Protein AF-0000000071162356 (afdb_homodimer)

Solvent-accessible surface area (backbone atoms only — not comparable to full-atom values): 38786 Å² total; per-residue (Å²): 128,56,69,55,38,47,48,44,48,31,43,47,49,50,60,36,44,72,62,86,72,79,77,76,72,79,68,81,61,90,62,72,81,69,81,74,74,75,70,75,78,65,73,76,62,83,67,70,74,90,31,48,50,50,74,79,76,78,56,59,16,31,70,26,28,27,61,53,82,56,88,84,47,79,77,54,84,73,42,55,44,72,34,22,33,30,58,81,44,85,75,48,28,35,33,48,47,63,42,78,95,42,74,82,50,48,62,61,48,43,53,50,54,46,43,39,42,72,75,62,66,37,50,42,33,34,51,45,64,60,77,67,31,65,75,45,67,69,30,68,74,40,54,75,44,51,87,69,50,42,65,42,44,88,94,74,53,80,55,75,73,62,34,27,30,34,38,31,43,26,50,46,66,40,48,48,54,58,51,58,68,32,78,75,53,51,36,52,70,48,36,22,17,87,72,71,82,35,72,73,9,82,34,61,55,90,55,41,69,60,53,50,48,42,54,71,70,36,63,31,75,34,76,76,75,62,60,45,81,44,74,52,82,67,78,88,50,68,91,74,63,75,71,47,75,44,57,24,53,19,26,42,31,41,38,31,68,88,50,92,57,71,28,44,34,39,37,24,53,70,84,38,76,53,51,73,45,43,16,50,29,39,34,42,20,22,26,63,14,16,72,46,70,37,33,78,54,57,29,34,31,37,25,47,81,32,59,37,33,36,40,27,44,31,71,47,70,52,87,40,65,62,25,36,37,37,35,41,26,54,50,77,46,76,46,72,59,47,95,60,85,57,47,72,46,70,48,69,67,131,57,68,55,39,47,49,45,49,31,43,47,50,49,61,36,44,72,62,89,70,79,77,76,72,80,67,81,64,80,72,78,81,71,81,75,73,76,71,73,76,66,71,75,61,84,66,69,74,89,30,47,50,52,73,79,78,78,55,59,15,32,68,25,27,28,60,52,82,59,88,84,46,80,76,54,82,73,42,54,45,71,35,23,34,30,59,81,45,82,72,51,28,35,35,48,46,62,42,79,95,42,75,82,49,47,62,60,48,43,54,50,53,48,42,38,41,74,74,63,66,37,49,41,34,33,50,45,64,60,77,67,30,66,74,47,66,68,30,69,73,40,53,75,45,52,86,70,50,41,66,42,45,86,95,75,54,80,55,76,72,62,32,26,30,33,38,32,42,26,52,45,66,39,49,48,53,56,51,59,69,35,76,76,54,52,37,51,72,49,36,23,18,86,73,71,81,35,73,71,9,80,35,61,55,90,54,40,69,61,54,52,48,42,52,70,69,35,62,32,76,34,76,76,76,62,61,45,80,44,72,50,82,68,79,87,51,70,92,73,64,75,72,48,75,45,56,24,51,19,26,42,31,41,37,32,67,88,51,91,56,73,27,43,34,39,38,24,52,69,84,39,76,53,51,72,46,43,17,49,30,40,35,42,21,23,25,63,14,16,72,47,70,37,32,79,54,56,30,35,32,36,24,49,81,33,59,36,33,37,40,27,45,32,72,46,71,51,88,41,64,62,25,35,34,34,35,41,25,55,49,75,47,77,48,72,62,49,97,58,87,55,45,71,45,69,48,69,65

Sequence (698 aa):
MDEGTLHMARALASMSIHEEELYSVGIKSDMTVVGKIKMQDKLQGFRRTRSLNAPSPVQQFGPCGRIMKTSALITTIQDPASQRLTWYKNPLSVLVIKKVRDMSVLPPFIELVRWLIQEKSMIVFVEHSVMEDPMLSSNLGFMEVRDKLNSFQDGKDDLTDKIDFIICLGGDGTLLYASLLFQQSVPPVLAFHLGSLGFLTPFKFDNFQQQVTNVLEGHAALTLRSRLRCIIDRQNEDKEKPETNLLVLNEVVIDRGPSPYLSNIDLFLDGKYITSVQGDGLIVSTPTGSTAYAVAAGASMIHPSVPAIMVTPICPHSLSFRPIVVPAGVELKVNYYFKRIPHLVIKNNMDEGTLHMARALASMSIHEEELYSVGIKSDMTVVGKIKMQDKLQGFRRTRSLNAPSPVQQFGPCGRIMKTSALITTIQDPASQRLTWYKNPLSVLVIKKVRDMSVLPPFIELVRWLIQEKSMIVFVEHSVMEDPMLSSNLGFMEVRDKLNSFQDGKDDLTDKIDFIICLGGDGTLLYASLLFQQSVPPVLAFHLGSLGFLTPFKFDNFQQQVTNVLEGHAALTLRSRLRCIIDRQNEDKEKPETNLLVLNEVVIDRGPSPYLSNIDLFLDGKYITSVQGDGLIVSTPTGSTAYAVAAGASMIHPSVPAIMVTPICPHSLSFRPIVVPAGVELKVNYYFKRIPHLVIKNN

Foldseek 3Di:
DDPLQVLLVVLQVCVVPPPPDDPPPPPPCPPPPPDPPPPPPPPVPPPPDQDLAADQDDQDFFQWKGWDDDVVPPPDRDDLQQTWIDTNDQFAEEEEFEDPPDPLQQVLVLVVQLCCCPVVVHAYEYAPVCLVDPVQCPDPSSVVCSVSHHHDYQPPDQCGNVHQEYEYEAEPVRVQVQVQSDFDHHHHYQYEYDDDAYPPHHHHSPPVVVVVVDVSRIGHNDHDAAWDWDWDDDVPDDPPDDTDTGTFRFKWWFFQPPDPAWWWKWKDKQNHTNDIFTGGTKIKTALSNCPPVVVVQPDDHHDRPQQWIKMGDRGTPDPSDHIDIGGNSIDMDMDIDDPDDRPSPTPRD/DDPLQVLLVVLQVCVVPPPPDDPPPPPPPPPDDPDPPPPPPPPPDPPPPQDLAADQDDQDFFQWKGWDDDVVPPPDRDDLQQTWIDTNDQFAEEEEFEDPPDPLQQVLVLVVQLCCCPVVVHAYEYAPVCLVDPVLCPDPSSVVCSVSYHHDYQPPDQCGNVHQEYEYEAEPVRVQVQVQSDFDHHHHYQYEYDDDAYPPHHHHSPPVVVVVVDVSRIGHNDHDAAWDWDWDDDVPDDPPDDTDTGTFRFKWWFFQPPDPAWWWKWKDKQNHTNDIFTGGTKIKTALSNCPPVVVVQPDDHHDRPQQWIKMGDRGTPDPSDHIDIGGNSIDMDMDIDDPDDRPSPTPRD

Secondary structure (DSSP, 8-state):
--HHHHHHHHHHHHTT----------------------------S------SSPPPPP-EETTTEEEPPPTT-SSS---GGG-BEEESS---EEEEEE-TT-GGGHHHHHHHHHHHHHTT--EEEEEHHHHH-HHHHT-HHHHHHHTT-EEE-TTT---TTT-SEEEEESSHHHHHHHHHT-SS-PPPEEEEESSS--SS--EEGGGHHHHHHHHHHS--B------EEEEE--SSS-TTS--EEEEESSEEEEE-TT-SSPEEEEEEETTEEEEEEEESEEEEE-TGGGGTHHHHTTPPEE-TTS-EEEEEEES-SSTT---EEEETTPPEEEEEE-SS-------B-/--HHHHHHHHHHHHTT--------------S---------S---S------SSPPPPP-EETTTEEEPPPTT-SSS---GGG-BEEESS---EEEEEE-TT-GGGHHHHHHHHHIIIIIT--EEEEEHHHHH-HHHHT-HHHHHHHTT-EEE-TTT---TTT-SEEEEESSHHHHHHHHHT-SS-PPPEEEEESSS--SS--EEGGGHHHHHHHHHHS--B------EEEEE--SSS-TTS--EEEEESSEEEEE-TT-SSPEEEEEEETTEEEEEEEESEEEEE-TGGGGTHHHHTTPPEE-TTS-EEEEEEES-SSTT---EEEETTPPEEEEEE-SS-------B-

pLDDT: mean 81.28, std 20.84, range [23.3, 98.75]

Nearest PDB structures (foldseek):
  8kgc-assembly1_A  TM=9.388E-01  e=1.390E-32  Homo sapiens
  3afo-assembly1_B-2  TM=8.573E-01  e=3.636E-23  Saccharomyces cerevisiae
  3afo-assembly1_A-2  TM=8.399E-01  e=6.263E-23  Saccharomyces cerevisiae
  7mh7-assembly1_A  TM=8.581E-01  e=1.344E-19  Pseudomonas aeruginosa PAO1
  7qvs-assembly1_B-2  TM=8.417E-01  e=1.417E-18  Pseudomonas aeruginosa

Organism: Aphis gossypii (NCBI:txid80765)

Radius of gyration: 28.5 Å; Cα contacts (8 Å, |Δi|>4): 1362; chains: 2; bounding box: 73×93×59 Å

InterPro domains:
  IPR002504 NAD kinase [MF_00361] (92-347)
  IPR002504 NAD kinase [PF01513] (104-219)
  IPR016064 NAD kinase/diacylglycerol kinase-like domain superfamily [SSF111331] (93-339)
  IPR017437 ATP-NAD kinase, PpnK-type, C-terminal [G3DSA:2.60.200.30] (227-335)
  IPR017438 Inorganic polyphosphate/ATP-NAD kinase, N-terminal [G3DSA:3.40.50.10330] (82-226)

Structure (mmCIF, N/CA/C/O backbone):
data_AF-0000000071162356-model_v1
#
loop_
_entity.id
_entity.type
_entity.pdbx_description
1 polymer 'NAD(+) kinase'
#
loop_
_atom_site.group_PDB
_atom_site.id
_atom_site.type_symbol
_atom_site.label_atom_id
_atom_site.label_alt_id
_atom_site.label_comp_id
_atom_site.label_asym_id
_atom_site.label_entity_id
_atom_site.label_seq_id
_atom_site.pdbx_PDB_ins_code
_atom_site.Cartn_x
_atom_site.Cartn_y
_atom_site.Cartn_z
_atom_site.occupancy
_atom_site.B_iso_or_equiv
_atom_site.auth_seq_id
_atom_site.auth_comp_id
_atom_site.auth_asym_id
_atom_site.auth_atom_id
_atom_site.pdbx_PDB_model_num
ATOM 1 N N . MET A 1 1 ? -8.773 19.547 -6.09 1 64.94 1 MET A N 1
ATOM 2 C CA . MET A 1 1 ? -9.367 18.219 -5.914 1 64.94 1 MET A CA 1
ATOM 3 C C . MET A 1 1 ? -10.891 18.312 -5.906 1 64.94 1 MET A C 1
ATOM 5 O O . MET A 1 1 ? -11.461 19.234 -5.328 1 64.94 1 MET A O 1
ATOM 9 N N . ASP A 1 2 ? -11.445 17.547 -6.73 1 78.69 2 ASP A N 1
ATOM 10 C CA . ASP A 1 2 ? -12.898 17.562 -6.781 1 78.69 2 ASP A CA 1
ATOM 11 C C . ASP A 1 2 ? -13.5 17.062 -5.473 1 78.69 2 ASP A C 1
ATOM 13 O O . ASP A 1 2 ? -12.852 16.328 -4.73 1 78.69 2 ASP A O 1
ATOM 17 N N . GLU A 1 3 ? -14.633 17.453 -5.121 1 79.31 3 GLU A N 1
ATOM 18 C CA . GLU A 1 3 ? -15.305 17.188 -3.852 1 79.31 3 GLU A CA 1
ATOM 19 C C . GLU A 1 3 ? -15.469 15.695 -3.615 1 79.31 3 GLU A C 1
ATOM 21 O O . GLU A 1 3 ? -15.367 15.227 -2.48 1 79.31 3 GLU A O 1
ATOM 26 N N . GLY A 1 4 ? -15.711 15.023 -4.738 1 77.81 4 GLY A N 1
ATOM 27 C CA . GLY A 1 4 ? -15.852 13.578 -4.621 1 77.81 4 GLY A CA 1
ATOM 28 C C . GLY A 1 4 ? -14.578 12.883 -4.195 1 77.81 4 GLY A C 1
ATOM 29 O O . GLY A 1 4 ? -14.594 12.023 -3.311 1 77.81 4 GLY A O 1
ATOM 30 N N . THR A 1 5 ? -13.539 13.305 -4.719 1 79.19 5 THR A N 1
ATOM 31 C CA . THR A 1 5 ? -12.234 12.758 -4.371 1 79.19 5 THR A CA 1
ATOM 32 C C . THR A 1 5 ? -11.875 13.086 -2.926 1 79.19 5 THR A C 1
ATOM 34 O O . THR A 1 5 ? -11.352 12.242 -2.199 1 79.19 5 THR A O 1
ATOM 37 N N . LEU A 1 6 ? -12.211 14.281 -2.578 1 81.56 6 LEU A N 1
ATOM 38 C CA . LEU A 1 6 ? -11.938 14.711 -1.21 1 81.56 6 LEU A CA 1
ATOM 39 C C . LEU A 1 6 ? -12.758 13.898 -0.213 1 81.56 6 LEU A C 1
ATOM 41 O O . LEU A 1 6 ? -12.25 13.516 0.846 1 81.56 6 LEU A O 1
ATOM 45 N N . HIS A 1 7 ? -13.984 13.664 -0.567 1 81.62 7 HIS A N 1
ATOM 46 C CA . HIS A 1 7 ? -14.836 12.852 0.292 1 81.62 7 HIS A CA 1
ATOM 47 C C . HIS A 1 7 ? -14.242 11.461 0.504 1 81.62 7 HIS A C 1
ATOM 49 O O . HIS A 1 7 ? -14.203 10.969 1.632 1 81.62 7 HIS A O 1
ATOM 55 N N . MET A 1 8 ? -13.789 10.898 -0.53 1 81.31 8 MET A N 1
ATOM 56 C CA . MET A 1 8 ? -13.203 9.57 -0.455 1 81.31 8 MET A CA 1
ATOM 57 C C . MET A 1 8 ? -11.93 9.586 0.393 1 81.31 8 MET A C 1
ATOM 59 O O . MET A 1 8 ? -11.719 8.695 1.219 1 81.31 8 MET A O 1
ATOM 63 N N . ALA A 1 9 ? -11.148 10.578 0.169 1 83.75 9 ALA A N 1
ATOM 64 C CA . ALA A 1 9 ? -9.898 10.711 0.919 1 83.75 9 ALA A CA 1
ATOM 65 C C . ALA A 1 9 ? -10.172 10.828 2.416 1 83.75 9 ALA A C 1
ATOM 67 O O . ALA A 1 9 ? -9.484 10.203 3.229 1 83.75 9 ALA A O 1
ATOM 68 N N . ARG A 1 10 ? -11.18 11.562 2.746 1 83.38 10 ARG A N 1
ATOM 69 C CA . ARG A 1 10 ? -11.539 11.758 4.148 1 83.38 10 ARG A CA 1
ATOM 70 C C . ARG A 1 10 ? -12.055 10.461 4.766 1 83.38 10 ARG A C 1
ATOM 72 O O . ARG A 1 10 ? -11.719 10.133 5.902 1 83.38 10 ARG A O 1
ATOM 79 N N . ALA A 1 11 ? -12.859 9.852 3.971 1 79.56 11 ALA A N 1
ATOM 80 C CA . ALA A 1 11 ? -13.383 8.57 4.445 1 79.56 11 ALA A CA 1
ATOM 81 C C . ALA A 1 11 ? -12.25 7.582 4.719 1 79.56 11 ALA A C 1
ATOM 83 O O . ALA A 1 11 ? -12.281 6.848 5.707 1 79.56 11 ALA A O 1
ATOM 84 N N . LEU A 1 12 ? -11.281 7.598 3.926 1 79.88 12 LEU A N 1
ATOM 85 C CA . LEU A 1 12 ? -10.125 6.715 4.051 1 79.88 12 LEU A CA 1
ATOM 86 C C . LEU A 1 12 ? -9.312 7.059 5.297 1 79.88 12 LEU A C 1
ATOM 88 O O . LEU A 1 12 ? -8.852 6.164 6.008 1 79.88 12 LEU A O 1
ATOM 92 N N . ALA A 1 13 ? -9.172 8.352 5.551 1 77.5 13 ALA A N 1
ATOM 93 C CA . ALA A 1 13 ? -8.336 8.812 6.656 1 77.5 13 ALA A CA 1
ATOM 94 C C . ALA A 1 13 ? -9.047 8.617 7.996 1 77.5 13 ALA A C 1
ATOM 96 O O . ALA A 1 13 ? -8.398 8.398 9.023 1 77.5 13 ALA A O 1
ATOM 97 N N . SER A 1 14 ? -10.328 8.734 8 1 75.94 14 SER A N 1
ATOM 98 C CA . SER A 1 14 ? -11.109 8.656 9.227 1 75.94 14 SER A CA 1
ATOM 99 C C . SER A 1 14 ? -11.148 7.23 9.766 1 75.94 14 SER A C 1
ATOM 101 O O . SER A 1 14 ? -11.547 7.004 10.914 1 75.94 14 SER A O 1
ATOM 103 N N . MET A 1 15 ? -10.742 6.336 9 1 69.12 15 MET A N 1
ATOM 104 C CA . MET A 1 15 ? -10.742 4.934 9.406 1 69.12 15 MET A CA 1
ATOM 105 C C . MET A 1 15 ? -9.742 4.691 10.539 1 69.12 15 MET A C 1
ATOM 107 O O . MET A 1 15 ? -9.93 3.787 11.352 1 69.12 15 MET A O 1
ATOM 111 N N . SER A 1 16 ? -8.75 5.473 10.531 1 60.81 16 SER A N 1
ATOM 112 C CA . SER A 1 16 ? -7.699 5.277 11.523 1 60.81 16 SER A CA 1
ATOM 113 C C . SER A 1 16 ? -8.102 5.859 12.875 1 60.81 16 SER A C 1
ATOM 115 O O . SER A 1 16 ? -7.402 5.668 13.875 1 60.81 16 SER A O 1
ATOM 117 N N . ILE A 1 17 ? -9.195 6.625 12.891 1 56.81 17 ILE A N 1
ATOM 118 C CA . ILE A 1 17 ? -9.617 7.262 14.141 1 56.81 17 ILE A CA 1
ATOM 119 C C . ILE A 1 17 ? -10.922 6.633 14.617 1 56.81 17 ILE A C 1
ATOM 121 O O . ILE A 1 17 ? -11.945 6.715 13.938 1 56.81 17 ILE A O 1
ATOM 125 N N . HIS A 1 18 ? -10.875 5.57 15.406 1 50.69 18 HIS A N 1
ATOM 126 C CA . HIS A 1 18 ? -12.102 5.008 15.969 1 50.69 18 HIS A CA 1
ATOM 127 C C . HIS A 1 18 ? -12.883 6.062 16.75 1 50.69 18 HIS A C 1
ATOM 129 O O . HIS A 1 18 ? -12.562 6.359 17.891 1 50.69 18 HIS A O 1
ATOM 135 N N . GLU A 1 19 ? -13.148 7.262 16.156 1 44.03 19 GLU A N 1
ATOM 136 C CA . GLU A 1 19 ? -14.031 8.047 17.016 1 44.03 19 GLU A CA 1
ATOM 137 C C . GLU A 1 19 ? -15.438 7.449 17.062 1 44.03 19 GLU A C 1
ATOM 139 O O . GLU A 1 19 ? -15.93 6.953 16.047 1 44.03 19 GLU A O 1
ATOM 144 N N . GLU A 1 20 ? -15.922 7.102 18.188 1 37.72 20 GLU A N 1
ATOM 145 C CA . GLU A 1 20 ? -17.359 7 18.453 1 37.72 20 GLU A CA 1
ATOM 146 C C . GLU A 1 20 ? -18.125 8.125 17.766 1 37.72 20 GLU A C 1
ATOM 148 O O . GLU A 1 20 ? -18.969 8.781 18.391 1 37.72 20 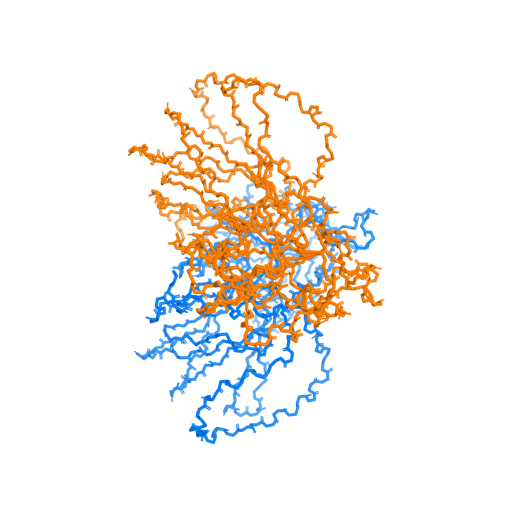GLU A O 1
ATOM 153 N N . GLU A 1 21 ? -17.656 8.961 17 1 37.19 21 GLU A N 1
ATOM 154 C CA . GLU A 1 21 ? -18.469 10.125 16.609 1 37.19 21 GLU A CA 1
ATOM 155 C C . GLU A 1 21 ? -19.719 9.703 15.844 1 37.19 21 GLU A C 1
ATOM 157 O O . GLU A 1 21 ? -19.703 8.695 15.125 1 37.19 21 GLU A O 1
ATOM 162 N N . LEU A 1 22 ? -20.906 10.562 16.188 1 31.19 22 LEU A N 1
ATOM 163 C CA . LEU A 1 22 ? -22.266 10.961 15.812 1 31.19 22 LEU A CA 1
ATOM 164 C C . LEU A 1 22 ? -22.312 11.438 14.367 1 31.19 22 LEU A C 1
ATOM 166 O O . LEU A 1 22 ? -22.047 12.609 14.086 1 3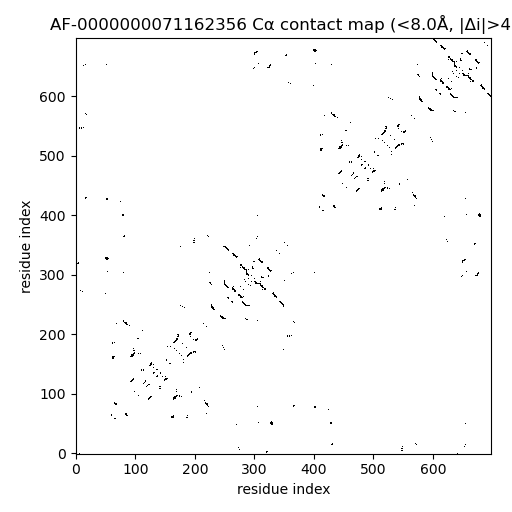1.19 22 LEU A O 1
ATOM 170 N N . TYR A 1 23 ? -21.672 11.156 13.484 1 31.16 23 TYR A N 1
ATOM 171 C CA . TYR A 1 23 ? -22.078 11.789 12.234 1 31.16 23 TYR A CA 1
ATOM 172 C C . TYR A 1 23 ? -23.531 11.461 11.891 1 31.16 23 TYR A C 1
ATOM 174 O O . TYR A 1 23 ? -23.875 10.297 11.719 1 31.16 23 TYR A O 1
ATOM 182 N N . SER A 1 24 ? -24.531 12.266 12.438 1 28.94 24 SER A N 1
ATOM 183 C CA . SER A 1 24 ? -25.906 12.422 11.969 1 28.94 24 SER A CA 1
ATOM 184 C C . SER A 1 24 ? -25.953 12.797 10.492 1 28.94 24 SER A C 1
ATOM 186 O O . SER A 1 24 ? -25.844 13.977 10.148 1 28.94 24 SER A O 1
ATOM 188 N N . VAL A 1 25 ? -25.297 12.352 9.609 1 29.34 25 VAL A N 1
ATOM 189 C CA . VAL A 1 25 ? -25.859 12.664 8.305 1 29.34 25 VAL A CA 1
ATOM 190 C C . VAL A 1 25 ? -27.328 12.242 8.266 1 29.34 25 VAL A C 1
ATOM 192 O O . VAL A 1 25 ? -27.672 11.102 8.602 1 29.34 25 VAL A O 1
ATOM 195 N N . GLY A 1 26 ? -28.312 13.234 8.438 1 27.75 26 GLY A N 1
ATOM 196 C CA . GLY A 1 26 ? -29.719 13.109 8.117 1 27.75 26 GLY A CA 1
ATOM 197 C C . GLY A 1 26 ? -29.969 12.43 6.781 1 27.75 26 GLY A C 1
ATOM 198 O O . GLY A 1 26 ? -30.016 13.086 5.742 1 27.75 26 GLY A O 1
ATOM 199 N N . ILE A 1 27 ? -29.406 11.406 6.477 1 26.2 27 ILE A N 1
ATOM 200 C CA . ILE A 1 27 ? -30.062 10.695 5.383 1 26.2 27 ILE A CA 1
ATOM 201 C C . ILE A 1 27 ? -31.516 10.414 5.754 1 26.2 27 ILE A C 1
ATOM 203 O O . ILE A 1 27 ? -31.797 9.828 6.801 1 26.2 27 ILE A O 1
ATOM 207 N N . LYS A 1 28 ? -32.5 11.289 5.27 1 26.83 28 LYS A N 1
ATOM 208 C CA . LYS A 1 28 ? -33.938 10.922 5.188 1 26.83 28 LYS A CA 1
ATOM 209 C C . LYS A 1 28 ? -34.094 9.445 4.828 1 26.83 28 LYS A C 1
ATOM 211 O O . LYS A 1 28 ? -33.406 8.938 3.949 1 26.83 28 LYS A O 1
ATOM 216 N N . SER A 1 29 ? -34.719 8.602 5.727 1 25.83 29 SER A N 1
ATOM 217 C CA . SER A 1 29 ? -35.312 7.273 5.848 1 25.83 29 SER A CA 1
ATOM 218 C C . SER A 1 29 ? -36.188 6.945 4.637 1 25.83 29 SER A C 1
ATOM 220 O O . SER A 1 29 ? -37.062 6.074 4.707 1 25.83 29 SER A O 1
ATOM 222 N N . ASP A 1 30 ? -36.312 7.625 3.543 1 25.47 30 ASP A N 1
ATOM 223 C CA . ASP A 1 30 ? -37.344 6.84 2.887 1 25.47 30 ASP A CA 1
ATOM 224 C C . ASP A 1 30 ? -36.969 5.363 2.824 1 25.47 30 ASP A C 1
ATOM 226 O O . ASP A 1 30 ? -36.062 4.98 2.061 1 25.47 30 ASP A O 1
ATOM 230 N N . MET A 1 31 ? -36.938 4.707 4.055 1 24.3 31 MET A N 1
ATOM 231 C CA . MET A 1 31 ? -36.75 3.324 4.477 1 24.3 31 MET A CA 1
ATOM 232 C C . MET A 1 31 ? -37.625 2.383 3.688 1 24.3 31 MET A C 1
ATOM 234 O O . MET A 1 31 ? -38.844 2.342 3.91 1 24.3 31 MET A O 1
ATOM 238 N N . THR A 1 32 ? -37.656 2.326 2.354 1 24.39 32 THR A N 1
ATOM 239 C CA . THR A 1 32 ? -38.312 1.045 2.076 1 24.39 32 THR A CA 1
ATOM 240 C C . THR A 1 32 ? -37.75 -0.048 2.98 1 24.39 32 THR A C 1
ATOM 242 O O . THR A 1 32 ? -36.594 0.02 3.398 1 24.39 32 THR A O 1
ATOM 245 N N . VAL A 1 33 ? -38.656 -0.945 3.602 1 23.77 33 VAL A N 1
ATOM 246 C CA . VAL A 1 33 ? -38.688 -2.123 4.465 1 23.77 33 VAL A CA 1
ATOM 247 C C . VAL A 1 33 ? -37.594 -3.098 4.039 1 23.77 33 VAL A C 1
ATOM 249 O O . VAL A 1 33 ? -37.719 -3.785 3.023 1 23.77 33 VAL A O 1
ATOM 252 N N . VAL A 1 34 ? -36.469 -2.74 3.521 1 23.42 34 VAL A N 1
ATOM 253 C CA . VAL A 1 34 ? -35.844 -4.035 3.305 1 23.42 34 VAL A CA 1
ATOM 254 C C . VAL A 1 34 ? -35.656 -4.742 4.641 1 23.42 34 VAL A C 1
ATOM 256 O O . VAL A 1 34 ? -35.375 -4.102 5.656 1 23.42 34 VAL A O 1
ATOM 259 N N . GLY A 1 35 ? -36.281 -5.941 4.91 1 23.44 35 GLY A N 1
ATOM 260 C CA . GLY A 1 35 ? -36.219 -6.926 5.98 1 23.44 35 GLY A CA 1
ATOM 261 C C . GLY A 1 35 ? -34.844 -7.094 6.57 1 23.44 35 GLY A C 1
ATOM 262 O O . GLY A 1 35 ? -33.844 -7.203 5.832 1 23.44 35 GLY A O 1
ATOM 263 N N . LYS A 1 36 ? -34.594 -6.398 7.645 1 26.02 36 LYS A N 1
ATOM 264 C CA . LYS A 1 36 ? -33.469 -6.531 8.578 1 26.02 36 LYS A CA 1
ATOM 265 C C . LYS A 1 36 ? -33.281 -7.988 8.992 1 26.02 36 LYS A C 1
ATOM 267 O O . LYS A 1 36 ? -34.094 -8.547 9.711 1 26.02 36 LYS A O 1
ATOM 272 N N . ILE A 1 37 ? -32.969 -8.867 8.07 1 24.06 37 ILE A N 1
ATOM 273 C CA . ILE A 1 37 ? -32.656 -10.141 8.703 1 24.06 37 ILE A CA 1
ATOM 274 C C . ILE A 1 37 ? -31.641 -9.922 9.82 1 24.06 37 ILE A C 1
ATOM 276 O O . ILE A 1 37 ? -30.594 -9.32 9.602 1 24.06 37 ILE A O 1
ATOM 280 N N . LYS A 1 38 ? -32.125 -9.859 11.07 1 26.84 38 LYS A N 1
ATOM 281 C CA . LYS A 1 38 ? -31.359 -10 12.312 1 26.84 38 LYS A CA 1
ATOM 282 C C . LYS A 1 38 ? -30.312 -11.102 12.188 1 26.84 38 LYS A C 1
ATOM 284 O O . LYS A 1 38 ? -30.625 -12.289 12.211 1 26.84 38 LYS A O 1
ATOM 289 N N . MET A 1 39 ? -29.422 -11.086 11.219 1 24.81 39 MET A N 1
ATOM 290 C CA . MET A 1 39 ? -28.422 -12.125 11.406 1 24.81 39 MET A CA 1
ATOM 291 C C . MET A 1 39 ? -27.875 -12.094 12.828 1 24.81 39 MET A C 1
ATOM 293 O O . MET A 1 39 ? -27.406 -11.055 13.289 1 24.81 39 MET A O 1
ATOM 297 N N . GLN A 1 40 ? -28.469 -12.828 13.773 1 28.28 40 GLN A N 1
ATOM 298 C CA . GLN A 1 40 ? -27.828 -13.305 14.992 1 28.28 40 GLN A CA 1
ATOM 299 C C . GLN A 1 40 ? -26.359 -13.609 14.75 1 28.28 40 GLN A C 1
ATOM 301 O O . GLN A 1 40 ? -26.016 -14.492 13.953 1 28.28 40 GLN A O 1
ATOM 306 N N . ASP A 1 41 ? -25.562 -12.641 14.719 1 30.2 41 ASP A N 1
ATOM 307 C CA . ASP A 1 41 ? -24.109 -12.656 14.68 1 30.2 41 ASP A CA 1
ATOM 308 C C . ASP A 1 41 ? -23.547 -13.68 15.664 1 30.2 41 ASP A C 1
ATOM 310 O O . ASP A 1 41 ? -22.906 -13.312 16.656 1 30.2 41 ASP A O 1
ATOM 314 N N . LYS A 1 42 ? -24.328 -14.664 16.125 1 29.06 42 LYS A N 1
ATOM 315 C CA . LYS A 1 42 ? -23.656 -15.695 16.906 1 29.06 42 LYS A CA 1
ATOM 316 C C . LYS A 1 42 ? -22.484 -16.297 16.141 1 29.06 42 LYS A C 1
ATOM 318 O O . LYS A 1 42 ? -22.016 -17.391 16.469 1 29.06 42 LYS A O 1
ATOM 323 N N . LEU A 1 43 ? -22.25 -16.078 14.898 1 29.11 43 LEU A N 1
ATOM 324 C CA . LEU A 1 43 ? -21.078 -16.828 14.477 1 29.11 43 LEU A CA 1
ATOM 325 C C . LEU A 1 43 ? -19.906 -16.594 15.43 1 29.11 43 LEU A C 1
ATOM 327 O O . LEU A 1 43 ? -19.438 -15.461 15.578 1 29.11 43 LEU A O 1
ATOM 331 N N . GLN A 1 44 ? -19.75 -17.266 16.516 1 32.28 44 GLN A N 1
ATOM 332 C CA . GLN A 1 44 ? -18.719 -17.5 17.5 1 32.28 44 GLN A CA 1
ATOM 333 C C . GLN A 1 44 ? -17.328 -17.5 16.875 1 32.28 44 GLN A C 1
ATOM 335 O O . GLN A 1 44 ? -16.344 -17.875 17.516 1 32.28 44 GLN A O 1
ATOM 340 N N . GLY A 1 45 ? -17.234 -17.656 15.523 1 33.91 45 GLY A N 1
ATOM 341 C CA . GLY A 1 45 ? -15.836 -17.75 15.117 1 33.91 45 GLY A CA 1
ATOM 342 C C . GLY A 1 45 ? -15.008 -16.562 15.539 1 33.91 45 GLY A C 1
ATOM 343 O O . GLY A 1 45 ? -15.555 -15.516 15.898 1 33.91 45 GLY A O 1
ATOM 344 N N . PHE A 1 46 ? -13.695 -16.75 15.836 1 34.31 46 PHE A N 1
ATOM 345 C CA . PHE A 1 46 ? -12.695 -15.781 16.25 1 34.31 46 PHE A CA 1
ATOM 346 C C . PHE A 1 46 ? -12.812 -14.5 15.422 1 34.31 46 PHE A C 1
ATOM 348 O O . PHE A 1 46 ? -12.453 -14.484 14.242 1 34.31 46 PHE A O 1
ATOM 355 N N . ARG A 1 47 ? -13.898 -13.844 15.438 1 39.09 47 ARG A N 1
ATOM 356 C CA . ARG A 1 47 ? -13.891 -12.516 14.82 1 39.09 47 ARG A CA 1
ATOM 357 C C . ARG A 1 47 ? -12.57 -11.797 15.086 1 39.09 47 ARG A C 1
ATOM 359 O O . ARG A 1 47 ? -12.203 -11.57 16.234 1 39.09 47 ARG A O 1
ATOM 366 N N . ARG A 1 48 ? -11.734 -12 14.219 1 46.44 48 ARG A N 1
ATOM 367 C CA . ARG A 1 48 ? -10.5 -11.234 14.383 1 46.44 48 ARG A CA 1
ATOM 368 C C . ARG A 1 48 ? -10.797 -9.812 14.852 1 46.44 48 ARG A C 1
ATOM 370 O O . ARG A 1 48 ? -11.766 -9.195 14.406 1 46.44 48 ARG A O 1
ATOM 377 N N . THR A 1 49 ? -10.453 -9.562 16 1 50.12 49 THR A N 1
ATOM 378 C CA . THR A 1 49 ? -10.406 -8.164 16.438 1 50.12 49 THR A CA 1
ATOM 379 C C . THR A 1 49 ? -9.953 -7.262 15.297 1 50.12 49 THR A C 1
ATOM 381 O O . THR A 1 49 ? -9.016 -7.594 14.57 1 50.12 49 THR A O 1
ATOM 384 N N . ARG A 1 50 ? -10.828 -6.414 14.805 1 65.38 50 ARG A N 1
ATOM 385 C CA . ARG A 1 50 ? -10.602 -5.469 13.719 1 65.38 50 ARG A CA 1
ATOM 386 C C . ARG A 1 50 ? -9.273 -4.734 13.891 1 65.38 50 ARG A C 1
ATOM 388 O O . ARG A 1 50 ? -8.961 -4.262 14.984 1 65.38 50 ARG A O 1
ATOM 395 N N . SER A 1 51 ? -8.273 -5.199 13.023 1 76.44 51 SER A N 1
ATOM 396 C CA . SER A 1 51 ? -6.969 -4.547 12.984 1 76.44 51 SER A CA 1
ATOM 397 C C . SER A 1 51 ? -6.652 -4.035 11.578 1 76.44 51 SER A C 1
ATOM 399 O O . SER A 1 51 ? -7.012 -4.672 10.586 1 76.44 51 SER A O 1
ATOM 401 N N . LEU A 1 52 ? -6.164 -2.877 11.531 1 82.62 52 LEU A N 1
ATOM 402 C CA . LEU A 1 52 ? -5.66 -2.383 10.25 1 82.62 52 LEU A CA 1
ATOM 403 C C . LEU A 1 52 ? -4.43 -3.172 9.812 1 82.62 52 LEU A C 1
ATOM 405 O O . LEU A 1 52 ? -4.152 -3.277 8.617 1 82.62 52 LEU A O 1
ATOM 409 N N . ASN A 1 53 ? -3.779 -3.701 10.797 1 79.06 53 ASN A N 1
ATOM 410 C CA . ASN A 1 53 ? -2.582 -4.469 10.477 1 79.06 53 ASN A CA 1
ATOM 411 C C . ASN A 1 53 ? -2.93 -5.77 9.758 1 79.06 53 ASN A C 1
ATOM 413 O O . ASN A 1 53 ? -3.939 -6.402 10.062 1 79.06 53 ASN A O 1
ATOM 417 N N . ALA A 1 54 ? -2.041 -6.059 8.844 1 81.56 54 ALA A N 1
ATOM 418 C CA . ALA A 1 54 ? -2.189 -7.336 8.156 1 81.56 54 ALA A CA 1
ATOM 419 C C . ALA A 1 54 ? -2.094 -8.508 9.133 1 81.56 54 ALA A C 1
ATOM 421 O O . ALA A 1 54 ? -1.37 -8.43 10.125 1 81.56 54 ALA A O 1
ATOM 422 N N . PRO A 1 55 ? -2.861 -9.586 8.859 1 76 55 PRO A N 1
ATOM 423 C CA . PRO A 1 55 ? -2.631 -10.797 9.656 1 76 55 PRO A CA 1
ATOM 424 C C . PRO A 1 55 ? -1.204 -11.328 9.523 1 76 55 PRO A C 1
ATOM 426 O O . PRO A 1 55 ? -0.547 -11.094 8.508 1 76 55 PRO A O 1
ATOM 429 N N . SER A 1 56 ? -0.758 -11.891 10.578 1 78.06 56 SER A N 1
ATOM 430 C CA . SER A 1 56 ? 0.56 -12.516 10.508 1 78.06 56 SER A CA 1
ATOM 431 C C . SER A 1 56 ? 0.6 -13.594 9.43 1 78.06 56 SER A C 1
ATOM 433 O O . SER A 1 56 ? -0.363 -14.352 9.258 1 78.06 56 SER A O 1
ATOM 435 N N . PRO A 1 57 ? 1.664 -13.648 8.781 1 76.81 57 PRO A N 1
ATOM 436 C CA . PRO A 1 57 ? 1.766 -14.664 7.734 1 76.81 57 PRO A CA 1
ATOM 437 C C . PRO A 1 57 ? 1.773 -16.094 8.289 1 76.81 57 PRO A C 1
ATOM 439 O O . PRO A 1 57 ? 2.291 -16.328 9.383 1 76.81 57 PRO A O 1
ATOM 442 N N . VAL A 1 58 ? 1.142 -16.953 7.566 1 78.5 58 VAL A N 1
ATOM 443 C CA . VAL A 1 58 ? 1.258 -18.375 7.852 1 78.5 58 VAL A CA 1
ATOM 444 C C . VAL A 1 58 ? 2.672 -18.859 7.527 1 78.5 58 VAL A C 1
ATOM 446 O O . VAL A 1 58 ? 3.189 -18.594 6.441 1 78.5 58 VAL A O 1
ATOM 449 N N . GLN A 1 59 ? 3.24 -19.531 8.438 1 82.19 59 GLN A N 1
ATOM 450 C CA . GLN A 1 59 ? 4.652 -19.875 8.289 1 82.19 59 GLN A CA 1
ATOM 451 C C . GLN A 1 59 ? 4.816 -21.281 7.742 1 82.19 59 GLN A C 1
ATOM 453 O O . GLN A 1 59 ? 5.934 -21.719 7.438 1 82.19 59 GLN A O 1
ATOM 458 N N . GLN A 1 60 ? 3.717 -21.953 7.648 1 86.81 60 GLN A N 1
ATOM 459 C CA . GLN A 1 60 ? 3.75 -23.328 7.148 1 86.81 60 GLN A CA 1
ATOM 460 C C . GLN A 1 60 ? 3.078 -23.438 5.785 1 86.81 60 GLN A C 1
ATOM 462 O O . GLN A 1 60 ? 2.018 -22.844 5.562 1 86.81 60 GLN A O 1
ATOM 467 N N . PHE A 1 61 ? 3.697 -24.156 4.938 1 91.06 61 PHE A N 1
ATOM 468 C CA . PHE A 1 61 ? 3.229 -24.344 3.57 1 91.06 61 PHE A CA 1
ATOM 469 C C . PHE A 1 61 ? 3.09 -25.828 3.258 1 91.06 61 PHE A C 1
ATOM 471 O O . PHE A 1 61 ? 4.09 -26.531 3.062 1 91.06 61 PHE A O 1
ATOM 478 N N . GLY A 1 62 ? 1.871 -26.266 3.098 1 89.75 62 GLY A N 1
ATOM 479 C CA . GLY A 1 62 ? 1.695 -27.703 2.928 1 89.75 62 GLY A CA 1
ATOM 480 C C . GLY A 1 62 ? 2.18 -28.5 4.117 1 89.75 62 GLY A C 1
ATOM 481 O O . GLY A 1 62 ? 2.229 -28 5.242 1 89.75 62 GLY A O 1
ATOM 482 N N . PRO A 1 63 ? 2.488 -29.719 3.805 1 90.81 63 PRO A N 1
ATOM 483 C CA . PRO A 1 63 ? 2.844 -30.609 4.906 1 90.81 63 PRO A CA 1
ATOM 484 C C . PRO A 1 63 ? 4.254 -30.375 5.438 1 90.81 63 PRO A C 1
ATOM 486 O O . PRO A 1 63 ? 4.512 -30.562 6.629 1 90.81 63 PRO A O 1
ATOM 489 N N . CYS A 1 64 ? 5.117 -29.875 4.543 1 92.06 64 CYS A N 1
ATOM 490 C CA . CYS A 1 64 ? 6.508 -29.938 4.977 1 92.06 64 CYS A CA 1
ATOM 491 C C . CYS A 1 64 ? 7.164 -28.562 4.875 1 92.06 64 CYS A C 1
ATOM 493 O O . CYS A 1 64 ? 8.203 -28.312 5.492 1 92.06 64 CYS A O 1
ATOM 495 N N . GLY A 1 65 ? 6.621 -27.719 4.141 1 92.38 65 GLY A N 1
ATOM 496 C CA . GLY A 1 65 ? 7.277 -26.438 3.885 1 92.38 65 GLY A CA 1
ATOM 497 C C . GLY A 1 65 ? 7.094 -25.438 5.004 1 92.38 65 GLY A C 1
ATOM 498 O O . GLY A 1 65 ? 6.016 -25.344 5.598 1 92.38 65 GLY A O 1
ATOM 499 N N . ARG A 1 66 ? 8.211 -24.672 5.258 1 91.38 66 ARG A N 1
ATOM 500 C CA . ARG A 1 66 ? 8.117 -23.609 6.246 1 91.38 66 ARG A CA 1
ATOM 501 C C . ARG A 1 66 ? 9.133 -22.5 5.965 1 91.38 66 ARG A C 1
ATOM 503 O O . ARG A 1 66 ? 10.078 -22.703 5.199 1 91.38 66 ARG A O 1
ATOM 510 N N . ILE A 1 67 ? 8.875 -21.359 6.582 1 87.81 67 ILE A N 1
ATOM 511 C CA . ILE A 1 67 ? 9.844 -20.281 6.516 1 87.81 67 ILE A CA 1
ATOM 512 C C . ILE A 1 67 ? 11.023 -20.578 7.438 1 87.81 67 ILE A C 1
ATOM 514 O O . ILE A 1 67 ? 10.836 -21 8.586 1 87.81 67 ILE A O 1
ATOM 518 N N . MET A 1 68 ? 12.195 -20.344 6.926 1 86.5 68 MET A N 1
ATOM 519 C CA . MET A 1 68 ? 13.391 -20.531 7.738 1 86.5 68 MET A CA 1
ATOM 520 C C . MET A 1 68 ? 13.469 -19.469 8.836 1 86.5 68 MET A C 1
ATOM 522 O O . MET A 1 68 ? 13.336 -18.281 8.57 1 86.5 68 MET A O 1
ATOM 526 N N . LYS A 1 69 ? 13.617 -19.922 10.07 1 78.94 69 LYS A N 1
ATOM 527 C CA . LYS A 1 69 ? 13.695 -19 11.203 1 78.94 69 LYS A CA 1
ATOM 528 C C . LYS A 1 69 ? 15.094 -18.391 11.312 1 78.94 69 LYS A C 1
ATOM 530 O O . LYS A 1 69 ? 16.094 -19.078 11.125 1 78.94 69 LYS A O 1
ATOM 535 N N . THR A 1 70 ? 15.172 -17.109 11.195 1 65.62 70 THR A N 1
ATOM 536 C CA . THR A 1 70 ? 16.453 -16.453 11.43 1 65.62 70 THR A CA 1
ATOM 537 C C . THR A 1 70 ? 16.609 -16.078 12.898 1 65.62 70 THR A C 1
ATOM 539 O O . THR A 1 70 ? 15.609 -15.836 13.586 1 65.62 70 THR A O 1
ATOM 542 N N . SER A 1 71 ? 17.781 -16.516 13.609 1 54.62 71 SER A N 1
ATOM 543 C CA . SER A 1 71 ? 18.125 -16.281 15.016 1 54.62 71 SER A CA 1
ATOM 544 C C . SER A 1 71 ? 17.641 -14.906 15.477 1 54.62 71 SER A C 1
ATOM 546 O O . SER A 1 71 ? 17.453 -14.68 16.672 1 54.62 71 SER A O 1
ATOM 548 N N . ALA A 1 72 ? 17.906 -14.047 14.672 1 47.5 72 ALA A N 1
ATOM 549 C CA . ALA A 1 72 ? 17.703 -12.703 15.203 1 47.5 72 ALA A CA 1
ATOM 550 C C . ALA A 1 72 ? 16.266 -12.492 15.648 1 47.5 72 ALA A C 1
ATOM 552 O O . ALA A 1 72 ? 15.953 -11.5 16.312 1 47.5 72 ALA A O 1
ATOM 553 N N . LEU A 1 73 ? 15.242 -13.195 15.031 1 47.53 73 LEU A N 1
ATOM 554 C CA . LEU A 1 73 ? 13.93 -12.562 14.984 1 47.53 73 LEU A CA 1
ATOM 555 C C . LEU A 1 73 ? 13 -13.164 16.031 1 47.53 73 LEU A C 1
ATOM 557 O O . LEU A 1 73 ? 12.328 -14.164 15.781 1 47.53 73 LEU A O 1
ATOM 561 N N . ILE A 1 74 ? 13.359 -13.344 17.172 1 42.06 74 ILE A N 1
ATOM 562 C CA . ILE A 1 74 ? 12.281 -13.609 18.109 1 42.06 74 ILE A CA 1
ATOM 563 C C . ILE A 1 74 ? 11.008 -12.914 17.656 1 42.06 74 ILE A C 1
ATOM 565 O O . ILE A 1 74 ? 9.93 -13.516 17.625 1 42.06 74 ILE A O 1
ATOM 569 N N . THR A 1 75 ? 10.797 -11.602 18.062 1 44.47 75 THR A N 1
ATOM 570 C CA . THR A 1 75 ? 9.555 -10.836 18.109 1 44.47 75 THR A CA 1
ATOM 571 C C . THR A 1 75 ? 9.117 -10.43 16.719 1 44.47 75 THR A C 1
ATOM 573 O O . THR A 1 75 ? 7.984 -9.969 16.516 1 44.47 75 THR A O 1
ATOM 576 N N . THR A 1 76 ? 10.094 -10.219 15.57 1 53.12 76 THR A N 1
ATOM 577 C CA . THR A 1 76 ? 9.906 -9.266 14.492 1 53.12 76 THR A CA 1
ATOM 578 C C . THR A 1 76 ? 9.523 -9.977 13.195 1 53.12 76 THR A C 1
ATOM 580 O O . THR A 1 76 ? 9.867 -11.141 13 1 53.12 76 THR A O 1
ATOM 583 N N . ILE A 1 77 ? 8.406 -9.586 12.609 1 61.91 77 ILE A N 1
ATOM 584 C CA . ILE A 1 77 ? 8.07 -9.93 11.234 1 61.91 77 ILE A CA 1
ATOM 585 C C . ILE A 1 77 ? 9.336 -9.953 10.375 1 61.91 77 ILE A C 1
ATOM 587 O O . ILE A 1 77 ? 10.07 -8.969 10.328 1 61.91 77 ILE A O 1
ATOM 591 N N . GLN A 1 78 ? 9.719 -11.195 10.008 1 75.38 78 GLN A N 1
ATOM 592 C CA . GLN A 1 78 ? 10.875 -11.336 9.125 1 75.38 78 GLN A CA 1
ATOM 593 C C . GLN A 1 78 ? 10.734 -10.453 7.895 1 75.38 78 GLN A C 1
ATOM 595 O O . GLN A 1 78 ? 9.648 -10.328 7.332 1 75.38 78 GLN A O 1
ATOM 600 N N . ASP A 1 79 ? 11.797 -9.891 7.582 1 79.5 79 ASP A N 1
ATOM 601 C CA . ASP A 1 79 ? 11.836 -9.102 6.359 1 79.5 79 ASP A CA 1
ATOM 602 C C . ASP A 1 79 ? 11.516 -9.953 5.137 1 79.5 79 ASP A C 1
ATOM 604 O O . ASP A 1 79 ? 12.133 -11 4.93 1 79.5 79 ASP A O 1
ATOM 608 N N . PRO A 1 80 ? 10.617 -9.531 4.359 1 80.62 80 PRO A N 1
ATOM 609 C CA . PRO A 1 80 ? 10.242 -10.297 3.17 1 80.62 80 PRO A CA 1
ATOM 610 C C . PRO A 1 80 ? 11.43 -10.555 2.242 1 80.62 80 PRO A C 1
ATOM 612 O O . PRO A 1 80 ? 11.477 -11.586 1.567 1 80.62 80 PRO A O 1
ATOM 615 N N . ALA A 1 81 ? 12.367 -9.742 2.236 1 78.75 81 ALA A N 1
ATOM 616 C CA . ALA A 1 81 ? 13.508 -9.867 1.331 1 78.75 81 ALA A CA 1
ATOM 617 C C . ALA A 1 81 ? 14.445 -10.977 1.791 1 78.75 81 ALA A C 1
ATOM 619 O O . ALA A 1 81 ? 15.281 -11.453 1.016 1 78.75 81 ALA A O 1
ATOM 620 N N . SER A 1 82 ? 14.297 -11.383 3.029 1 80.25 82 SER A N 1
ATOM 621 C CA . SER A 1 82 ? 15.242 -12.336 3.586 1 80.25 82 SER A CA 1
ATOM 622 C C . SER A 1 82 ? 14.586 -13.688 3.844 1 80.25 82 SER A C 1
ATOM 624 O O . SER A 1 82 ? 15.203 -14.586 4.422 1 80.25 82 SER A O 1
ATOM 626 N N . GLN A 1 83 ? 13.461 -13.852 3.389 1 84.94 83 GLN A N 1
ATOM 627 C CA . GLN A 1 83 ? 12.742 -15.086 3.668 1 84.94 83 GLN A CA 1
ATOM 628 C C . GLN A 1 83 ? 13.242 -16.234 2.795 1 84.94 83 GLN A C 1
ATOM 630 O O . GLN A 1 83 ? 13.531 -16.047 1.611 1 84.94 83 GLN A O 1
ATOM 635 N N . ARG A 1 84 ? 13.383 -17.391 3.494 1 89.88 84 ARG A N 1
ATOM 636 C CA . ARG A 1 84 ? 13.852 -18.594 2.816 1 89.88 84 ARG A CA 1
ATOM 637 C C . ARG A 1 84 ? 12.969 -19.797 3.152 1 89.88 84 ARG A C 1
ATOM 639 O O . ARG A 1 84 ? 12.398 -19.859 4.242 1 89.88 84 ARG A O 1
ATOM 646 N N . LEU A 1 85 ? 12.945 -20.703 2.193 1 92.56 85 LEU A N 1
ATOM 647 C CA . LEU A 1 85 ? 12.188 -21.938 2.365 1 92.56 85 LEU A CA 1
ATOM 648 C C . LEU A 1 85 ? 13.039 -23 3.061 1 92.56 85 LEU A C 1
ATOM 650 O O . LEU A 1 85 ? 14.227 -23.156 2.75 1 92.56 85 LEU A O 1
ATOM 654 N N . THR A 1 86 ? 12.461 -23.578 4.008 1 92.69 86 THR A N 1
ATOM 655 C CA . THR A 1 86 ? 13.047 -24.781 4.598 1 92.69 86 THR A CA 1
ATOM 656 C C . THR A 1 86 ? 12 -25.891 4.719 1 92.69 86 THR A C 1
ATOM 658 O O . THR A 1 86 ? 10.812 -25.656 4.512 1 92.69 86 THR A O 1
ATOM 661 N N . TRP A 1 87 ? 12.531 -27.109 4.883 1 94.56 87 TRP A N 1
ATOM 662 C CA . TRP A 1 87 ? 11.648 -28.281 4.984 1 94.56 87 TRP A CA 1
ATOM 663 C C . TRP A 1 87 ? 11.742 -28.906 6.367 1 94.56 87 TRP A C 1
ATOM 665 O O . TRP A 1 87 ? 12.844 -29.156 6.871 1 94.56 87 TRP A O 1
ATOM 675 N N . TYR A 1 88 ? 10.617 -29.109 6.953 1 91 88 TYR A N 1
ATOM 676 C CA . TYR A 1 88 ? 10.57 -29.859 8.203 1 91 88 TYR A CA 1
ATOM 677 C C . TYR A 1 88 ? 11.016 -31.312 7.996 1 91 88 TYR A C 1
ATOM 679 O O . TYR A 1 88 ? 11.688 -31.891 8.859 1 91 88 TYR A O 1
ATOM 687 N N . LYS A 1 89 ? 10.625 -31.859 7.012 1 93.19 89 LYS A N 1
ATOM 688 C CA . LYS A 1 89 ? 11.008 -33.156 6.496 1 93.19 89 LYS A CA 1
ATOM 689 C C . LYS A 1 89 ? 11.211 -33.125 4.984 1 93.19 89 LYS A C 1
ATOM 691 O O . LYS A 1 89 ? 10.656 -32.281 4.301 1 93.19 89 LYS A O 1
ATOM 696 N N . ASN A 1 90 ? 11.984 -34.031 4.555 1 94.12 90 ASN A N 1
ATOM 697 C CA . ASN A 1 90 ? 12.258 -34.062 3.121 1 94.12 90 ASN A CA 1
ATOM 698 C C . ASN A 1 90 ? 10.969 -34.188 2.309 1 94.12 90 ASN A C 1
ATOM 700 O O . ASN A 1 90 ? 10.18 -35.125 2.537 1 94.12 90 ASN A O 1
ATOM 704 N N . PRO A 1 91 ? 10.789 -33.281 1.377 1 96.5 91 PRO A N 1
ATOM 705 C CA . PRO A 1 91 ? 9.586 -33.406 0.545 1 96.5 91 PRO A CA 1
ATOM 706 C C . PRO A 1 91 ? 9.609 -34.656 -0.337 1 96.5 91 PRO A C 1
ATOM 708 O O . PRO A 1 91 ? 10.656 -35.031 -0.867 1 96.5 91 PRO A O 1
ATOM 711 N N . LEU A 1 92 ? 8.422 -35.25 -0.521 1 97.25 92 LEU A N 1
ATOM 712 C CA . LEU A 1 92 ? 8.328 -36.5 -1.265 1 97.25 92 LEU A CA 1
ATOM 713 C C . LEU A 1 92 ? 7.312 -36.375 -2.395 1 97.25 92 LEU A C 1
ATOM 715 O O . LEU A 1 92 ? 7.441 -37.031 -3.422 1 97.25 92 LEU A O 1
ATOM 719 N N . SER A 1 93 ? 6.309 -35.625 -2.174 1 98.31 93 SER A N 1
ATOM 720 C CA . SER A 1 93 ? 5.215 -35.531 -3.137 1 98.31 93 SER A CA 1
ATOM 721 C C . SER A 1 93 ? 5.215 -34.188 -3.852 1 98.31 93 SER A C 1
ATOM 723 O O . SER A 1 93 ? 5.434 -33.125 -3.225 1 98.31 93 SER A O 1
ATOM 725 N N . VAL A 1 94 ? 5.012 -34.25 -5.125 1 98.5 94 VAL A N 1
ATOM 726 C CA . VAL A 1 94 ? 5 -33.031 -5.941 1 98.5 94 VAL A CA 1
ATOM 727 C C . VAL A 1 94 ? 3.797 -33.062 -6.883 1 98.5 94 VAL A C 1
ATOM 729 O O . VAL A 1 94 ? 3.467 -34.094 -7.453 1 98.5 94 VAL A O 1
ATOM 732 N N . LEU A 1 95 ? 3.117 -31.953 -6.934 1 98.75 95 LEU A N 1
ATOM 733 C CA . LEU A 1 95 ? 2.066 -31.75 -7.926 1 98.75 95 LEU A CA 1
ATOM 734 C C . LEU A 1 95 ? 2.6 -30.969 -9.125 1 98.75 95 LEU A C 1
ATOM 736 O O . LEU A 1 95 ? 3.154 -29.891 -8.977 1 98.75 95 LEU A O 1
ATOM 740 N N . VAL A 1 96 ? 2.441 -31.562 -10.297 1 98.69 96 VAL A N 1
ATOM 741 C CA . VAL A 1 96 ? 2.861 -30.891 -11.516 1 98.69 96 VAL A CA 1
ATOM 742 C C . VAL A 1 96 ? 1.636 -30.438 -12.305 1 98.69 96 VAL A C 1
ATOM 744 O O . VAL A 1 96 ? 0.807 -31.25 -12.703 1 98.69 96 VAL A O 1
ATOM 747 N N . ILE A 1 97 ? 1.56 -29.125 -12.469 1 97.69 97 ILE A N 1
ATOM 748 C CA . ILE A 1 97 ? 0.471 -28.516 -13.234 1 97.69 97 ILE A CA 1
ATOM 749 C C . ILE A 1 97 ? 1.024 -27.891 -14.508 1 97.69 97 ILE A C 1
ATOM 751 O O . ILE A 1 97 ? 1.966 -27.094 -14.461 1 97.69 97 ILE A O 1
ATOM 755 N N . LYS A 1 98 ? 0.483 -28.234 -15.633 1 96.5 98 LYS A N 1
ATOM 756 C CA . LYS A 1 98 ? 0.911 -27.641 -16.891 1 96.5 98 LYS A CA 1
ATOM 757 C C . LYS A 1 98 ? -0.206 -26.812 -17.516 1 96.5 98 LYS A C 1
ATOM 759 O O . LYS A 1 98 ? -1.386 -27.031 -17.234 1 96.5 98 LYS A O 1
ATOM 764 N N . LYS A 1 99 ? 0.17 -25.844 -18.328 1 94.38 99 LYS A N 1
ATOM 765 C CA . LYS A 1 99 ? -0.802 -25.062 -19.078 1 94.38 99 LYS A CA 1
ATOM 766 C C . LYS A 1 99 ? -1.69 -25.953 -19.938 1 94.38 99 LYS A C 1
ATOM 768 O O . LYS A 1 99 ? -1.196 -26.844 -20.625 1 94.38 99 LYS A O 1
ATOM 773 N N . VAL A 1 100 ? -2.91 -25.688 -19.891 1 87.19 100 VAL A N 1
ATOM 774 C CA . VAL A 1 100 ? -3.879 -26.531 -20.578 1 87.19 100 VAL A CA 1
ATOM 775 C C . VAL A 1 100 ? -3.854 -26.219 -22.078 1 87.19 100 VAL A C 1
ATOM 777 O O . VAL A 1 100 ? -3.721 -25.062 -22.469 1 87.19 100 VAL A O 1
ATOM 780 N N . ARG A 1 101 ? -3.982 -27.234 -22.844 1 84.75 101 ARG A N 1
ATOM 781 C CA . ARG A 1 101 ? -4.188 -27.156 -24.281 1 84.75 101 ARG A CA 1
ATOM 782 C C . ARG A 1 101 ? -3.033 -26.422 -24.969 1 84.75 101 ARG A C 1
ATOM 784 O O . ARG A 1 101 ? -3.254 -25.609 -25.875 1 84.75 101 ARG A O 1
ATOM 791 N N . ASP A 1 102 ? -1.92 -26.531 -24.453 1 90 102 ASP A N 1
ATOM 792 C CA . ASP A 1 102 ? -0.702 -26 -25.062 1 90 102 ASP A CA 1
ATOM 793 C C . ASP A 1 102 ? 0.295 -27.125 -25.344 1 90 102 ASP A C 1
ATOM 795 O O . ASP A 1 102 ? 0.92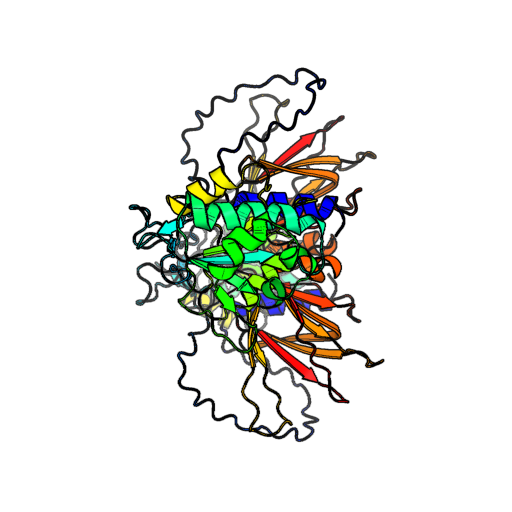2 -27.656 -24.438 1 90 102 ASP A O 1
ATOM 799 N N . MET A 1 103 ? 0.45 -27.406 -26.547 1 90.31 103 MET A N 1
ATOM 800 C CA . MET A 1 103 ? 1.276 -28.531 -26.984 1 90.31 103 MET A CA 1
ATOM 801 C C . MET A 1 103 ? 2.754 -28.25 -26.719 1 90.31 103 MET A C 1
ATOM 803 O O . MET A 1 103 ? 3.549 -29.188 -26.578 1 90.31 103 MET A O 1
ATOM 807 N N . SER A 1 104 ? 3.064 -26.984 -26.641 1 92.19 104 SER A N 1
ATOM 808 C CA . SER A 1 104 ? 4.469 -26.625 -26.469 1 92.19 104 SER A CA 1
ATOM 809 C C . SER A 1 104 ? 4.969 -27.016 -25.078 1 92.19 104 SER A C 1
ATOM 811 O O . SER A 1 104 ? 6.176 -27.109 -24.844 1 92.19 104 SER A O 1
ATOM 813 N N . VAL A 1 105 ? 4.035 -27.281 -24.219 1 95.19 105 VAL A N 1
ATOM 814 C CA . VAL A 1 105 ? 4.418 -27.562 -22.844 1 95.19 105 VAL A CA 1
ATOM 815 C C . VAL A 1 105 ? 4.645 -29.062 -22.672 1 95.19 105 VAL A C 1
ATOM 817 O O . VAL A 1 105 ? 5.207 -29.5 -21.656 1 95.19 105 VAL A O 1
ATOM 820 N N . LEU A 1 106 ? 4.297 -29.906 -23.641 1 95.12 106 LEU A N 1
ATOM 821 C CA . LEU A 1 106 ? 4.262 -31.359 -23.469 1 95.12 106 LEU A CA 1
ATOM 822 C C . LEU A 1 106 ? 5.672 -31.922 -23.344 1 95.12 106 LEU A C 1
ATOM 824 O O . LEU A 1 106 ? 5.965 -32.688 -22.438 1 95.12 106 LEU A O 1
ATOM 828 N N . PRO A 1 107 ? 6.574 -31.5 -24.188 1 95.38 107 PRO A N 1
ATOM 829 C CA . PRO A 1 107 ? 7.922 -32.062 -24.047 1 95.38 107 PRO A CA 1
ATOM 830 C C . PRO A 1 107 ? 8.562 -31.719 -22.703 1 95.38 107 PRO A C 1
ATOM 832 O O . PRO A 1 107 ? 9.047 -32.625 -22 1 95.38 107 PRO A O 1
ATOM 835 N N . PRO A 1 108 ? 8.531 -30.391 -22.359 1 97.25 108 PRO A N 1
ATOM 836 C CA . PRO A 1 108 ? 9.078 -30.078 -21.031 1 97.25 108 PRO A CA 1
ATOM 837 C C . PRO A 1 108 ? 8.367 -30.828 -19.922 1 97.25 108 PRO A C 1
ATOM 839 O O . PRO A 1 108 ? 9 -31.234 -18.938 1 97.25 108 PRO A O 1
ATOM 842 N N . PHE A 1 109 ? 7.16 -31.031 -20.062 1 97.69 109 PHE A N 1
ATOM 843 C CA . PHE A 1 109 ? 6.371 -31.75 -19.062 1 97.69 109 PHE A CA 1
ATOM 844 C C . PHE A 1 109 ? 6.855 -33.188 -18.938 1 97.69 109 PHE A C 1
ATOM 846 O O . PHE A 1 109 ? 7.082 -33.656 -17.828 1 97.69 109 PHE A O 1
ATOM 853 N N . ILE A 1 110 ? 7.039 -33.844 -20 1 97.56 110 ILE A N 1
ATOM 854 C CA . ILE A 1 110 ? 7.488 -35.219 -20.016 1 97.56 110 ILE A CA 1
ATOM 855 C C . ILE A 1 110 ? 8.891 -35.344 -19.422 1 97.56 110 ILE A C 1
ATOM 857 O O . ILE A 1 110 ? 9.156 -36.188 -18.578 1 97.56 110 ILE A O 1
ATOM 861 N N . GLU A 1 111 ? 9.711 -34.406 -19.828 1 97.88 111 GLU A N 1
ATOM 862 C CA . GLU A 1 111 ? 11.07 -34.375 -19.312 1 97.88 111 GLU A CA 1
ATOM 863 C C . GLU A 1 111 ? 11.078 -34.219 -17.797 1 97.88 111 GLU A C 1
ATOM 865 O O . GLU A 1 111 ? 11.797 -34.938 -17.094 1 97.88 111 GLU A O 1
ATOM 870 N N . LEU A 1 112 ? 10.297 -33.344 -17.312 1 98.5 112 LEU A N 1
ATOM 871 C CA . LEU A 1 112 ? 10.227 -33.031 -15.883 1 98.5 112 LEU A CA 1
ATOM 872 C C . LEU A 1 112 ? 9.711 -34.25 -15.102 1 98.5 112 LEU A C 1
ATOM 874 O O . LEU A 1 112 ? 10.336 -34.656 -14.125 1 98.5 112 LEU A O 1
ATOM 878 N N . VAL A 1 113 ? 8.617 -34.812 -15.531 1 98.38 113 VAL A N 1
ATOM 879 C CA . VAL A 1 113 ? 7.977 -35.875 -14.797 1 98.38 113 VAL A CA 1
ATOM 880 C C . VAL A 1 113 ? 8.883 -37.125 -14.781 1 98.38 113 VAL A C 1
ATOM 882 O O . VAL A 1 113 ? 9.023 -37.781 -13.758 1 98.38 113 VAL A O 1
ATOM 885 N N . ARG A 1 114 ? 9.484 -37.375 -15.898 1 98.19 114 ARG A N 1
ATOM 886 C CA . ARG A 1 114 ? 10.422 -38.5 -15.961 1 98.19 114 ARG A CA 1
ATOM 887 C C . ARG A 1 114 ? 11.57 -38.312 -14.969 1 98.19 114 ARG A C 1
ATOM 889 O O . ARG A 1 114 ? 11.906 -39.219 -14.219 1 98.19 114 ARG A O 1
ATOM 896 N N . TRP A 1 115 ? 12.086 -37.125 -14.961 1 98.62 115 TRP A N 1
ATOM 897 C CA . TRP A 1 115 ? 13.219 -36.844 -14.086 1 98.62 115 TRP A CA 1
ATOM 898 C C . TRP A 1 115 ? 12.805 -36.938 -12.625 1 98.62 115 TRP A C 1
ATOM 900 O O . TRP A 1 115 ? 13.531 -37.5 -11.805 1 98.62 115 TRP A O 1
ATOM 910 N N . LEU A 1 116 ? 11.664 -36.406 -12.25 1 98.62 116 LEU A N 1
ATOM 911 C CA . LEU A 1 116 ? 11.164 -36.438 -10.883 1 98.62 116 LEU A CA 1
ATOM 912 C C . LEU A 1 116 ? 10.977 -37.875 -10.398 1 98.62 116 LEU A C 1
ATOM 914 O O . LEU A 1 116 ? 11.273 -38.188 -9.242 1 98.62 116 LEU A O 1
ATOM 918 N N . ILE A 1 117 ? 10.516 -38.75 -11.289 1 98.38 117 ILE A N 1
ATOM 919 C CA . ILE A 1 117 ? 10.195 -40.125 -10.914 1 98.38 117 ILE A CA 1
ATOM 920 C C . ILE A 1 117 ? 11.469 -40.969 -10.922 1 98.38 117 ILE A C 1
ATOM 922 O O . ILE A 1 117 ? 11.773 -41.656 -9.945 1 98.38 117 ILE A O 1
ATOM 926 N N . GLN A 1 118 ? 12.242 -40.844 -11.922 1 97.69 118 GLN A N 1
ATOM 927 C CA . GLN A 1 118 ? 13.352 -41.781 -12.141 1 97.69 118 GLN A CA 1
ATOM 928 C C . GLN A 1 118 ? 14.602 -41.312 -11.383 1 97.69 118 GLN A C 1
ATOM 930 O O . GLN A 1 118 ? 15.32 -42.156 -10.836 1 97.69 118 GLN A O 1
ATOM 935 N N . GLU A 1 119 ? 14.836 -40.062 -11.367 1 97.56 119 GLU A N 1
ATOM 936 C CA . GLU A 1 119 ? 16.078 -39.562 -10.773 1 97.56 119 GLU A CA 1
ATOM 937 C C . GLU A 1 119 ? 15.852 -39.125 -9.328 1 97.56 119 GLU A C 1
ATOM 939 O O . GLU A 1 119 ? 16.734 -39.281 -8.484 1 97.56 119 GLU A O 1
ATOM 944 N N . LYS A 1 120 ? 14.711 -38.594 -9.008 1 97.69 120 LYS A N 1
ATOM 945 C CA . LYS A 1 120 ? 14.492 -38.031 -7.68 1 97.69 120 LYS A CA 1
ATOM 946 C C . LYS A 1 120 ? 13.57 -38.938 -6.852 1 97.69 120 LYS A C 1
ATOM 948 O O . LYS A 1 120 ? 13.391 -38.719 -5.656 1 97.69 120 LYS A O 1
ATOM 953 N N . SER A 1 121 ? 13.008 -39.969 -7.43 1 97.75 121 SER A N 1
ATOM 954 C CA . SER A 1 121 ? 12.141 -40.938 -6.766 1 97.75 121 SER A CA 1
ATOM 955 C C . SER A 1 121 ? 11.008 -40.25 -6.02 1 97.75 121 SER A C 1
ATOM 957 O O . SER A 1 121 ? 10.734 -40.562 -4.859 1 97.75 121 SER A O 1
ATOM 959 N N . MET A 1 122 ? 10.375 -39.281 -6.691 1 98.25 122 MET A N 1
ATOM 960 C CA . MET A 1 122 ? 9.289 -38.531 -6.07 1 98.25 122 MET A CA 1
ATOM 961 C C . MET A 1 122 ? 7.934 -39.156 -6.406 1 98.25 122 MET A C 1
ATOM 963 O O . MET A 1 122 ? 7.805 -39.875 -7.398 1 98.25 122 MET A O 1
ATOM 967 N N . ILE A 1 123 ? 6.977 -38.938 -5.508 1 98.56 123 ILE A N 1
ATOM 968 C CA . ILE A 1 123 ? 5.578 -39.25 -5.793 1 98.56 123 ILE A CA 1
ATOM 969 C C . ILE A 1 123 ? 4.957 -38.094 -6.578 1 98.56 123 ILE A C 1
ATOM 971 O O . ILE A 1 123 ? 4.789 -37 -6.047 1 98.56 123 ILE A O 1
ATOM 975 N N . VAL A 1 124 ? 4.57 -38.344 -7.809 1 98.75 124 VAL A N 1
ATOM 976 C CA . VAL A 1 124 ? 4.168 -37.25 -8.703 1 98.75 124 VAL A CA 1
ATOM 977 C C . VAL A 1 124 ? 2.656 -37.281 -8.914 1 98.75 124 VAL A C 1
ATOM 979 O O . VAL A 1 124 ? 2.102 -38.344 -9.266 1 98.75 124 VAL A O 1
ATOM 982 N N . PHE A 1 125 ? 2.004 -36.156 -8.648 1 98.62 125 PHE A N 1
ATOM 983 C CA . PHE A 1 125 ? 0.582 -35.969 -8.914 1 98.62 125 PHE A CA 1
ATOM 984 C C . PHE A 1 125 ? 0.369 -35.125 -10.156 1 98.62 125 PHE A C 1
ATOM 986 O O . PHE A 1 125 ? 1.082 -34.125 -10.367 1 98.62 125 PHE A O 1
ATOM 993 N N . VAL A 1 126 ? -0.603 -35.531 -10.992 1 98.19 126 VAL A N 1
ATOM 994 C CA . VAL A 1 126 ? -0.982 -34.75 -12.18 1 98.19 126 VAL A CA 1
ATOM 995 C C . VAL A 1 126 ? -2.504 -34.688 -12.289 1 98.19 126 VAL A C 1
ATOM 997 O O . VAL A 1 126 ? -3.213 -35.469 -11.617 1 98.19 126 VAL A O 1
ATOM 1000 N N . GLU A 1 127 ? -3.004 -33.781 -13.102 1 96.81 127 GLU A N 1
ATOM 1001 C CA . GLU A 1 127 ? -4.438 -33.75 -13.383 1 96.81 127 GLU A CA 1
ATOM 1002 C C . GLU A 1 127 ? -4.879 -34.969 -14.148 1 96.81 127 GLU A C 1
ATOM 1004 O O . GLU A 1 127 ? -4.164 -35.469 -15.031 1 96.81 127 GLU A O 1
ATOM 1009 N N . HIS A 1 128 ? -6.043 -35.344 -13.875 1 96.19 128 HIS A N 1
ATOM 1010 C CA . HIS A 1 128 ? -6.574 -36.562 -14.516 1 96.19 128 HIS A CA 1
ATOM 1011 C C . HIS A 1 128 ? -6.586 -36.406 -16.031 1 96.19 128 HIS A C 1
ATOM 1013 O O . HIS A 1 128 ? -6.387 -37.375 -16.766 1 96.19 128 HIS A O 1
ATOM 1019 N N . SER A 1 129 ? -6.785 -35.281 -16.5 1 94 129 SER A N 1
ATOM 1020 C CA . SER A 1 129 ? -6.852 -35.031 -17.938 1 94 129 SER A CA 1
ATOM 1021 C C . SER A 1 129 ? -5.527 -35.344 -18.625 1 94 129 SER A C 1
ATOM 1023 O O . SER A 1 129 ? -5.5 -35.656 -19.812 1 94 129 SER A O 1
ATOM 1025 N N . VAL A 1 130 ? -4.484 -35.281 -17.906 1 94.31 130 VAL A N 1
ATOM 1026 C CA . VAL A 1 130 ? -3.166 -35.625 -18.422 1 94.31 130 VAL A CA 1
ATOM 1027 C C . VAL A 1 130 ? -3.135 -37.125 -18.797 1 94.31 130 VAL A C 1
ATOM 1029 O O . VAL A 1 130 ? -2.568 -37.5 -19.828 1 94.31 130 VAL A O 1
ATOM 1032 N N . MET A 1 131 ? -3.787 -37.906 -18.047 1 93.69 131 MET A N 1
ATOM 1033 C CA . MET A 1 131 ? -3.803 -39.375 -18.25 1 93.69 131 MET A CA 1
ATOM 1034 C C . MET A 1 131 ? -4.613 -39.719 -19.484 1 93.69 131 MET A C 1
ATOM 1036 O O . MET A 1 131 ? -4.387 -40.781 -20.094 1 93.69 131 MET A O 1
ATOM 1040 N N . GLU A 1 132 ? -5.473 -38.781 -19.844 1 91.69 132 GLU A N 1
ATOM 1041 C CA . GLU A 1 132 ? -6.379 -39.062 -20.953 1 91.69 132 GLU A CA 1
ATOM 1042 C C . GLU A 1 132 ? -5.938 -38.344 -22.219 1 91.69 132 GLU A C 1
ATOM 1044 O O . GLU A 1 132 ? -6.574 -38.5 -23.266 1 91.69 132 GLU A O 1
ATOM 1049 N N . ASP A 1 133 ? -4.91 -37.656 -22.109 1 92.38 133 ASP A N 1
ATOM 1050 C CA . ASP A 1 133 ? -4.438 -36.875 -23.266 1 92.38 133 ASP A CA 1
ATOM 1051 C C . ASP A 1 133 ? -3.836 -37.781 -24.328 1 92.38 133 ASP A C 1
ATOM 1053 O O . ASP A 1 133 ? -2.814 -38.438 -24.094 1 92.38 133 ASP A O 1
ATOM 1057 N N . PRO A 1 134 ? -4.379 -37.812 -25.5 1 91.06 134 PRO A N 1
ATOM 1058 C CA . PRO A 1 134 ? -3.891 -38.719 -26.531 1 91.06 134 PRO A CA 1
ATOM 1059 C C . PRO A 1 134 ? -2.463 -38.406 -26.969 1 91.06 134 PRO A C 1
ATOM 1061 O O . PRO A 1 134 ? -1.717 -39.312 -27.375 1 91.06 134 PRO A O 1
ATOM 1064 N N . MET A 1 135 ? -2.131 -37.188 -26.906 1 91.5 135 MET A N 1
ATOM 1065 C CA . MET A 1 135 ? -0.785 -36.781 -27.297 1 91.5 135 MET A CA 1
ATOM 1066 C C . MET A 1 135 ? 0.255 -37.312 -26.328 1 91.5 135 MET A C 1
ATOM 1068 O O . MET A 1 135 ? 1.383 -37.625 -26.719 1 91.5 135 MET A O 1
ATOM 1072 N N . LEU A 1 136 ? -0.121 -37.406 -25.141 1 93.25 136 LEU A N 1
ATOM 1073 C CA . LEU A 1 136 ? 0.784 -37.938 -24.125 1 93.25 136 LEU A CA 1
ATOM 1074 C C . LEU A 1 136 ? 0.792 -39.438 -24.156 1 93.25 136 LEU A C 1
ATOM 1076 O O . LEU A 1 136 ? 1.85 -40.062 -24.031 1 93.25 136 LEU A O 1
ATOM 1080 N N . SER A 1 137 ? -0.315 -40 -24.391 1 90.5 137 SER A N 1
ATOM 1081 C CA . SER A 1 137 ? -0.449 -41.469 -24.344 1 90.5 137 SER A CA 1
ATOM 1082 C C . SER A 1 137 ? 0.326 -42.125 -25.484 1 90.5 137 SER A C 1
ATOM 1084 O O . SER A 1 137 ? 0.65 -43.312 -25.406 1 90.5 137 SER A O 1
ATOM 1086 N N . SER A 1 138 ? 0.575 -41.344 -26.453 1 91.31 138 SER A N 1
ATOM 1087 C CA . SER A 1 138 ? 1.302 -41.906 -27.594 1 91.31 138 SER A CA 1
ATOM 1088 C C . SER A 1 138 ? 2.801 -41.656 -27.469 1 91.31 138 SER A C 1
ATOM 1090 O O . SER A 1 138 ? 3.586 -42.125 -28.297 1 91.31 138 SER A O 1
ATOM 1092 N N . ASN A 1 139 ? 3.145 -40.969 -26.531 1 92.88 139 ASN A N 1
ATOM 1093 C CA . ASN A 1 139 ? 4.551 -40.625 -26.328 1 92.88 139 ASN A CA 1
ATOM 1094 C C . ASN A 1 139 ? 5.273 -41.719 -25.516 1 92.88 139 ASN A C 1
ATOM 1096 O O . ASN A 1 139 ? 4.875 -42 -24.375 1 92.88 139 ASN A O 1
ATOM 1100 N N . LEU A 1 140 ? 6.34 -42.219 -26.016 1 92.56 140 LEU A N 1
ATOM 1101 C CA . LEU A 1 140 ? 7.055 -43.344 -25.375 1 92.56 140 LEU A CA 1
ATOM 1102 C C . LEU A 1 140 ? 7.617 -42.906 -24.031 1 92.56 140 LEU A C 1
ATOM 1104 O O . LEU A 1 140 ? 7.578 -43.688 -23.062 1 92.56 140 LEU A O 1
ATOM 1108 N N . GLY A 1 141 ? 8.156 -41.75 -24.031 1 93.56 141 GLY A N 1
ATOM 1109 C CA . GLY A 1 141 ? 8.703 -41.25 -22.781 1 93.56 141 GLY A CA 1
ATOM 1110 C C . GLY A 1 141 ? 7.66 -41.156 -21.672 1 93.56 141 GLY A C 1
ATOM 1111 O O . GLY A 1 141 ? 7.938 -41.5 -20.516 1 93.56 141 GLY A O 1
ATOM 1112 N N . PHE A 1 142 ? 6.547 -40.719 -21.984 1 96.06 142 PHE A N 1
ATOM 1113 C CA . PHE A 1 142 ? 5.457 -40.594 -21.016 1 96.06 142 PHE A CA 1
ATOM 1114 C C . PHE A 1 142 ? 4.961 -41.969 -20.594 1 96.06 142 PHE A C 1
ATOM 1116 O O . PHE A 1 142 ? 4.684 -42.188 -19.406 1 96.06 142 PHE A O 1
ATOM 1123 N N . MET A 1 143 ? 4.855 -42.844 -21.516 1 95 143 MET A N 1
ATOM 1124 C CA . MET A 1 143 ? 4.348 -44.188 -21.234 1 95 143 MET A CA 1
ATOM 1125 C C . MET A 1 143 ? 5.219 -44.906 -20.203 1 95 143 MET A C 1
ATOM 1127 O O . MET A 1 143 ? 4.723 -45.688 -19.391 1 95 143 MET A O 1
ATOM 1131 N N . GLU A 1 144 ? 6.457 -44.562 -20.203 1 95.19 144 GLU A N 1
ATOM 1132 C CA . GLU A 1 144 ? 7.41 -45.156 -19.281 1 95.19 144 GLU A CA 1
ATOM 1133 C C . GLU A 1 144 ? 7.059 -44.844 -17.828 1 95.19 144 GLU A C 1
ATOM 1135 O O . GLU A 1 144 ? 7.398 -45.594 -16.922 1 95.19 144 GLU A O 1
ATOM 1140 N N . VAL A 1 145 ? 6.418 -43.719 -17.641 1 96.44 145 VAL A N 1
ATOM 1141 C CA . VAL A 1 145 ? 6.219 -43.281 -16.25 1 96.44 145 VAL A CA 1
ATOM 1142 C C . VAL A 1 145 ? 4.727 -43.188 -15.961 1 96.44 145 VAL A C 1
ATOM 1144 O O . VAL A 1 145 ? 4.332 -42.906 -14.828 1 96.44 145 VAL A O 1
ATOM 1147 N N . ARG A 1 146 ? 3.881 -43.406 -16.891 1 96.44 146 ARG A N 1
ATOM 1148 C CA . ARG A 1 146 ? 2.439 -43.188 -16.781 1 96.44 146 ARG A CA 1
ATOM 1149 C C . ARG A 1 146 ? 1.87 -43.938 -15.586 1 96.44 146 ARG A C 1
ATOM 1151 O O . ARG A 1 146 ? 1.09 -43.375 -14.805 1 96.44 146 ARG A O 1
ATOM 1158 N N . ASP A 1 147 ? 2.277 -45.188 -15.383 1 95.56 147 ASP A N 1
ATOM 1159 C CA . ASP A 1 147 ? 1.718 -46.062 -14.344 1 95.56 147 ASP A CA 1
ATOM 1160 C C . ASP A 1 147 ? 2.193 -45.625 -12.961 1 95.56 147 ASP A C 1
ATOM 1162 O O . ASP A 1 147 ? 1.638 -46.062 -11.945 1 95.56 147 ASP A O 1
ATOM 1166 N N . LYS A 1 148 ? 3.203 -44.844 -12.922 1 97.62 148 LYS A N 1
ATOM 1167 C CA . LYS A 1 148 ? 3.75 -44.375 -11.641 1 97.62 148 LYS A CA 1
ATOM 1168 C C . LYS A 1 148 ? 3.145 -43.062 -11.219 1 97.62 148 LYS A C 1
ATOM 1170 O O . LYS A 1 148 ? 3.414 -42.562 -10.125 1 97.62 148 LYS A O 1
ATOM 1175 N N . LEU A 1 149 ? 2.332 -42.469 -12.047 1 97.81 149 LEU A N 1
ATOM 1176 C CA . LEU A 1 149 ? 1.722 -41.188 -11.766 1 97.81 149 LEU A CA 1
ATOM 1177 C C . LEU A 1 149 ? 0.452 -41.344 -10.938 1 97.81 149 LEU A C 1
ATOM 1179 O O . LEU A 1 149 ? -0.298 -42.312 -11.125 1 97.81 149 LEU A O 1
ATOM 1183 N N . ASN A 1 150 ? 0.274 -40.438 -10 1 97.88 150 ASN A N 1
ATOM 1184 C CA . ASN A 1 150 ? -1.014 -40.281 -9.336 1 97.88 150 ASN A CA 1
ATOM 1185 C C . ASN A 1 150 ? -1.836 -39.156 -9.984 1 97.88 150 ASN A C 1
ATOM 1187 O O . ASN A 1 150 ? -1.295 -38.125 -10.352 1 97.88 150 ASN A O 1
ATOM 1191 N N . SER A 1 151 ? -3.07 -39.375 -10.203 1 96.81 151 SER A N 1
ATOM 1192 C CA . SER A 1 151 ? -3.904 -38.344 -10.828 1 96.81 151 SER A CA 1
ATOM 1193 C C . SER A 1 151 ? -4.977 -37.844 -9.867 1 96.81 151 SER A C 1
ATOM 1195 O O . SER A 1 151 ? -5.324 -38.531 -8.906 1 96.81 151 SER A O 1
ATOM 1197 N N . PHE A 1 152 ? -5.363 -36.625 -10.047 1 97.19 152 PHE A N 1
ATOM 1198 C CA . PHE A 1 152 ? -6.445 -36.031 -9.258 1 97.19 152 PHE A CA 1
ATOM 1199 C C . PHE A 1 152 ? -7.441 -35.312 -10.164 1 97.19 152 PHE A C 1
ATOM 1201 O O . PHE A 1 152 ? -7.113 -34.969 -11.297 1 97.19 152 PHE A O 1
ATOM 1208 N N . GLN A 1 153 ? -8.68 -35.219 -9.727 1 95.5 153 GLN A N 1
ATOM 1209 C CA . GLN A 1 153 ? -9.711 -34.469 -10.406 1 95.5 153 GLN A CA 1
ATOM 1210 C C . GLN A 1 153 ? -10.18 -33.281 -9.555 1 95.5 153 GLN A C 1
ATOM 1212 O O . GLN A 1 153 ? -10.602 -33.469 -8.406 1 95.5 153 GLN A O 1
ATOM 1217 N N . ASP A 1 154 ? -10.016 -32.156 -10.156 1 90.94 154 ASP A N 1
ATOM 1218 C CA . ASP A 1 154 ? -10.461 -30.922 -9.484 1 90.94 154 ASP A CA 1
ATOM 1219 C C . ASP A 1 154 ? -11.938 -31.016 -9.102 1 90.94 154 ASP A C 1
ATOM 1221 O O . ASP A 1 154 ? -12.758 -31.484 -9.891 1 90.94 154 ASP A O 1
ATOM 1225 N N . GLY A 1 155 ? -12.281 -30.547 -7.93 1 87.94 155 GLY A N 1
ATOM 1226 C CA . GLY A 1 155 ? -13.656 -30.594 -7.457 1 87.94 155 GLY A CA 1
ATOM 1227 C C . GLY A 1 155 ? -14.016 -31.938 -6.824 1 87.94 155 GLY A C 1
ATOM 1228 O O . GLY A 1 155 ? -14.992 -32.031 -6.078 1 87.94 155 GLY A O 1
ATOM 1229 N N . LYS A 1 156 ? -13.289 -33 -7.137 1 89.25 156 LYS A N 1
ATOM 1230 C CA . LYS A 1 156 ? -13.586 -34.344 -6.605 1 89.25 156 LYS A CA 1
ATOM 1231 C C . LYS A 1 156 ? -12.562 -34.75 -5.551 1 89.25 156 LYS A C 1
ATOM 1233 O O . LYS A 1 156 ? -12.922 -35.312 -4.52 1 89.25 156 LYS A O 1
ATOM 1238 N N . ASP A 1 157 ? -11.383 -34.406 -5.867 1 93.12 157 ASP A N 1
ATOM 1239 C CA . ASP A 1 157 ? -10.297 -34.844 -4.98 1 93.12 157 ASP A CA 1
ATOM 1240 C C . ASP A 1 157 ? -9.766 -33.656 -4.168 1 93.12 157 ASP A C 1
ATOM 1242 O O . ASP A 1 157 ? -9.625 -32.562 -4.691 1 93.12 157 ASP A O 1
ATOM 1246 N N . ASP A 1 158 ? -9.492 -33.906 -2.904 1 92.12 158 ASP A N 1
ATOM 1247 C CA . ASP A 1 158 ? -8.875 -32.906 -2.021 1 92.12 158 ASP A CA 1
ATOM 1248 C C . ASP A 1 158 ? -7.371 -33.156 -1.9 1 92.12 158 ASP A C 1
ATOM 1250 O O . ASP A 1 158 ? -6.938 -34.188 -1.406 1 92.12 158 ASP A O 1
ATOM 1254 N N . LEU A 1 159 ? -6.621 -32.219 -2.311 1 94.62 159 LEU A N 1
ATOM 1255 C CA . LEU A 1 159 ? -5.168 -32.344 -2.326 1 94.62 159 LEU A CA 1
ATOM 1256 C C . LEU A 1 159 ? -4.562 -31.828 -1.031 1 94.62 159 LEU A C 1
ATOM 1258 O O . LEU A 1 159 ? -3.346 -31.891 -0.836 1 94.62 159 LEU A O 1
ATOM 1262 N N . THR A 1 160 ? -5.359 -31.391 -0.146 1 89.44 160 THR A N 1
ATOM 1263 C CA . THR A 1 160 ? -4.891 -30.781 1.095 1 89.44 160 THR A CA 1
ATOM 1264 C C . THR A 1 160 ? -3.992 -31.75 1.862 1 89.44 160 THR A C 1
ATOM 1266 O O . THR A 1 160 ? -4.332 -32.938 2.021 1 89.44 160 THR A O 1
ATOM 1269 N N . ASP A 1 161 ? -2.83 -31.344 2.242 1 91.19 161 ASP A N 1
ATOM 1270 C CA . ASP A 1 161 ? -1.852 -32.031 3.072 1 91.19 161 ASP A CA 1
ATOM 1271 C C . ASP A 1 161 ? -1.286 -33.25 2.344 1 91.19 161 ASP A C 1
ATOM 1273 O O . ASP A 1 161 ? -0.8 -34.188 2.98 1 91.19 161 ASP A O 1
ATOM 1277 N N . LYS A 1 162 ? -1.456 -33.312 1.044 1 95.62 162 LYS A N 1
ATOM 1278 C CA . LYS A 1 162 ? -0.933 -34.469 0.276 1 95.62 162 LYS A CA 1
ATOM 1279 C C . LYS A 1 162 ? 0.258 -34.031 -0.579 1 95.62 162 LYS A C 1
ATOM 1281 O O . LYS A 1 162 ? 1.014 -34.875 -1.062 1 95.62 162 LYS A O 1
ATOM 1286 N N . ILE A 1 163 ? 0.348 -32.75 -0.761 1 97.88 163 ILE A N 1
ATOM 1287 C CA . ILE A 1 163 ? 1.343 -32.219 -1.688 1 97.88 163 ILE A CA 1
ATOM 1288 C C . ILE A 1 163 ? 2.381 -31.406 -0.919 1 97.88 163 ILE A C 1
ATOM 1290 O O . ILE A 1 163 ? 2.031 -30.484 -0.193 1 97.88 163 ILE A O 1
ATOM 1294 N N . ASP A 1 164 ? 3.604 -31.719 -1.153 1 96.94 164 ASP A N 1
ATOM 1295 C CA . ASP A 1 164 ? 4.668 -31 -0.457 1 96.94 164 ASP A CA 1
ATOM 1296 C C . ASP A 1 164 ? 5.043 -29.734 -1.199 1 96.94 164 ASP A C 1
ATOM 1298 O O . ASP A 1 164 ? 5.387 -28.719 -0.576 1 96.94 164 ASP A O 1
ATOM 1302 N N . PHE A 1 165 ? 5.094 -29.797 -2.449 1 97.06 165 PHE A N 1
ATOM 1303 C CA . PHE A 1 165 ? 5.34 -28.594 -3.254 1 97.06 165 PHE A CA 1
ATOM 1304 C C . PHE A 1 165 ? 4.75 -28.766 -4.648 1 97.06 165 PHE A C 1
ATOM 1306 O O . PHE A 1 165 ? 4.348 -29.859 -5.039 1 97.06 165 PHE A O 1
ATOM 1313 N N . ILE A 1 166 ? 4.652 -27.656 -5.363 1 98.25 166 ILE A N 1
ATOM 1314 C CA . ILE A 1 166 ? 4 -27.625 -6.668 1 98.25 166 ILE A CA 1
ATOM 1315 C C . ILE A 1 166 ? 4.984 -27.109 -7.723 1 98.25 166 ILE A C 1
ATOM 1317 O O . ILE A 1 166 ? 5.758 -26.188 -7.465 1 98.25 166 ILE A O 1
ATOM 1321 N N . ILE A 1 167 ? 4.961 -27.719 -8.891 1 98.31 167 ILE A N 1
ATOM 1322 C CA . ILE A 1 167 ? 5.668 -27.172 -10.047 1 98.31 167 ILE A CA 1
ATOM 1323 C C . ILE A 1 167 ? 4.664 -26.812 -11.141 1 98.31 167 ILE A C 1
ATOM 1325 O O . ILE A 1 167 ? 3.846 -27.641 -11.547 1 98.31 167 ILE A O 1
ATOM 1329 N N . CYS A 1 168 ? 4.758 -25.609 -11.562 1 97.44 168 CYS A N 1
ATOM 1330 C CA . CYS A 1 168 ? 3.902 -25.125 -12.648 1 97.44 168 CYS A CA 1
ATOM 1331 C C . CYS A 1 168 ? 4.699 -24.953 -13.938 1 97.44 168 CYS A C 1
ATOM 1333 O O . CYS A 1 168 ? 5.801 -24.406 -13.914 1 97.44 168 CYS A O 1
ATOM 1335 N N . LEU A 1 169 ? 4.125 -25.484 -15 1 97.25 169 LEU A N 1
ATOM 1336 C CA . LEU A 1 169 ? 4.648 -25.266 -16.344 1 97.25 169 LEU A CA 1
ATOM 1337 C C . LEU A 1 169 ? 3.662 -24.453 -17.188 1 97.25 169 LEU A C 1
ATOM 1339 O O . LEU A 1 169 ? 2.715 -25.016 -17.734 1 97.25 169 LEU A O 1
ATOM 1343 N N . GLY A 1 170 ? 3.912 -23.219 -17.328 1 95.12 170 GLY A N 1
ATOM 1344 C CA . GLY A 1 170 ? 3.006 -22.344 -18.047 1 95.12 170 GLY A CA 1
ATOM 1345 C C . GLY A 1 170 ? 3.166 -20.875 -17.672 1 95.12 170 GLY A C 1
ATOM 1346 O O . GLY A 1 170 ? 4.25 -20.453 -17.266 1 95.12 170 GLY A O 1
ATOM 1347 N N . GLY A 1 171 ? 2.123 -20.078 -17.891 1 91.94 171 GLY A N 1
ATOM 1348 C CA . GLY A 1 171 ? 2.129 -18.672 -17.547 1 91.94 171 GLY A CA 1
ATOM 1349 C C . GLY A 1 171 ? 1.493 -18.391 -16.203 1 91.94 171 GLY A C 1
ATOM 1350 O O . GLY A 1 171 ? 1.299 -19.312 -15.391 1 91.94 171 GLY A O 1
ATOM 1351 N N . ASP A 1 172 ? 1.213 -17.109 -15.961 1 92.31 172 ASP A N 1
ATOM 1352 C CA . ASP A 1 172 ? 0.618 -16.688 -14.695 1 92.31 172 ASP A CA 1
ATOM 1353 C C . ASP A 1 172 ? -0.714 -17.391 -14.453 1 92.31 172 ASP A C 1
ATOM 1355 O O . ASP A 1 172 ? -1.031 -17.75 -13.32 1 92.31 172 ASP A O 1
ATOM 1359 N N . GLY A 1 173 ? -1.425 -17.625 -15.523 1 92.94 173 GLY A N 1
ATOM 1360 C CA . GLY A 1 173 ? -2.703 -18.297 -15.391 1 92.94 173 GLY A CA 1
ATOM 1361 C C . GLY A 1 173 ? -2.58 -19.688 -14.797 1 92.94 173 GLY A C 1
ATOM 1362 O O . GLY A 1 173 ? -3.447 -20.125 -14.039 1 92.94 173 GLY A O 1
ATOM 1363 N N . THR A 1 174 ? -1.569 -20.406 -15.133 1 94 174 THR A N 1
ATOM 1364 C CA . THR A 1 174 ? -1.328 -21.75 -14.609 1 94 174 THR A CA 1
ATOM 1365 C C . THR A 1 174 ? -1.111 -21.703 -13.102 1 94 174 THR A C 1
ATOM 1367 O O . THR A 1 174 ? -1.656 -22.531 -12.367 1 94 174 THR A O 1
ATOM 1370 N N . LEU A 1 175 ? -0.343 -20.75 -12.68 1 95 175 LEU A N 1
ATOM 1371 C CA . LEU A 1 175 ? -0.092 -20.609 -11.25 1 95 175 LEU A CA 1
ATOM 1372 C C . LEU A 1 175 ? -1.359 -20.188 -10.516 1 95 175 LEU A C 1
ATOM 1374 O O . LEU A 1 175 ? -1.611 -20.641 -9.398 1 95 175 LEU A O 1
ATOM 1378 N N . LEU A 1 176 ? -2.115 -19.328 -11.117 1 94.31 176 LEU A N 1
ATOM 1379 C CA . LEU A 1 176 ? -3.383 -18.922 -10.516 1 94.31 176 LEU A CA 1
ATOM 1380 C C . LEU A 1 176 ? -4.285 -20.141 -10.305 1 94.31 176 LEU A C 1
ATOM 1382 O O . LEU A 1 176 ? -4.906 -20.281 -9.25 1 94.31 176 LEU A O 1
ATOM 1386 N N . TYR A 1 177 ? -4.359 -20.984 -11.305 1 94 177 TYR A N 1
ATOM 1387 C CA . TYR A 1 177 ? -5.145 -22.219 -11.188 1 94 177 TYR A CA 1
ATOM 1388 C C . TYR A 1 177 ? -4.625 -23.094 -10.062 1 94 177 TYR A C 1
ATOM 1390 O O . TYR A 1 177 ? -5.402 -23.594 -9.242 1 94 177 TYR A O 1
ATOM 1398 N N . ALA A 1 178 ? -3.316 -23.266 -10.023 1 94.75 178 ALA A N 1
ATOM 1399 C CA . ALA A 1 178 ? -2.711 -24.078 -8.977 1 94.75 178 ALA A CA 1
ATOM 1400 C C . ALA A 1 178 ? -3.094 -23.562 -7.59 1 94.75 178 ALA A C 1
ATOM 1402 O O . ALA A 1 178 ? -3.385 -24.359 -6.688 1 94.75 178 ALA A O 1
ATOM 1403 N N . SER A 1 179 ? -3.088 -22.25 -7.434 1 93.25 179 SER A N 1
ATOM 1404 C CA . SER A 1 179 ? -3.408 -21.656 -6.145 1 93.25 179 SER A CA 1
ATOM 1405 C C . SER A 1 179 ? -4.844 -21.953 -5.734 1 93.25 179 SER A C 1
ATOM 1407 O O . SER A 1 179 ? -5.141 -22.094 -4.547 1 93.25 179 SER A O 1
ATOM 1409 N N . LEU A 1 180 ? -5.754 -22.125 -6.672 1 92.62 180 LEU A N 1
ATOM 1410 C CA . LEU A 1 180 ? -7.168 -22.375 -6.402 1 92.62 180 LEU A CA 1
ATOM 1411 C C . LEU A 1 180 ? -7.375 -23.797 -5.895 1 92.62 180 LEU A C 1
ATOM 1413 O O . LEU A 1 180 ? -8.375 -24.078 -5.234 1 92.62 180 LEU A O 1
ATOM 1417 N N . LEU A 1 181 ? -6.508 -24.641 -6.238 1 94.12 181 LEU A N 1
ATOM 1418 C CA . LEU A 1 181 ? -6.641 -26.031 -5.844 1 94.12 181 LEU A CA 1
ATOM 1419 C C . LEU A 1 181 ? -6.449 -26.203 -4.34 1 94.12 181 LEU A C 1
ATOM 1421 O O . LEU A 1 181 ? -6.793 -27.234 -3.771 1 94.12 181 LEU A O 1
ATOM 1425 N N . PHE A 1 182 ? -5.848 -25.188 -3.705 1 93.62 182 PHE A N 1
ATOM 1426 C CA . PHE A 1 182 ? -5.57 -25.234 -2.273 1 93.62 182 PHE A CA 1
ATOM 1427 C C . PHE A 1 182 ? -6.262 -24.094 -1.548 1 93.62 182 PHE A C 1
ATOM 1429 O O . PHE A 1 182 ? -5.832 -22.938 -1.641 1 93.62 182 PHE A O 1
ATOM 1436 N N . GLN A 1 183 ? -7.203 -24.281 -0.741 1 89.94 183 GLN A N 1
ATOM 1437 C CA . GLN A 1 183 ? -8.031 -23.25 -0.13 1 89.94 183 GLN A CA 1
ATOM 1438 C C . GLN A 1 183 ? -7.723 -23.109 1.357 1 89.94 183 GLN A C 1
ATOM 1440 O O . GLN A 1 183 ? -8.492 -22.484 2.1 1 89.94 183 GLN A O 1
ATOM 1445 N N . GLN A 1 184 ? -6.695 -23.688 1.8 1 85.31 184 GLN A N 1
ATOM 1446 C CA . GLN A 1 184 ? -6.172 -23.5 3.148 1 85.31 184 GLN A CA 1
ATOM 1447 C C . GLN A 1 184 ? -4.68 -23.188 3.121 1 85.31 184 GLN A C 1
ATOM 1449 O O . GLN A 1 184 ? -4.281 -22.062 2.795 1 85.31 184 GLN A O 1
ATOM 1454 N N . SER A 1 185 ? -3.898 -24.203 3.072 1 86.12 185 SER A N 1
ATOM 1455 C CA . SER A 1 185 ? -2.451 -24.031 2.986 1 86.12 185 SER A CA 1
ATOM 1456 C C . SER A 1 185 ? -1.936 -24.375 1.595 1 86.12 185 SER A C 1
ATOM 1458 O O . SER A 1 185 ? -2.107 -25.516 1.128 1 86.12 185 SER A O 1
ATOM 1460 N N . VAL A 1 186 ? -1.371 -23.438 1.016 1 91.56 186 VAL A N 1
ATOM 1461 C CA . VAL A 1 186 ? -0.795 -23.656 -0.304 1 91.56 186 VAL A CA 1
ATOM 1462 C C . VAL A 1 186 ? 0.664 -24.094 -0.164 1 91.56 186 VAL A C 1
ATOM 1464 O O . VAL A 1 186 ? 1.46 -23.406 0.482 1 91.56 186 VAL A O 1
ATOM 1467 N N . PRO A 1 187 ? 0.998 -25.25 -0.722 1 95.75 187 PRO A N 1
ATOM 1468 C CA . PRO A 1 187 ? 2.42 -25.594 -0.753 1 95.75 187 PRO A CA 1
ATOM 1469 C C . PRO A 1 187 ? 3.256 -24.594 -1.548 1 95.75 187 PRO A C 1
ATOM 1471 O O . PRO A 1 187 ? 2.711 -23.812 -2.328 1 95.75 187 PRO A O 1
ATOM 1474 N N . PRO A 1 188 ? 4.613 -24.609 -1.315 1 95.56 188 PRO A N 1
ATOM 1475 C CA . PRO A 1 188 ? 5.469 -23.781 -2.162 1 95.56 188 PRO A CA 1
ATOM 1476 C C . PRO A 1 188 ? 5.32 -24.094 -3.646 1 95.56 188 PRO A C 1
ATOM 1478 O O . PRO A 1 188 ? 5.16 -25.266 -4.02 1 95.56 188 PRO A O 1
ATOM 1481 N N . VAL A 1 189 ? 5.383 -23.047 -4.434 1 97 189 VAL A N 1
ATOM 1482 C CA . VAL A 1 189 ? 5.188 -23.219 -5.871 1 97 189 VAL A CA 1
ATOM 1483 C C . VAL A 1 189 ? 6.453 -22.797 -6.617 1 97 189 VAL A C 1
ATOM 1485 O O . VAL A 1 189 ? 6.969 -21.703 -6.41 1 97 189 VAL A O 1
ATOM 1488 N N . LEU A 1 190 ? 6.969 -23.672 -7.328 1 96.81 190 LEU A N 1
ATOM 1489 C CA . LEU A 1 190 ? 8 -23.375 -8.312 1 96.81 190 LEU A CA 1
ATOM 1490 C C . LEU A 1 190 ? 7.398 -23.25 -9.711 1 96.81 190 LEU A C 1
ATOM 1492 O O . LEU A 1 190 ? 6.926 -24.234 -10.273 1 96.81 190 LEU A O 1
ATOM 1496 N N . ALA A 1 191 ? 7.477 -22.062 -10.312 1 96.12 191 ALA A N 1
ATOM 1497 C CA . ALA A 1 191 ? 6.754 -21.812 -11.562 1 96.12 191 ALA A CA 1
ATOM 1498 C C . ALA A 1 191 ? 7.719 -21.5 -12.703 1 96.12 191 ALA A C 1
ATOM 1500 O O . ALA A 1 191 ? 8.461 -20.516 -12.648 1 96.12 191 ALA A O 1
ATOM 1501 N N . PHE A 1 192 ? 7.617 -22.328 -13.742 1 95.56 192 PHE A N 1
ATOM 1502 C CA . PHE A 1 192 ? 8.438 -22.172 -14.938 1 95.56 192 PHE A CA 1
ATOM 1503 C C . PHE A 1 192 ? 7.617 -21.594 -16.094 1 95.56 192 PHE A C 1
ATOM 1505 O O . PHE A 1 192 ? 6.492 -22.031 -16.344 1 95.56 192 PHE A O 1
ATOM 1512 N N . HIS A 1 193 ? 8.219 -20.594 -16.703 1 91.5 193 HIS A N 1
ATOM 1513 C CA . HIS A 1 193 ? 7.621 -20.125 -17.953 1 91.5 193 HIS A CA 1
ATOM 1514 C C . HIS A 1 193 ? 8.289 -20.781 -19.156 1 91.5 193 HIS A C 1
ATOM 1516 O O . HIS A 1 193 ? 9.477 -21.109 -19.109 1 91.5 193 HIS A O 1
ATOM 1522 N N . LEU A 1 194 ? 7.512 -21.078 -20.219 1 87.56 194 LEU A N 1
ATOM 1523 C CA . LEU A 1 194 ? 8.047 -21.688 -21.438 1 87.56 194 LEU A CA 1
ATOM 1524 C C . LEU A 1 194 ? 8.117 -20.672 -22.578 1 87.56 194 LEU A C 1
ATOM 1526 O O . LEU A 1 194 ? 8.719 -20.938 -23.609 1 87.56 194 LEU A O 1
ATOM 1530 N N . GLY A 1 195 ? 7.645 -19.484 -22.516 1 81.06 195 GLY A N 1
ATOM 1531 C CA . GLY A 1 195 ? 7.691 -18.375 -23.453 1 81.06 195 GLY A CA 1
ATOM 1532 C C . GLY A 1 195 ? 8.148 -17.078 -22.828 1 81.06 195 GLY A C 1
ATOM 1533 O O . GLY A 1 195 ? 9.242 -17 -22.266 1 81.06 195 GLY A O 1
ATOM 1534 N N . SER A 1 196 ? 7.273 -16.266 -22.812 1 80.25 196 SER A N 1
ATOM 1535 C CA . SER A 1 196 ? 7.602 -14.953 -22.266 1 80.25 196 SER A CA 1
ATOM 1536 C C . SER A 1 196 ? 7.555 -14.961 -20.734 1 80.25 196 SER A C 1
ATOM 1538 O O . SER A 1 196 ? 6.719 -15.648 -20.141 1 80.25 196 SER A O 1
ATOM 1540 N N . LEU A 1 197 ? 8.492 -14.227 -20.141 1 81.38 197 LEU A N 1
ATOM 1541 C CA . LEU A 1 197 ? 8.562 -14.078 -18.688 1 81.38 197 LEU A CA 1
ATOM 1542 C C . LEU A 1 197 ? 7.273 -13.477 -18.141 1 81.38 197 LEU A C 1
ATOM 1544 O O . LEU A 1 197 ? 6.754 -12.5 -18.688 1 81.38 197 LEU A O 1
ATOM 1548 N N . GLY A 1 198 ? 6.723 -14.188 -17.094 1 84.69 198 GLY A N 1
ATOM 1549 C CA . GLY A 1 198 ? 5.52 -13.68 -16.453 1 84.69 198 GLY A CA 1
ATOM 1550 C C . GLY A 1 198 ? 5.805 -12.938 -15.156 1 84.69 198 GLY A C 1
ATOM 1551 O O . GLY A 1 198 ? 6.953 -12.852 -14.727 1 84.69 198 GLY A O 1
ATOM 1552 N N . PHE A 1 199 ? 4.781 -12.422 -14.617 1 86.88 199 PHE A N 1
ATOM 1553 C CA . PHE A 1 199 ? 4.859 -11.75 -13.32 1 86.88 199 PHE A CA 1
ATOM 1554 C C . PHE A 1 199 ? 5.051 -12.773 -12.203 1 86.88 199 PHE A C 1
ATOM 1556 O O . PHE A 1 199 ? 5.852 -12.555 -11.289 1 86.88 199 PHE A O 1
ATOM 1563 N N . LEU A 1 200 ? 4.375 -13.875 -12.328 1 91.75 200 LEU A N 1
ATOM 1564 C CA . LEU A 1 200 ? 4.383 -14.891 -11.273 1 91.75 200 LEU A CA 1
ATOM 1565 C C . LEU A 1 200 ? 5.289 -16.062 -11.648 1 91.75 200 LEU A C 1
ATOM 1567 O O . LEU A 1 200 ? 5.5 -16.969 -10.844 1 91.75 200 LEU A O 1
ATOM 1571 N N . THR A 1 201 ? 5.812 -16.078 -12.836 1 91.25 201 THR A N 1
ATOM 1572 C CA . THR A 1 201 ? 6.578 -17.219 -13.32 1 91.25 201 THR A CA 1
ATOM 1573 C C . THR A 1 201 ? 7.996 -16.797 -13.703 1 91.25 201 THR A C 1
ATOM 1575 O O . THR A 1 201 ? 8.32 -16.672 -14.891 1 91.25 201 THR A O 1
ATOM 1578 N N . PRO A 1 202 ? 8.875 -16.734 -12.766 1 86.81 202 PRO A N 1
ATOM 1579 C CA . PRO A 1 202 ? 10.18 -16.125 -13.008 1 86.81 202 PRO A CA 1
ATOM 1580 C C . PRO A 1 202 ? 11.211 -17.109 -13.531 1 86.81 202 PRO A C 1
ATOM 1582 O O . PRO A 1 202 ? 12.281 -16.703 -13.992 1 86.81 202 PRO A O 1
ATOM 1585 N N . PHE A 1 203 ? 10.938 -18.391 -13.57 1 91.5 203 PHE A N 1
ATOM 1586 C CA . PHE A 1 203 ? 12 -19.344 -13.867 1 91.5 203 PHE A CA 1
ATOM 1587 C C . PHE A 1 203 ? 11.883 -19.859 -15.297 1 91.5 203 PHE A C 1
ATOM 1589 O O . PHE A 1 203 ? 10.789 -20.156 -15.766 1 91.5 203 PHE A O 1
ATOM 1596 N N . LYS A 1 204 ? 12.992 -19.922 -15.883 1 92.31 204 LYS A N 1
ATOM 1597 C CA . LYS A 1 204 ? 13.07 -20.594 -17.172 1 92.31 204 LYS A CA 1
ATOM 1598 C C . LYS A 1 204 ? 13.227 -22.109 -17 1 92.31 204 LYS A C 1
ATOM 1600 O O . LYS A 1 204 ? 13.922 -22.562 -16.094 1 92.31 204 LYS A O 1
ATOM 1605 N N . PHE A 1 205 ? 12.742 -22.781 -17.938 1 95.5 205 PHE A N 1
ATOM 1606 C CA . PHE A 1 205 ? 12.727 -24.234 -17.797 1 95.5 205 PHE A CA 1
ATOM 1607 C C . PHE A 1 205 ? 14.078 -24.828 -18.172 1 95.5 205 PHE A C 1
ATOM 1609 O O . PHE A 1 205 ? 14.391 -25.969 -17.797 1 95.5 205 PHE A O 1
ATOM 1616 N N . ASP A 1 206 ? 14.961 -24.203 -18.859 1 92.75 206 ASP A N 1
ATOM 1617 C CA . ASP A 1 206 ? 16.219 -24.734 -19.375 1 92.75 206 ASP A CA 1
ATOM 1618 C C . ASP A 1 206 ? 17.062 -25.359 -18.25 1 92.75 206 ASP A C 1
ATOM 1620 O O . ASP A 1 206 ? 17.719 -26.375 -18.453 1 92.75 206 ASP A O 1
ATOM 1624 N N . ASN A 1 207 ? 17.094 -24.844 -17.109 1 91.44 207 ASN A N 1
ATOM 1625 C CA . ASN A 1 207 ? 17.859 -25.375 -15.984 1 91.44 207 ASN A CA 1
ATOM 1626 C C . ASN A 1 207 ? 16.938 -25.828 -14.852 1 91.44 207 ASN A C 1
ATOM 1628 O O . ASN A 1 207 ? 17.25 -25.625 -13.672 1 91.44 207 ASN A O 1
ATOM 1632 N N . PHE A 1 208 ? 15.922 -26.578 -15.273 1 96.69 208 PHE A N 1
ATOM 1633 C CA . PHE A 1 208 ? 14.906 -26.922 -14.273 1 96.69 208 PHE A CA 1
ATOM 1634 C C . PHE A 1 208 ? 15.461 -27.875 -13.234 1 96.69 208 PHE A C 1
ATOM 1636 O O . PHE A 1 208 ? 15.094 -27.812 -12.062 1 96.69 208 PHE A O 1
ATOM 1643 N N . GLN A 1 209 ? 16.375 -28.797 -13.594 1 97.69 209 GLN A N 1
ATOM 1644 C CA . GLN A 1 209 ? 16.922 -29.781 -12.648 1 97.69 209 GLN A CA 1
ATOM 1645 C C . GLN A 1 209 ? 17.625 -29.094 -11.492 1 97.69 209 GLN A C 1
ATOM 1647 O O . GLN A 1 209 ? 17.422 -29.453 -10.328 1 97.69 209 GLN A O 1
ATOM 1652 N N . GLN A 1 210 ? 18.391 -28.109 -11.891 1 95.5 210 GLN A N 1
ATOM 1653 C CA . GLN A 1 210 ? 19.109 -27.359 -10.867 1 95.5 210 GLN A CA 1
ATOM 1654 C C . GLN A 1 210 ? 18.141 -26.594 -9.977 1 95.5 210 GLN A C 1
ATOM 1656 O O . GLN A 1 210 ? 18.297 -26.562 -8.75 1 95.5 210 GLN A O 1
ATOM 1661 N N . GLN A 1 211 ? 17.203 -25.969 -10.547 1 94.25 211 GLN A N 1
ATOM 1662 C CA . GLN A 1 211 ? 16.234 -25.156 -9.797 1 94.25 211 GLN A CA 1
ATOM 1663 C C . GLN A 1 211 ? 15.422 -26.031 -8.844 1 94.25 211 GLN A C 1
ATOM 1665 O O . GLN A 1 211 ? 15.25 -25.688 -7.672 1 94.25 211 GLN A O 1
ATOM 1670 N N . VAL A 1 212 ? 14.984 -27.141 -9.32 1 97 212 VAL A N 1
ATOM 1671 C CA . VAL A 1 212 ? 14.188 -28.031 -8.492 1 97 212 VAL A CA 1
ATOM 1672 C C . VAL A 1 212 ? 15.047 -28.594 -7.363 1 97 212 VAL A C 1
ATOM 1674 O O . VAL A 1 212 ? 14.602 -28.688 -6.219 1 97 212 VAL A O 1
ATOM 1677 N N . THR A 1 213 ? 16.234 -28.969 -7.684 1 96.12 213 THR A N 1
ATOM 1678 C CA . THR A 1 213 ? 17.141 -29.484 -6.672 1 96.12 213 THR A CA 1
ATOM 1679 C C . THR A 1 213 ? 17.375 -28.453 -5.574 1 96.12 213 THR A C 1
ATOM 1681 O O . THR A 1 213 ? 17.391 -28.797 -4.387 1 96.12 213 THR A O 1
ATOM 1684 N N . ASN A 1 214 ? 17.562 -27.219 -5.996 1 92.75 214 ASN A N 1
ATOM 1685 C CA . ASN A 1 214 ? 17.734 -26.141 -5.031 1 92.75 214 ASN A CA 1
ATOM 1686 C C . ASN A 1 214 ? 16.547 -26.031 -4.078 1 92.75 214 ASN A C 1
ATOM 1688 O O . ASN A 1 214 ? 16.734 -25.828 -2.875 1 92.75 214 ASN A O 1
ATOM 1692 N N . VAL A 1 215 ? 15.406 -26.172 -4.609 1 93.25 215 VAL A N 1
ATOM 1693 C CA . VAL A 1 215 ? 14.195 -26.109 -3.799 1 93.25 215 VAL A CA 1
ATOM 1694 C C . VAL A 1 215 ? 14.133 -27.297 -2.852 1 93.25 215 VAL A C 1
ATOM 1696 O O . VAL A 1 215 ? 13.805 -27.156 -1.672 1 93.25 215 VAL A O 1
ATOM 1699 N N . LEU A 1 216 ? 14.492 -28.469 -3.338 1 95.38 216 LEU A N 1
ATOM 1700 C CA . LEU A 1 216 ? 14.438 -29.688 -2.549 1 95.38 216 LEU A CA 1
ATOM 1701 C C . LEU A 1 216 ? 15.445 -29.641 -1.402 1 95.38 216 LEU A C 1
ATOM 1703 O O . LEU A 1 216 ? 15.195 -30.188 -0.326 1 95.38 216 LEU A O 1
ATOM 1707 N N . GLU A 1 217 ? 16.531 -28.969 -1.645 1 91.88 217 GLU A N 1
ATOM 1708 C CA . GLU A 1 217 ? 17.594 -28.891 -0.636 1 91.88 217 GLU A CA 1
ATOM 1709 C C . GLU A 1 217 ? 17.234 -27.891 0.458 1 91.88 217 GLU A C 1
ATOM 1711 O O . GLU A 1 217 ? 17.828 -27.906 1.537 1 91.88 217 GLU A O 1
ATOM 1716 N N . GLY A 1 218 ? 16.453 -27.094 0.13 1 85.81 218 GLY A N 1
ATOM 1717 C CA . GLY A 1 218 ? 16.062 -26.109 1.123 1 85.81 218 GLY A CA 1
ATOM 1718 C C . GLY A 1 218 ? 16.906 -24.844 1.055 1 85.81 218 GLY A C 1
ATOM 1719 O O . GLY A 1 218 ? 17.953 -24.812 0.407 1 85.81 218 GLY A O 1
ATOM 1720 N N . HIS A 1 219 ? 16.406 -23.656 1.347 1 83.44 219 HIS A N 1
ATOM 1721 C CA . HIS A 1 219 ? 17.094 -22.359 1.454 1 83.44 219 HIS A CA 1
ATOM 1722 C C . HIS A 1 219 ? 16.766 -21.469 0.255 1 83.44 219 HIS A C 1
ATOM 1724 O O . HIS A 1 219 ? 17.422 -20.453 0.046 1 83.44 219 HIS A O 1
ATOM 1730 N N . ALA A 1 220 ? 15.883 -22.047 -0.492 1 88.69 220 ALA A N 1
ATOM 1731 C CA . ALA A 1 220 ? 15.492 -21.219 -1.638 1 88.69 220 ALA A CA 1
ATOM 1732 C C . ALA A 1 220 ? 14.789 -19.953 -1.187 1 88.69 220 ALA A C 1
ATOM 1734 O O . ALA A 1 220 ? 14.086 -19.938 -0.175 1 88.69 220 ALA A O 1
ATOM 1735 N N . ALA A 1 221 ? 15.102 -18.891 -1.959 1 87.94 221 ALA A N 1
ATOM 1736 C CA . ALA A 1 221 ? 14.375 -17.656 -1.701 1 87.94 221 ALA A CA 1
ATOM 1737 C C . ALA A 1 221 ? 12.867 -17.859 -1.811 1 87.94 221 ALA A C 1
ATOM 1739 O O . ALA A 1 221 ? 12.398 -18.594 -2.697 1 87.94 221 ALA A O 1
ATOM 1740 N N . LEU A 1 222 ? 12.211 -17.312 -0.843 1 90.38 222 LEU A N 1
ATOM 1741 C CA . LEU A 1 222 ? 10.766 -17.5 -0.749 1 90.38 222 LEU A CA 1
ATOM 1742 C C . LEU A 1 222 ? 10.039 -16.156 -0.737 1 90.38 222 LEU A C 1
ATOM 1744 O O . LEU A 1 222 ? 10.43 -15.242 -0.002 1 90.38 222 LEU A O 1
ATOM 1748 N N . THR A 1 223 ? 9.125 -15.992 -1.633 1 88.81 223 THR A N 1
ATOM 1749 C CA . THR A 1 223 ? 8.258 -14.82 -1.618 1 88.81 223 THR A CA 1
ATOM 1750 C C . THR A 1 223 ? 6.836 -15.211 -1.229 1 88.81 223 THR A C 1
ATOM 1752 O O . THR A 1 223 ? 6.227 -16.078 -1.865 1 88.81 223 THR A O 1
ATOM 1755 N N . LEU A 1 224 ? 6.352 -14.547 -0.214 1 90.62 224 LEU A N 1
ATOM 1756 C CA . LEU A 1 224 ? 4.984 -14.789 0.232 1 90.62 224 LEU A CA 1
ATOM 1757 C C . LEU A 1 224 ? 4 -13.93 -0.559 1 90.62 224 LEU A C 1
ATOM 1759 O O . LEU A 1 224 ? 4.273 -12.766 -0.844 1 90.62 224 LEU A O 1
ATOM 1763 N N . ARG A 1 225 ? 2.932 -14.516 -0.975 1 92.38 225 ARG A N 1
ATOM 1764 C CA . ARG A 1 225 ? 1.85 -13.812 -1.659 1 92.38 225 ARG A CA 1
ATOM 1765 C C . ARG A 1 225 ? 0.564 -13.859 -0.839 1 92.38 225 ARG A C 1
ATOM 1767 O O . ARG A 1 225 ? 0.201 -14.906 -0.301 1 92.38 225 ARG A O 1
ATOM 1774 N N . SER A 1 226 ? -0.056 -12.688 -0.715 1 92 226 SER A N 1
ATOM 1775 C CA . SER A 1 226 ? -1.313 -12.625 0.024 1 92 226 SER A CA 1
ATOM 1776 C C . SER A 1 226 ? -2.486 -13.062 -0.846 1 92 226 SER A C 1
ATOM 1778 O O . SER A 1 226 ? -2.451 -12.906 -2.068 1 92 226 SER A O 1
ATOM 1780 N N . ARG A 1 227 ? -3.48 -13.633 -0.144 1 93.56 227 ARG A N 1
ATOM 1781 C CA . ARG A 1 227 ? -4.75 -13.961 -0.782 1 93.56 227 ARG A CA 1
ATOM 1782 C C . ARG A 1 227 ? -5.914 -13.266 -0.086 1 93.56 227 ARG A C 1
ATOM 1784 O O . ARG A 1 227 ? -5.816 -12.914 1.092 1 93.56 227 ARG A O 1
ATOM 1791 N N . LEU A 1 228 ? -6.977 -13.039 -0.857 1 92.06 228 LEU A N 1
ATOM 1792 C CA . LEU A 1 228 ? -8.211 -12.484 -0.304 1 92.06 228 LEU A CA 1
ATOM 1793 C C . LEU A 1 228 ? -9.156 -13.594 0.13 1 92.06 228 LEU A C 1
ATOM 1795 O O 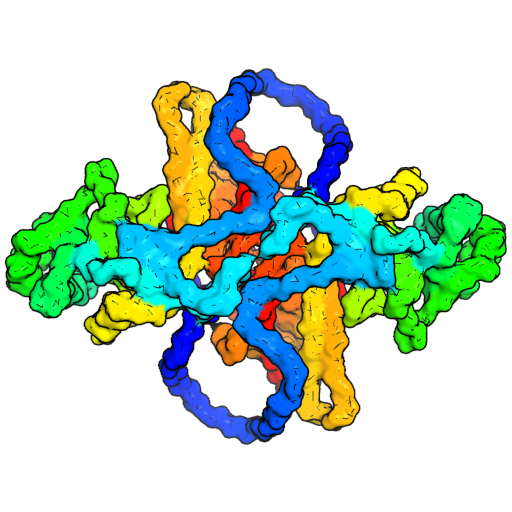. LEU A 1 228 ? -9.375 -14.562 -0.609 1 92.06 228 LEU A O 1
ATOM 1799 N N . ARG A 1 229 ? -9.602 -13.531 1.35 1 91.19 229 ARG A N 1
ATOM 1800 C CA . ARG A 1 229 ? -10.727 -14.367 1.753 1 91.19 229 ARG A CA 1
ATOM 1801 C C . ARG A 1 229 ? -12.055 -13.711 1.395 1 91.19 229 ARG A C 1
ATOM 1803 O O . ARG A 1 229 ? -12.359 -12.617 1.878 1 91.19 229 ARG A O 1
ATOM 1810 N N . CYS A 1 230 ? -12.773 -14.328 0.572 1 88.75 230 CYS A N 1
ATOM 1811 C CA . CYS A 1 230 ? -14.039 -13.797 0.083 1 88.75 230 CYS A CA 1
ATOM 1812 C C . CYS A 1 230 ? -15.219 -14.609 0.604 1 88.75 230 CYS A C 1
ATOM 1814 O O . CYS A 1 230 ? -15.266 -15.828 0.415 1 88.75 230 CYS A O 1
ATOM 1816 N N . ILE A 1 231 ? -16.141 -13.93 1.242 1 85.06 231 ILE A N 1
ATOM 1817 C CA . ILE A 1 231 ? -17.375 -14.539 1.735 1 85.06 231 ILE A CA 1
ATOM 1818 C C . ILE A 1 231 ? -18.578 -13.922 1.029 1 85.06 231 ILE A C 1
ATOM 1820 O O . ILE A 1 231 ? -18.766 -12.703 1.067 1 85.06 231 ILE A O 1
ATOM 1824 N N . ILE A 1 232 ? -19.344 -14.727 0.382 1 80.88 232 ILE A N 1
ATOM 1825 C CA . ILE A 1 232 ? -20.516 -14.25 -0.344 1 80.88 232 ILE A CA 1
ATOM 1826 C C . ILE A 1 232 ? -21.781 -14.641 0.412 1 80.88 232 ILE A C 1
ATOM 1828 O O . ILE A 1 232 ? -22.016 -15.82 0.695 1 80.88 232 ILE A O 1
ATOM 1832 N N . ASP A 1 233 ? -22.531 -13.57 0.807 1 74.31 233 ASP A N 1
ATOM 1833 C CA . ASP A 1 233 ? -23.828 -13.766 1.446 1 74.31 233 ASP A CA 1
ATOM 1834 C C . ASP A 1 233 ? -24.969 -13.398 0.498 1 74.31 233 ASP A C 1
ATOM 1836 O O . ASP A 1 233 ? -25.125 -12.227 0.131 1 74.31 233 ASP A O 1
ATOM 1840 N N . ARG A 1 234 ? -25.75 -14.461 0.035 1 69.25 234 ARG A N 1
ATOM 1841 C CA . ARG A 1 234 ? -26.859 -14.211 -0.87 1 69.25 234 ARG A CA 1
ATOM 1842 C C . ARG A 1 234 ? -28.172 -14.094 -0.101 1 69.25 234 ARG A C 1
ATOM 1844 O O . ARG A 1 234 ? -28.5 -14.961 0.712 1 69.25 234 ARG A O 1
ATOM 1851 N N . GLN A 1 235 ? -28.594 -12.906 0.351 1 58.84 235 GLN A N 1
ATOM 1852 C CA . GLN A 1 235 ? -29.797 -12.688 1.152 1 58.84 235 GLN A CA 1
ATOM 1853 C C . GLN A 1 235 ? -30.953 -13.547 0.66 1 58.84 235 GLN A C 1
ATOM 1855 O O . GLN A 1 235 ? -31.703 -14.102 1.463 1 58.84 235 GLN A O 1
ATOM 1860 N N . ASN A 1 236 ? -31.5 -13.242 -0.554 1 55.09 236 ASN A N 1
ATOM 1861 C CA . ASN A 1 236 ? -32.781 -13.836 -0.952 1 55.09 236 ASN A CA 1
ATOM 1862 C C . ASN A 1 236 ? -32.625 -15.297 -1.339 1 55.09 236 ASN A C 1
ATOM 1864 O O . ASN A 1 236 ? -33.594 -15.953 -1.724 1 55.09 236 ASN A O 1
ATOM 1868 N N . GLU A 1 237 ? -31.516 -15.742 -1.51 1 52 237 GLU A N 1
ATOM 1869 C CA . GLU A 1 237 ? -31.547 -17.156 -1.888 1 52 237 GLU A CA 1
ATOM 1870 C C . GLU A 1 237 ? -31.672 -18.047 -0.66 1 52 237 GLU A C 1
ATOM 1872 O O . GLU A 1 237 ? -31.375 -17.625 0.458 1 52 237 GLU A O 1
ATOM 1877 N N . ASP A 1 238 ? -32.375 -19.297 -0.871 1 46.75 238 ASP A N 1
ATOM 1878 C CA . ASP A 1 238 ? -32.719 -20.312 0.117 1 46.75 238 ASP A CA 1
ATOM 1879 C C . ASP A 1 238 ? -31.578 -20.5 1.128 1 46.75 238 ASP A C 1
ATOM 1881 O O . ASP A 1 238 ? -30.406 -20.609 0.748 1 46.75 238 ASP A O 1
ATOM 1885 N N . LYS A 1 239 ? -31.859 -20.062 2.422 1 53.31 239 LYS A N 1
ATOM 1886 C CA . LYS A 1 239 ? -31.078 -20.266 3.633 1 53.31 239 LYS A CA 1
ATOM 1887 C C . LYS A 1 239 ? -30.141 -21.469 3.494 1 53.31 239 LYS A C 1
ATOM 1889 O O . LYS A 1 239 ? -29.328 -21.734 4.379 1 53.31 239 LYS A O 1
ATOM 1894 N N . GLU A 1 240 ? -30.328 -22.203 2.525 1 50.66 240 GLU A N 1
ATOM 1895 C CA . GLU A 1 240 ? -29.672 -23.516 2.535 1 50.66 240 GLU A CA 1
ATOM 1896 C C . GLU A 1 240 ? -28.359 -23.469 1.771 1 50.66 240 GLU A C 1
ATOM 1898 O O . GLU A 1 240 ? -27.594 -24.438 1.766 1 50.66 240 GLU A O 1
ATOM 1903 N N . LYS A 1 241 ? -28.172 -22.375 0.978 1 57.12 241 LYS A N 1
ATOM 1904 C CA . LYS A 1 241 ? -26.922 -22.531 0.253 1 57.12 241 LYS A CA 1
ATOM 1905 C C . LYS A 1 241 ? -25.734 -22.047 1.093 1 57.12 241 LYS A C 1
ATOM 1907 O O . LYS A 1 241 ? -25.797 -20.984 1.714 1 57.12 241 LYS A O 1
ATOM 1912 N N . PRO A 1 242 ? -24.766 -22.875 1.171 1 57.03 242 PRO A N 1
ATOM 1913 C CA . PRO A 1 242 ? -23.609 -22.594 2.029 1 57.03 242 PRO A CA 1
ATOM 1914 C C . PRO A 1 242 ? -22.891 -21.312 1.645 1 57.03 242 PRO A C 1
ATOM 1916 O O . PRO A 1 242 ? -22.844 -20.953 0.466 1 57.03 242 PRO A O 1
ATOM 1919 N N . GLU A 1 243 ? -22.578 -20.5 2.615 1 64.5 243 GLU A N 1
ATOM 1920 C CA . GLU A 1 243 ? -21.719 -19.328 2.467 1 64.5 243 GLU A CA 1
ATOM 1921 C C . GLU A 1 243 ? -20.453 -19.688 1.697 1 64.5 243 GLU A C 1
ATOM 1923 O O . GLU A 1 243 ? -19.828 -20.719 1.962 1 64.5 243 GLU A O 1
ATOM 1928 N N . THR A 1 244 ? -20.328 -19.141 0.456 1 76.19 244 THR A N 1
ATOM 1929 C CA . THR A 1 244 ? -19.094 -19.328 -0.301 1 76.19 244 THR A CA 1
ATOM 1930 C C . THR A 1 244 ? -17.922 -18.656 0.394 1 76.19 244 THR A C 1
ATOM 1932 O O . THR A 1 244 ? -18 -17.469 0.746 1 76.19 244 THR A O 1
ATOM 1935 N N . ASN A 1 245 ? -16.969 -19.391 0.869 1 83.06 245 ASN A N 1
ATOM 1936 C CA . ASN A 1 245 ? -15.695 -18.938 1.436 1 83.06 245 ASN A CA 1
ATOM 1937 C C . ASN A 1 245 ? -14.516 -19.344 0.566 1 83.06 245 ASN A C 1
ATOM 1939 O O . ASN A 1 245 ? -14.188 -20.531 0.476 1 83.06 245 ASN A O 1
ATOM 1943 N N . LEU A 1 246 ? -14.016 -18.422 -0.163 1 87.81 246 LEU A N 1
ATOM 1944 C CA . LEU A 1 246 ? -12.961 -18.734 -1.124 1 87.81 246 LEU A CA 1
ATOM 1945 C C . LEU A 1 246 ? -11.742 -17.844 -0.898 1 87.81 246 LEU A C 1
ATOM 1947 O O . LEU A 1 246 ? -11.883 -16.656 -0.59 1 87.81 246 LEU A O 1
ATOM 1951 N N . LEU A 1 247 ? -10.555 -18.406 -1.044 1 90.56 247 LEU A N 1
ATOM 1952 C CA . LEU A 1 247 ? -9.305 -17.656 -1.071 1 90.56 247 LEU A CA 1
ATOM 1953 C C . LEU A 1 247 ? -8.852 -17.406 -2.506 1 90.56 247 LEU A C 1
ATOM 1955 O O . LEU A 1 247 ? -8.812 -18.328 -3.32 1 90.56 247 LEU A O 1
ATOM 1959 N N . VAL A 1 248 ? -8.578 -16.188 -2.787 1 91.81 248 VAL A N 1
ATOM 1960 C CA . VAL A 1 248 ? -8.211 -15.844 -4.156 1 91.81 248 VAL A CA 1
ATOM 1961 C C . VAL A 1 248 ? -6.863 -15.117 -4.16 1 91.81 248 VAL A C 1
ATOM 1963 O O . VAL A 1 248 ? -6.598 -14.281 -3.295 1 91.81 248 VAL A O 1
ATOM 1966 N N . LEU A 1 249 ? -6.055 -15.445 -5.133 1 94.69 249 LEU A N 1
ATOM 1967 C CA . LEU A 1 249 ? -4.703 -14.891 -5.199 1 94.69 249 LEU A CA 1
ATOM 1968 C C . LEU A 1 249 ? -4.711 -13.516 -5.855 1 94.69 249 LEU A C 1
ATOM 1970 O O . LEU A 1 249 ? -4.008 -12.609 -5.41 1 94.69 249 LEU A O 1
ATOM 1974 N N . ASN A 1 250 ? -5.543 -13.367 -6.93 1 95 250 ASN A N 1
ATOM 1975 C CA . ASN A 1 250 ? -5.543 -12.102 -7.648 1 95 250 ASN A CA 1
ATOM 1976 C C . ASN A 1 250 ? -6.645 -11.172 -7.148 1 95 250 ASN A C 1
ATOM 1978 O O . ASN A 1 250 ? -6.367 -10.188 -6.453 1 95 250 ASN A O 1
ATOM 1982 N N . GLU A 1 251 ? -7.871 -11.492 -7.531 1 95.31 251 GLU A N 1
ATOM 1983 C CA . GLU A 1 251 ? -8.898 -10.492 -7.262 1 95.31 251 GLU A CA 1
ATOM 1984 C C . GLU A 1 251 ? -10.289 -11.117 -7.258 1 95.31 251 GLU A C 1
ATOM 1986 O O . GLU A 1 251 ? -10.477 -12.227 -7.75 1 95.31 251 GLU A O 1
ATOM 1991 N N . VAL A 1 252 ? -11.164 -10.453 -6.664 1 92.19 252 VAL A N 1
ATOM 1992 C CA . VAL A 1 252 ? -12.609 -10.633 -6.793 1 92.19 252 VAL A CA 1
ATOM 1993 C C . VAL A 1 252 ? -13.195 -9.492 -7.625 1 92.19 252 VAL A C 1
ATOM 1995 O O . VAL A 1 252 ? -12.906 -8.32 -7.379 1 92.19 252 VAL A O 1
ATOM 1998 N N . VAL A 1 253 ? -13.984 -9.891 -8.641 1 91.94 253 VAL A N 1
ATOM 1999 C CA . VAL A 1 253 ? -14.609 -8.898 -9.5 1 91.94 253 VAL A CA 1
ATOM 2000 C C . VAL A 1 253 ? -16.125 -8.953 -9.336 1 91.94 253 VAL A C 1
ATOM 2002 O O . VAL A 1 253 ? -16.734 -10.023 -9.422 1 91.94 253 VAL A O 1
ATOM 2005 N N . ILE A 1 254 ? -16.672 -7.848 -9.016 1 87.94 254 ILE A N 1
ATOM 2006 C CA . ILE A 1 254 ? -18.125 -7.668 -9 1 87.94 254 ILE A CA 1
ATOM 2007 C C . ILE A 1 254 ? -18.547 -6.801 -10.188 1 87.94 254 ILE A C 1
ATOM 2009 O O . ILE A 1 254 ? -18.156 -5.633 -10.281 1 87.94 254 ILE A O 1
ATOM 2013 N N . ASP A 1 255 ? -19.281 -7.336 -11.07 1 86.12 255 ASP A N 1
ATOM 2014 C CA . ASP A 1 255 ? -19.672 -6.531 -12.227 1 86.12 255 ASP A CA 1
ATOM 2015 C C . ASP A 1 255 ? -21.141 -6.793 -12.594 1 86.12 255 ASP A C 1
ATOM 2017 O O . ASP A 1 255 ? -21.781 -7.66 -12.008 1 86.12 255 ASP A O 1
ATOM 2021 N N . ARG A 1 256 ? -21.672 -6.047 -13.484 1 81.31 256 ARG A N 1
ATOM 2022 C CA . ARG A 1 256 ? -23.078 -6.059 -13.852 1 81.31 256 ARG A CA 1
ATOM 2023 C C . ARG A 1 256 ? -23.391 -7.203 -14.812 1 81.31 256 ARG A C 1
ATOM 2025 O O . ARG A 1 256 ? -24.547 -7.504 -15.078 1 81.31 256 ARG A O 1
ATOM 2032 N N . GLY A 1 257 ? -22.438 -7.887 -15.312 1 78.75 257 GLY A N 1
ATOM 2033 C CA . GLY A 1 257 ? -22.672 -8.938 -16.281 1 78.75 257 GLY A CA 1
ATOM 2034 C C . GLY A 1 257 ? -23.344 -8.445 -17.547 1 78.75 257 GLY A C 1
ATOM 2035 O O . GLY A 1 257 ? -22.922 -7.449 -18.141 1 78.75 257 GLY A O 1
ATOM 2036 N N . PRO A 1 258 ? -24.375 -9.234 -17.891 1 79.5 258 PRO A N 1
ATOM 2037 C CA . PRO A 1 258 ? -25.031 -8.859 -19.141 1 79.5 258 PRO A CA 1
ATOM 2038 C C . PRO A 1 258 ? -26.016 -7.711 -18.969 1 79.5 258 PRO A C 1
ATOM 2040 O O . PRO A 1 258 ? -26.594 -7.234 -19.953 1 79.5 258 PRO A O 1
ATOM 2043 N N . SER A 1 259 ? -26.219 -7.266 -17.859 1 80.38 259 SER A N 1
ATOM 2044 C CA . SER A 1 259 ? -27.172 -6.195 -17.594 1 80.38 259 SER A CA 1
ATOM 2045 C C . SER A 1 259 ? -26.781 -4.914 -18.328 1 80.38 259 SER A C 1
ATOM 2047 O O . SER A 1 259 ? -25.625 -4.52 -18.312 1 80.38 259 SER A O 1
ATOM 2049 N N . PRO A 1 260 ? -27.688 -4.285 -19.031 1 83.06 260 PRO A N 1
ATOM 2050 C CA . PRO A 1 260 ? -27.375 -3.031 -19.719 1 83.06 260 PRO A CA 1
ATOM 2051 C C . PRO A 1 260 ? -27.344 -1.834 -18.766 1 83.06 260 PRO A C 1
ATOM 2053 O O . PRO A 1 260 ? -27 -0.723 -19.188 1 83.06 260 PRO A O 1
ATOM 2056 N N . TYR A 1 261 ? -27.688 -2.035 -17.594 1 82.44 261 TYR A N 1
ATOM 2057 C CA . TYR A 1 261 ? -27.75 -0.93 -16.641 1 82.44 261 TYR A CA 1
ATOM 2058 C C . TYR A 1 261 ? -26.484 -0.867 -15.797 1 82.44 261 TYR A C 1
ATOM 2060 O O . TYR A 1 261 ? -25.797 -1.874 -15.625 1 82.44 261 TYR A O 1
ATOM 2068 N N . LEU A 1 262 ? -26.266 0.304 -15.242 1 85.31 262 LEU A N 1
ATOM 2069 C CA . LEU A 1 262 ? -25.125 0.485 -14.352 1 85.31 262 LEU A CA 1
ATOM 2070 C C . LEU A 1 262 ? -25.328 -0.284 -13.055 1 85.31 262 LEU A C 1
ATOM 2072 O O . LEU A 1 262 ? -26.453 -0.438 -12.586 1 85.31 262 LEU A O 1
ATOM 2076 N N . SER A 1 263 ? -24.188 -0.771 -12.492 1 83.62 263 SER A N 1
ATOM 2077 C CA . SER A 1 263 ? -24.203 -1.342 -11.148 1 83.62 263 SER A CA 1
ATOM 2078 C C . SER A 1 263 ? -24.109 -0.254 -10.078 1 83.62 263 SER A C 1
ATOM 2080 O O . SER A 1 263 ? -23.453 0.768 -10.289 1 83.62 263 SER A O 1
ATOM 2082 N N . ASN A 1 264 ? -24.891 -0.433 -9.023 1 87.12 264 ASN A N 1
ATOM 2083 C CA . ASN A 1 264 ? -24.75 0.375 -7.82 1 87.12 264 ASN A CA 1
ATOM 2084 C C . ASN A 1 264 ? -24.156 -0.434 -6.672 1 87.12 264 ASN A C 1
ATOM 2086 O O . ASN A 1 264 ? -24.766 -1.395 -6.199 1 87.12 264 ASN A O 1
ATOM 2090 N N . ILE A 1 265 ? -23 -0.018 -6.289 1 88.44 265 ILE A N 1
ATOM 2091 C CA . ILE A 1 265 ? -22.25 -0.788 -5.297 1 88.44 265 ILE A CA 1
ATOM 2092 C C . ILE A 1 265 ? -21.906 0.107 -4.113 1 88.44 265 ILE A C 1
ATOM 2094 O O . ILE A 1 265 ? -21.281 1.164 -4.285 1 88.44 265 ILE A O 1
ATOM 2098 N N . ASP A 1 266 ? -22.312 -0.316 -2.918 1 87.94 266 ASP A N 1
ATOM 2099 C CA . ASP A 1 266 ? -21.875 0.361 -1.698 1 87.94 266 ASP A CA 1
ATOM 2100 C C . ASP A 1 266 ? -20.641 -0.302 -1.112 1 87.94 266 ASP A C 1
ATOM 2102 O O . ASP A 1 266 ? -20.578 -1.526 -0.984 1 87.94 266 ASP A O 1
ATOM 2106 N N . LEU A 1 267 ? -19.703 0.562 -0.785 1 89 267 LEU A N 1
ATOM 2107 C CA . LEU A 1 267 ? -18.453 0.068 -0.22 1 89 267 LEU A CA 1
ATOM 2108 C C . LEU A 1 267 ? -18.312 0.474 1.244 1 89 267 LEU A C 1
ATOM 2110 O O . LEU A 1 267 ? -18.469 1.649 1.583 1 89 267 LEU A O 1
ATOM 2114 N N . PHE A 1 268 ? -18.062 -0.543 2.076 1 86.31 268 PHE A N 1
ATOM 2115 C CA . PHE A 1 268 ? -17.828 -0.314 3.496 1 86.31 268 PHE A CA 1
ATOM 2116 C C . PHE A 1 268 ? -16.469 -0.861 3.91 1 86.31 268 PHE A C 1
ATOM 2118 O O . PHE A 1 268 ? -16.047 -1.932 3.457 1 86.31 268 PHE A O 1
ATOM 2125 N N . LEU A 1 269 ? -15.82 -0.134 4.68 1 85.94 269 LEU A N 1
ATOM 2126 C CA . LEU A 1 269 ? -14.547 -0.546 5.273 1 85.94 269 LEU A CA 1
ATOM 2127 C C . LEU A 1 269 ? -14.656 -0.61 6.793 1 85.94 269 LEU A C 1
ATOM 2129 O O . LEU A 1 269 ? -14.859 0.414 7.449 1 85.94 269 LEU A O 1
ATOM 2133 N N . ASP A 1 270 ? -14.5 -1.814 7.324 1 83.06 270 ASP A N 1
ATOM 2134 C CA . ASP A 1 270 ? -14.641 -2.043 8.758 1 83.06 270 ASP A CA 1
ATOM 2135 C C . ASP A 1 270 ? -15.93 -1.428 9.297 1 83.06 270 ASP A C 1
ATOM 2137 O O . ASP A 1 270 ? -15.914 -0.714 10.297 1 83.06 270 ASP A O 1
ATOM 2141 N N . GLY A 1 271 ? -16.938 -1.611 8.547 1 80.38 271 GLY A N 1
ATOM 2142 C CA . GLY A 1 271 ? -18.266 -1.214 8.977 1 80.38 271 GLY A CA 1
ATOM 2143 C C . GLY A 1 271 ? -18.594 0.228 8.633 1 80.38 271 GLY A C 1
ATOM 2144 O O . GLY A 1 271 ? -19.75 0.649 8.75 1 80.38 271 GLY A O 1
ATOM 2145 N N . LYS A 1 272 ? -17.625 0.946 8.25 1 83.5 272 LYS A N 1
ATOM 2146 C CA . LYS A 1 272 ? -17.844 2.35 7.922 1 83.5 272 LYS A CA 1
ATOM 2147 C C . LYS A 1 272 ? -18.094 2.527 6.426 1 83.5 272 LYS A C 1
ATOM 2149 O O . LYS A 1 272 ? -17.359 1.984 5.598 1 83.5 272 LYS A O 1
ATOM 2154 N N . TYR A 1 273 ? -19.094 3.322 6.133 1 85.94 273 TYR A N 1
ATOM 2155 C CA . TYR A 1 273 ? -19.422 3.623 4.742 1 85.94 273 TYR A CA 1
ATOM 2156 C C . TYR A 1 273 ? -18.328 4.484 4.105 1 85.94 273 TYR A C 1
ATOM 2158 O O . TYR A 1 273 ? -17.953 5.52 4.656 1 85.94 273 TYR A O 1
ATOM 2166 N N . ILE A 1 274 ? -17.859 4.082 2.982 1 86 274 ILE A N 1
ATOM 2167 C CA . ILE A 1 274 ? -16.844 4.844 2.27 1 86 274 ILE A CA 1
ATOM 2168 C C . ILE A 1 274 ? -17.484 5.609 1.115 1 86 274 ILE A C 1
ATOM 2170 O O . ILE A 1 274 ? -17.484 6.844 1.098 1 86 274 ILE A O 1
ATOM 2174 N N . THR A 1 275 ? -18.109 4.855 0.215 1 85.75 275 THR A N 1
ATOM 2175 C CA . THR A 1 275 ? -18.703 5.484 -0.954 1 85.75 275 THR A CA 1
ATOM 2176 C C . THR A 1 275 ? -19.594 4.496 -1.703 1 85.75 275 THR A C 1
ATOM 2178 O O . THR A 1 275 ? -19.672 3.318 -1.342 1 85.75 275 THR A O 1
ATOM 2181 N N . SER A 1 276 ? -20.297 5.105 -2.686 1 85.62 276 SER A N 1
ATOM 2182 C CA . SER A 1 276 ? -21.047 4.312 -3.646 1 85.62 276 SER A CA 1
ATOM 2183 C C . SER A 1 276 ? -20.469 4.453 -5.055 1 85.62 276 SER A C 1
ATOM 2185 O O . SER A 1 276 ? -20.125 5.559 -5.48 1 85.62 276 SER A O 1
ATOM 2187 N N . VAL A 1 277 ? -20.406 3.307 -5.594 1 84.75 277 VAL A N 1
ATOM 2188 C CA . VAL A 1 277 ? -19.891 3.291 -6.961 1 84.75 277 VAL A CA 1
ATOM 2189 C C . VAL A 1 277 ? -21.016 3.004 -7.938 1 84.75 277 VAL A C 1
ATOM 2191 O O . VAL A 1 277 ? -21.781 2.041 -7.762 1 84.75 277 VAL A O 1
ATOM 2194 N N . GLN A 1 278 ? -21.156 3.889 -8.812 1 87.69 278 GLN A N 1
ATOM 2195 C CA . GLN A 1 278 ? -22.016 3.643 -9.969 1 87.69 278 GLN A CA 1
ATOM 2196 C C . GLN A 1 278 ? -21.188 3.438 -11.227 1 87.69 278 GLN A C 1
ATOM 2198 O O . GLN A 1 278 ? -20.391 4.309 -11.609 1 87.69 278 GLN A O 1
ATOM 2203 N N . GLY A 1 279 ? -21.312 2.289 -11.836 1 90.62 279 GLY A N 1
ATOM 2204 C CA . GLY A 1 279 ? -20.516 1.957 -13 1 90.62 279 GLY A CA 1
ATOM 2205 C C . GLY A 1 279 ? -20.672 0.518 -13.445 1 90.62 279 GLY A C 1
ATOM 2206 O O . GLY A 1 279 ? -21.734 -0.084 -13.242 1 90.62 279 GLY A O 1
ATOM 2207 N N . ASP A 1 280 ? -19.656 0.016 -14.141 1 89.56 280 ASP A N 1
ATOM 2208 C CA . ASP A 1 280 ? -19.703 -1.357 -14.633 1 89.56 280 ASP A CA 1
ATOM 2209 C C . ASP A 1 280 ? -19.453 -2.355 -13.5 1 89.56 280 ASP A C 1
ATOM 2211 O O . ASP A 1 280 ? -19.859 -3.514 -13.586 1 89.56 280 ASP A O 1
ATOM 2215 N N . GLY A 1 281 ? -18.703 -1.927 -12.508 1 91 281 GLY A N 1
ATOM 2216 C CA . GLY A 1 281 ? -18.422 -2.848 -11.414 1 91 281 GLY A CA 1
ATOM 2217 C C . GLY A 1 281 ? -17.297 -2.391 -10.516 1 91 281 GLY A C 1
ATOM 2218 O O . GLY A 1 281 ? -16.984 -1.199 -10.453 1 91 281 GLY A O 1
ATOM 2219 N N . LEU A 1 282 ? -16.75 -3.398 -9.75 1 92.5 282 LEU A N 1
ATOM 2220 C CA . LEU A 1 282 ? -15.703 -3.152 -8.758 1 92.5 282 LEU A CA 1
ATOM 2221 C C . LEU A 1 282 ? -14.734 -4.324 -8.688 1 92.5 282 LEU A C 1
ATOM 2223 O O . LEU A 1 282 ? -15.148 -5.484 -8.703 1 92.5 282 LEU A O 1
ATOM 2227 N N . ILE A 1 283 ? -13.461 -3.975 -8.695 1 94.44 283 ILE A N 1
ATOM 2228 C CA . ILE A 1 283 ? -12.422 -4.98 -8.508 1 94.44 283 ILE A CA 1
ATOM 2229 C C . ILE A 1 283 ? -11.812 -4.84 -7.113 1 94.44 283 ILE A C 1
ATOM 2231 O O . ILE A 1 283 ? -11.438 -3.74 -6.695 1 94.44 283 ILE A O 1
ATOM 2235 N N . VAL A 1 284 ? -11.734 -5.863 -6.305 1 95.19 284 VAL A N 1
ATOM 2236 C CA . VAL A 1 284 ? -10.961 -5.945 -5.07 1 95.19 284 VAL A CA 1
ATOM 2237 C C . VAL A 1 284 ? -9.789 -6.906 -5.258 1 95.19 284 VAL A C 1
ATOM 2239 O O . VAL A 1 284 ? -9.992 -8.102 -5.496 1 95.19 284 VAL A O 1
ATOM 2242 N N . SER A 1 285 ? -8.602 -6.363 -5.141 1 96.5 285 SER A N 1
ATOM 2243 C CA . SER A 1 285 ? -7.473 -7.203 -5.527 1 96.5 285 SER A CA 1
ATOM 2244 C C . SER A 1 285 ? -6.379 -7.18 -4.469 1 96.5 285 SER A C 1
ATOM 2246 O O . SER A 1 285 ? -6.316 -6.254 -3.652 1 96.5 285 SER A O 1
ATOM 2248 N N . THR A 1 286 ? -5.609 -8.242 -4.41 1 96.19 286 THR A N 1
ATOM 2249 C CA . THR A 1 286 ? -4.359 -8.305 -3.662 1 96.19 286 THR A CA 1
ATOM 2250 C C . THR A 1 286 ? -3.273 -7.484 -4.359 1 96.19 286 THR A C 1
ATOM 2252 O O . THR A 1 286 ? -3.471 -7.008 -5.48 1 96.19 286 THR A O 1
ATOM 2255 N N . PRO A 1 287 ? -2.102 -7.312 -3.695 1 96.56 287 PRO A N 1
ATOM 2256 C CA . PRO A 1 287 ? -0.971 -6.707 -4.402 1 96.56 287 PRO A CA 1
ATOM 2257 C C . PRO A 1 287 ? -0.583 -7.477 -5.664 1 96.56 287 PRO A C 1
ATOM 2259 O O . PRO A 1 287 ? -0.317 -6.871 -6.707 1 96.56 287 PRO A O 1
ATOM 2262 N N . THR A 1 288 ? -0.639 -8.797 -5.586 1 94.69 288 THR A N 1
ATOM 2263 C CA . THR A 1 288 ? -0.37 -9.602 -6.773 1 94.69 288 THR A CA 1
ATOM 2264 C C . THR A 1 288 ? -1.377 -9.289 -7.875 1 94.69 288 THR A C 1
ATOM 2266 O O . THR A 1 288 ? -0.995 -9.062 -9.023 1 94.69 288 THR A O 1
ATOM 2269 N N . GLY A 1 289 ? -2.58 -9.172 -7.492 1 95.69 289 GLY A N 1
ATOM 2270 C CA . GLY A 1 289 ? -3.654 -8.93 -8.445 1 95.69 289 GLY A CA 1
ATOM 2271 C C . GLY A 1 289 ? -3.652 -7.516 -9 1 95.69 289 GLY A C 1
ATOM 2272 O O . GLY A 1 289 ? -4.312 -7.234 -10 1 95.69 289 GLY A O 1
ATOM 2273 N N . SER A 1 290 ? -2.957 -6.621 -8.375 1 96.12 290 SER A N 1
ATOM 2274 C CA . SER A 1 290 ? -2.904 -5.246 -8.852 1 96.12 290 SER A CA 1
ATOM 2275 C C . SER A 1 290 ? -2.303 -5.168 -10.258 1 96.12 290 SER A C 1
ATOM 2277 O O . SER A 1 290 ? -2.521 -4.191 -10.977 1 96.12 290 SER A O 1
ATOM 2279 N N . THR A 1 291 ? -1.568 -6.195 -10.711 1 92.94 291 THR A N 1
ATOM 2280 C CA . THR A 1 291 ? -0.906 -6.207 -12.008 1 92.94 291 THR A CA 1
ATOM 2281 C C . THR A 1 291 ? -1.777 -6.898 -13.055 1 92.94 291 THR A C 1
ATOM 2283 O O . THR A 1 291 ? -1.354 -7.086 -14.195 1 92.94 291 THR A O 1
ATOM 2286 N N . ALA A 1 292 ? -2.885 -7.27 -12.672 1 93.12 292 ALA A N 1
ATOM 2287 C CA . ALA A 1 292 ? -3.797 -7.961 -13.578 1 93.12 292 ALA A CA 1
ATOM 2288 C C . ALA A 1 292 ? -4.934 -7.043 -14.023 1 93.12 292 ALA A C 1
ATOM 2290 O O . ALA A 1 292 ? -4.691 -5.992 -14.625 1 93.12 292 ALA A O 1
ATOM 2291 N N . TYR A 1 293 ? -6.258 -7.332 -13.695 1 93.19 293 TYR A N 1
ATOM 2292 C CA . TYR A 1 293 ? -7.414 -6.574 -14.172 1 93.19 293 TYR A CA 1
ATOM 2293 C C . TYR A 1 293 ? -7.414 -5.168 -13.586 1 93.19 293 TYR A C 1
ATOM 2295 O O . TYR A 1 293 ? -7.824 -4.211 -14.25 1 93.19 293 TYR A O 1
ATOM 2303 N N . ALA A 1 294 ? -6.891 -5.023 -12.383 1 94.75 294 ALA A N 1
ATOM 2304 C CA . ALA A 1 294 ? -6.918 -3.742 -11.688 1 94.75 294 ALA A CA 1
ATOM 2305 C C . ALA A 1 294 ? -6.152 -2.678 -12.461 1 94.75 294 ALA A C 1
ATOM 2307 O O . ALA A 1 294 ? -6.641 -1.561 -12.648 1 94.75 294 ALA A O 1
ATOM 2308 N N . VAL A 1 295 ? -4.969 -3.018 -12.844 1 93.31 295 VAL A N 1
ATOM 2309 C CA . VAL A 1 295 ? -4.152 -2.033 -13.547 1 93.31 295 VAL A CA 1
ATOM 2310 C C . VAL A 1 295 ? -4.797 -1.676 -14.883 1 93.31 295 VAL A C 1
ATOM 2312 O O . VAL A 1 295 ? -4.723 -0.529 -15.328 1 93.31 295 VAL A O 1
ATOM 2315 N N . ALA A 1 296 ? -5.371 -2.59 -15.547 1 91.56 296 ALA A N 1
ATOM 2316 C CA . ALA A 1 296 ? -6.09 -2.328 -16.797 1 91.56 296 ALA A CA 1
ATOM 2317 C C . ALA A 1 296 ? -7.254 -1.366 -16.562 1 91.56 296 ALA A C 1
ATOM 2319 O O . ALA A 1 296 ? -7.629 -0.608 -17.453 1 91.56 296 ALA A O 1
ATOM 2320 N N . ALA A 1 297 ? -7.762 -1.407 -15.359 1 93.19 297 ALA A N 1
ATOM 2321 C CA . ALA A 1 297 ? -8.883 -0.538 -15.008 1 93.19 297 ALA A CA 1
ATOM 2322 C C . ALA A 1 297 ? -8.383 0.791 -14.438 1 93.19 297 ALA A C 1
ATOM 2324 O O . ALA A 1 297 ? -9.18 1.6 -13.953 1 93.19 297 ALA A O 1
ATOM 2325 N N . GLY A 1 298 ? -7.102 1.007 -14.375 1 92.62 298 GLY A N 1
ATOM 2326 C CA . GLY A 1 298 ? -6.574 2.322 -14.047 1 92.62 298 GLY A CA 1
ATOM 2327 C C . GLY A 1 298 ? -5.918 2.379 -12.68 1 92.62 298 GLY A C 1
ATOM 2328 O O . GLY A 1 298 ? -5.527 3.453 -12.219 1 92.62 298 GLY A O 1
ATOM 2329 N N . ALA A 1 299 ? -5.77 1.297 -12.039 1 96.31 299 ALA A N 1
ATOM 2330 C CA . ALA A 1 299 ? -5.172 1.285 -10.703 1 96.31 299 ALA A CA 1
ATOM 2331 C C . ALA A 1 299 ? -3.65 1.265 -10.789 1 96.31 299 ALA A C 1
ATOM 2333 O O . ALA A 1 299 ? -3.082 0.921 -11.828 1 96.31 299 ALA A O 1
ATOM 2334 N N . SER A 1 300 ? -3.031 1.682 -9.695 1 96.75 300 SER A N 1
ATOM 2335 C CA . SER A 1 300 ? -1.587 1.543 -9.531 1 96.75 300 SER A CA 1
ATOM 2336 C C . SER A 1 300 ? -1.193 0.088 -9.305 1 96.75 300 SER A C 1
ATOM 2338 O O . SER A 1 300 ? -2.012 -0.718 -8.859 1 96.75 300 SER A O 1
ATOM 2340 N N . MET A 1 301 ? 0.036 -0.202 -9.641 1 95.94 301 MET A N 1
ATOM 2341 C CA . MET A 1 301 ? 0.564 -1.521 -9.305 1 95.94 301 MET A CA 1
ATOM 2342 C C . MET A 1 301 ? 1.169 -1.527 -7.902 1 95.94 301 MET A C 1
ATOM 2344 O O . MET A 1 301 ? 1.796 -0.55 -7.488 1 95.94 301 MET A O 1
ATOM 2348 N N . ILE A 1 302 ? 1.008 -2.639 -7.203 1 97.12 302 ILE A N 1
ATOM 2349 C CA . ILE A 1 302 ? 1.478 -2.721 -5.824 1 97.12 302 ILE A CA 1
ATOM 2350 C C . ILE A 1 302 ? 2.523 -3.826 -5.699 1 97.12 302 ILE A C 1
ATOM 2352 O O . ILE A 1 302 ? 2.309 -4.949 -6.164 1 97.12 302 ILE A O 1
ATOM 2356 N N . HIS A 1 303 ? 3.611 -3.455 -5.129 1 95.06 303 HIS A N 1
ATOM 2357 C CA . HIS A 1 303 ? 4.598 -4.469 -4.781 1 95.06 303 HIS A CA 1
ATOM 2358 C C . HIS A 1 303 ? 3.984 -5.559 -3.906 1 95.06 303 HIS A C 1
ATOM 2360 O O . HIS A 1 303 ? 3.225 -5.262 -2.98 1 95.06 303 HIS A O 1
ATOM 2366 N N . PRO A 1 304 ? 4.379 -6.828 -4.098 1 93.31 304 PRO A N 1
ATOM 2367 C CA . PRO A 1 304 ? 3.729 -7.941 -3.402 1 93.31 304 PRO A CA 1
ATOM 2368 C C . PRO A 1 304 ? 3.902 -7.871 -1.886 1 93.31 304 PRO A C 1
ATOM 2370 O O . PRO A 1 304 ? 3.105 -8.453 -1.143 1 93.31 304 PRO A O 1
ATOM 2373 N N . SER A 1 305 ? 4.902 -7.195 -1.384 1 91.81 305 SER A N 1
ATOM 2374 C CA . SER A 1 305 ? 5.203 -7.191 0.043 1 91.81 305 SER A CA 1
ATOM 2375 C C . SER A 1 305 ? 4.512 -6.035 0.754 1 91.81 305 SER A C 1
ATOM 2377 O O . SER A 1 305 ? 4.664 -5.859 1.965 1 91.81 305 SER A O 1
ATOM 2379 N N . VAL A 1 306 ? 3.812 -5.215 0.059 1 94.56 306 VAL A N 1
ATOM 2380 C CA . VAL A 1 306 ? 3.002 -4.184 0.7 1 94.56 306 VAL A CA 1
ATOM 2381 C C . VAL A 1 306 ? 1.722 -4.801 1.257 1 94.56 306 VAL A C 1
ATOM 2383 O O . VAL A 1 306 ? 0.922 -5.367 0.507 1 94.56 306 VAL A O 1
ATOM 2386 N N . PRO A 1 307 ? 1.541 -4.738 2.541 1 93.94 307 PRO A N 1
ATOM 2387 C CA . PRO A 1 307 ? 0.327 -5.312 3.125 1 93.94 307 PRO A CA 1
ATOM 2388 C C . PRO A 1 307 ? -0.912 -4.457 2.871 1 93.94 307 PRO A C 1
ATOM 2390 O O . PRO A 1 307 ? -1.293 -3.648 3.721 1 93.94 307 PRO A O 1
ATOM 2393 N N . ALA A 1 308 ? -1.548 -4.762 1.769 1 97.06 308 ALA A N 1
ATOM 2394 C CA . ALA A 1 308 ? -2.631 -3.875 1.354 1 97.06 308 ALA A CA 1
ATOM 2395 C C . ALA A 1 308 ? -3.662 -4.621 0.514 1 97.06 308 ALA A C 1
ATOM 2397 O O . ALA A 1 308 ? -3.422 -5.754 0.086 1 97.06 308 ALA A O 1
ATOM 2398 N N . ILE A 1 309 ? -4.812 -4.023 0.382 1 96.44 309 ILE A N 1
ATOM 2399 C CA . ILE A 1 309 ? -5.875 -4.398 -0.544 1 96.44 309 ILE A CA 1
ATOM 2400 C C . ILE A 1 309 ? -6.164 -3.236 -1.493 1 96.44 309 ILE A C 1
ATOM 2402 O O . ILE A 1 309 ? -6.219 -2.078 -1.069 1 96.44 309 ILE A O 1
ATOM 2406 N N . MET A 1 310 ? -6.285 -3.539 -2.738 1 97.5 310 MET A N 1
ATOM 2407 C CA . MET A 1 310 ? -6.602 -2.537 -3.752 1 97.5 310 MET A CA 1
ATOM 2408 C C . MET A 1 310 ? -8.07 -2.621 -4.16 1 97.5 310 MET A C 1
ATOM 2410 O O . MET A 1 310 ? -8.57 -3.705 -4.465 1 97.5 310 MET A O 1
ATOM 2414 N N . VAL A 1 311 ? -8.773 -1.499 -4.105 1 96.44 311 VAL A N 1
ATOM 2415 C CA . VAL A 1 311 ? -10.148 -1.388 -4.574 1 96.44 311 VAL A CA 1
ATOM 2416 C C . VAL A 1 311 ? -10.203 -0.505 -5.816 1 96.44 311 VAL A C 1
ATOM 2418 O O . VAL A 1 311 ? -9.805 0.663 -5.777 1 96.44 311 VAL A O 1
ATOM 2421 N N . THR A 1 312 ? -10.734 -1.043 -6.938 1 96.56 312 THR A N 1
ATOM 2422 C CA . THR A 1 312 ? -10.688 -0.351 -8.219 1 96.56 312 THR A CA 1
ATOM 2423 C C . THR A 1 312 ? -12.062 -0.351 -8.883 1 96.56 312 THR A C 1
ATOM 2425 O O . THR A 1 312 ? -12.578 -1.407 -9.25 1 96.56 312 THR A O 1
ATOM 2428 N N . PRO A 1 313 ? -12.648 0.81 -9.07 1 94.62 313 PRO A N 1
ATOM 2429 C CA . PRO A 1 313 ? -13.891 0.85 -9.836 1 94.62 313 PRO A CA 1
ATOM 2430 C C . PRO A 1 313 ? -13.688 0.545 -11.32 1 94.62 313 PRO A C 1
ATOM 2432 O O . PRO A 1 313 ? -12.641 0.882 -11.883 1 94.62 313 PRO A O 1
ATOM 2435 N N . ILE A 1 314 ? -14.641 -0.121 -11.883 1 93.25 314 ILE A N 1
ATOM 2436 C CA . ILE A 1 314 ? -14.617 -0.382 -13.32 1 93.25 314 ILE A CA 1
ATOM 2437 C C . ILE A 1 314 ? -15.523 0.614 -14.039 1 93.25 314 ILE A C 1
ATOM 2439 O O . ILE A 1 314 ? -16.75 0.569 -13.898 1 93.25 314 ILE A O 1
ATOM 2443 N N . CYS A 1 315 ? -14.945 1.531 -14.805 1 91.81 315 CYS A N 1
ATOM 2444 C CA . CYS A 1 315 ? -15.656 2.535 -15.586 1 91.81 315 CYS A CA 1
ATOM 2445 C C . CYS A 1 315 ? -16.688 3.26 -14.734 1 91.81 315 CYS A C 1
ATOM 2447 O O . CYS A 1 315 ? -17.875 3.27 -15.07 1 91.81 315 CYS A O 1
ATOM 2449 N N . PRO A 1 316 ? -16.219 3.873 -13.695 1 91.5 316 PRO A N 1
ATOM 2450 C CA . PRO A 1 316 ? -17.172 4.586 -12.844 1 91.5 316 PRO A CA 1
ATOM 2451 C C . PRO A 1 316 ? -17.812 5.781 -13.547 1 91.5 316 PRO A C 1
ATOM 2453 O O . PRO A 1 316 ? -17.156 6.457 -14.344 1 91.5 316 PRO A O 1
ATOM 2456 N N . HIS A 1 317 ? -19.047 6.008 -13.172 1 87.25 317 HIS A N 1
ATOM 2457 C CA . HIS A 1 317 ? -19.766 7.156 -13.703 1 87.25 317 HIS A CA 1
ATOM 2458 C C . HIS A 1 317 ? -19.219 8.461 -13.141 1 87.25 317 HIS A C 1
ATOM 2460 O O . HIS A 1 317 ? -19.172 9.477 -13.844 1 87.25 317 HIS A O 1
ATOM 2466 N N . SER A 1 318 ? -18.953 8.383 -11.875 1 80.19 318 SER A N 1
ATOM 2467 C CA . SER A 1 318 ? -18.344 9.57 -11.266 1 80.19 318 SER A CA 1
ATOM 2468 C C . SER A 1 318 ? -16.844 9.594 -11.484 1 80.19 318 SER A C 1
ATOM 2470 O O . SER A 1 318 ? -16.156 8.609 -11.219 1 80.19 318 SER A O 1
ATOM 2472 N N . LEU A 1 319 ? -16.375 10.695 -11.883 1 69.5 319 LEU A N 1
ATOM 2473 C CA . LEU A 1 319 ? -14.953 10.891 -12.117 1 69.5 319 LEU A CA 1
ATOM 2474 C C . LEU A 1 319 ? -14.188 10.906 -10.797 1 69.5 319 LEU A C 1
ATOM 2476 O O . LEU A 1 319 ? -12.961 10.742 -10.781 1 69.5 319 LEU A O 1
ATOM 2480 N N . SER A 1 320 ? -14.945 10.914 -9.766 1 74.62 320 SER A N 1
ATOM 2481 C CA . SER A 1 320 ? -14.273 11.125 -8.484 1 74.62 320 SER A CA 1
ATOM 2482 C C . SER A 1 320 ? -13.938 9.797 -7.812 1 74.62 320 SER A C 1
ATOM 2484 O O . SER A 1 320 ? -13.18 9.766 -6.84 1 74.62 320 SER A O 1
ATOM 2486 N N . PHE A 1 321 ? -14.391 8.805 -8.391 1 82 321 PHE A N 1
ATOM 2487 C CA . PHE A 1 321 ? -14.062 7.539 -7.75 1 82 321 PHE A CA 1
ATOM 2488 C C . PHE A 1 321 ? -12.75 6.988 -8.297 1 82 321 PHE A C 1
ATOM 2490 O O . PHE A 1 321 ? -12.719 6.383 -9.367 1 82 321 PHE A O 1
ATOM 2497 N N . ARG A 1 322 ? -11.781 7.156 -7.523 1 90.5 322 ARG A N 1
ATOM 2498 C CA . ARG A 1 322 ? -10.438 6.688 -7.848 1 90.5 322 ARG A CA 1
ATOM 2499 C C . ARG A 1 322 ? -10.141 5.359 -7.156 1 90.5 322 ARG A C 1
ATOM 2501 O O . ARG A 1 322 ? -10.758 5.031 -6.145 1 90.5 322 ARG A O 1
ATOM 2508 N N . PRO A 1 323 ? -9.234 4.582 -7.797 1 96.06 323 PRO A N 1
ATOM 2509 C CA . PRO A 1 323 ? -8.773 3.404 -7.062 1 96.06 323 PRO A CA 1
ATOM 2510 C C . PRO A 1 323 ? -8.148 3.758 -5.711 1 96.06 323 PRO A C 1
ATOM 2512 O O . PRO A 1 323 ? -7.461 4.773 -5.594 1 96.06 323 PRO A O 1
ATOM 2515 N N . ILE A 1 324 ? -8.406 2.904 -4.73 1 96.5 324 ILE A N 1
ATOM 2516 C CA . ILE A 1 324 ? -7.875 3.174 -3.398 1 96.5 324 ILE A CA 1
ATOM 2517 C C . ILE A 1 324 ? -7.117 1.952 -2.885 1 96.5 324 ILE A C 1
ATOM 2519 O O . ILE A 1 324 ? -7.48 0.814 -3.195 1 96.5 324 ILE A O 1
ATOM 2523 N N . VAL A 1 325 ? -6.062 2.193 -2.146 1 97.75 325 VAL A N 1
ATOM 2524 C CA . VAL A 1 325 ? -5.285 1.177 -1.448 1 97.75 325 VAL A CA 1
ATOM 2525 C C . VAL A 1 325 ? -5.566 1.246 0.051 1 97.75 325 VAL A C 1
ATOM 2527 O O . VAL A 1 325 ? -5.379 2.293 0.676 1 97.75 325 VAL A O 1
ATOM 2530 N N . VAL A 1 326 ? -6.02 0.14 0.622 1 96.06 326 VAL A N 1
ATOM 2531 C CA . VAL A 1 326 ? -6.363 0.109 2.041 1 96.06 326 VAL A CA 1
ATOM 2532 C C . VAL A 1 326 ? -5.523 -0.953 2.75 1 96.06 326 VAL A C 1
ATOM 2534 O O . VAL A 1 326 ? -4.949 -1.831 2.105 1 96.06 326 VAL A O 1
ATOM 2537 N N . PRO A 1 327 ? -5.43 -0.832 4.086 1 94.12 327 PRO A N 1
ATOM 2538 C CA . PRO A 1 327 ? -4.621 -1.81 4.82 1 94.12 327 PRO A CA 1
ATOM 2539 C C . PRO A 1 327 ? -5.129 -3.24 4.645 1 94.12 327 PRO A C 1
ATOM 2541 O O . PRO A 1 327 ? -6.336 -3.463 4.527 1 94.12 327 PRO A O 1
ATOM 2544 N N . ALA A 1 328 ? -4.211 -4.137 4.723 1 93.44 328 ALA A N 1
ATOM 2545 C CA . ALA A 1 328 ? -4.504 -5.543 4.465 1 93.44 328 ALA A CA 1
ATOM 2546 C C . ALA A 1 328 ? -5.375 -6.137 5.566 1 93.44 328 ALA A C 1
ATOM 2548 O O . ALA A 1 328 ? -6.012 -7.172 5.371 1 93.44 328 ALA A O 1
ATOM 2549 N N . GLY A 1 329 ? -5.414 -5.535 6.719 1 90 329 GLY A N 1
ATOM 2550 C CA . GLY A 1 329 ? -6.129 -6.102 7.852 1 90 329 GLY A CA 1
ATOM 2551 C C . GLY A 1 329 ? -7.602 -5.738 7.875 1 90 329 GLY A C 1
ATOM 2552 O O . GLY A 1 329 ? -8.367 -6.277 8.68 1 90 329 GLY A O 1
ATOM 2553 N N . VAL A 1 330 ? -8.023 -4.973 6.973 1 89.88 330 VAL A N 1
ATOM 2554 C CA . VAL A 1 330 ? -9.383 -4.434 7.035 1 89.88 330 VAL A CA 1
ATOM 2555 C C . VAL A 1 330 ? -10.367 -5.453 6.484 1 89.88 330 VAL A C 1
ATOM 2557 O O . VAL A 1 330 ? -9.984 -6.363 5.746 1 89.88 330 VAL A O 1
ATOM 2560 N N . GLU A 1 331 ? -11.578 -5.293 6.887 1 90 331 GLU A N 1
ATOM 2561 C CA . GLU A 1 331 ? -12.703 -5.996 6.277 1 90 331 GLU A CA 1
ATOM 2562 C C . GLU A 1 331 ? -13.477 -5.082 5.332 1 90 331 GLU A C 1
ATOM 2564 O O . GLU A 1 331 ? -13.938 -4.012 5.73 1 90 331 GLU A O 1
ATOM 2569 N N . LEU A 1 332 ? -13.578 -5.539 4.125 1 90.38 332 LEU A N 1
ATOM 2570 C CA . LEU A 1 332 ? -14.367 -4.832 3.117 1 90.38 332 LEU A CA 1
ATOM 2571 C C . LEU A 1 332 ? -15.727 -5.492 2.92 1 90.38 332 LEU A C 1
ATOM 2573 O O . LEU A 1 332 ? -15.812 -6.719 2.805 1 90.38 332 LEU A O 1
ATOM 2577 N N . LYS A 1 333 ? -16.703 -4.727 3.021 1 88.75 333 LYS A N 1
ATOM 2578 C CA . LYS A 1 333 ? -18.047 -5.184 2.689 1 88.75 333 LYS A CA 1
ATOM 2579 C C . LYS A 1 333 ? -18.594 -4.465 1.456 1 88.75 333 LYS A C 1
ATOM 2581 O O . LYS A 1 333 ? -18.516 -3.236 1.368 1 88.75 333 LYS A O 1
ATOM 2586 N N . VAL A 1 334 ? -19.047 -5.207 0.533 1 88.19 334 VAL A N 1
ATOM 2587 C CA . VAL A 1 334 ? -19.594 -4.676 -0.711 1 88.19 334 VAL A CA 1
ATOM 2588 C C . VAL A 1 334 ? -21.062 -5.09 -0.847 1 88.19 334 VAL A C 1
ATOM 2590 O O . VAL A 1 334 ? -21.375 -6.281 -0.821 1 88.19 334 VAL A O 1
ATOM 2593 N N . ASN A 1 335 ? -21.875 -4.078 -0.835 1 84.56 335 ASN A N 1
ATOM 2594 C CA . ASN A 1 335 ? -23.297 -4.324 -1.081 1 84.56 335 ASN A CA 1
ATOM 2595 C C . ASN A 1 335 ? -23.688 -4.016 -2.525 1 84.56 335 ASN A C 1
ATOM 2597 O O . ASN A 1 335 ? -23.469 -2.896 -3 1 84.56 335 ASN A O 1
ATOM 2601 N N . TYR A 1 336 ? -24.141 -5.035 -3.143 1 80.81 336 TYR A N 1
ATOM 2602 C CA . TYR A 1 336 ? -24.578 -4.898 -4.527 1 80.81 336 TYR A CA 1
ATOM 2603 C C . TYR A 1 336 ? -26.109 -4.902 -4.625 1 80.81 336 TYR A C 1
ATOM 2605 O O . TYR A 1 336 ? -26.766 -5.832 -4.148 1 80.81 336 TYR A O 1
ATOM 2613 N N . TYR A 1 337 ? -26.656 -3.82 -5.043 1 67.69 337 TYR A N 1
ATOM 2614 C CA . TYR A 1 337 ? -28.109 -3.713 -5.176 1 67.69 337 TYR A CA 1
ATOM 2615 C C . TYR A 1 337 ? -28.547 -3.963 -6.617 1 67.69 337 TYR A C 1
ATOM 2617 O O . TYR A 1 337 ? -27.953 -3.422 -7.555 1 67.69 337 TYR A O 1
ATOM 2625 N N . PHE A 1 338 ? -28.984 -5.297 -6.902 1 52.78 338 PHE A N 1
ATOM 2626 C CA . PHE A 1 338 ? -29.516 -5.535 -8.234 1 52.78 338 PHE A CA 1
ATOM 2627 C C . PHE A 1 338 ? -30.969 -5.086 -8.328 1 52.78 338 PHE A C 1
ATOM 2629 O O . PHE A 1 338 ? -31.734 -5.262 -7.379 1 52.78 338 PHE A O 1
ATOM 2636 N N . LYS A 1 339 ? -31.359 -4.035 -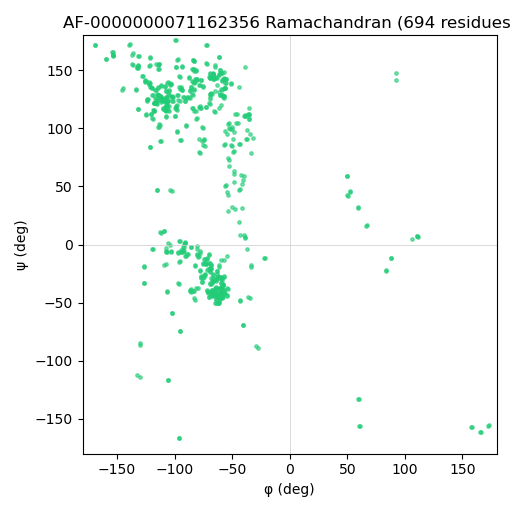8.992 1 51.25 339 LYS A N 1
ATOM 2637 C CA . LYS A 1 339 ? -32.781 -4.117 -9.328 1 51.25 339 LYS A CA 1
ATOM 2638 C C . LYS A 1 339 ? -33.125 -5.516 -9.82 1 51.25 339 LYS A C 1
ATOM 2640 O O . LYS A 1 339 ? -34.25 -5.992 -9.57 1 51.25 339 LYS A O 1
ATOM 2645 N N . ARG A 1 340 ? -32.406 -6.117 -10.742 1 43.47 340 ARG A N 1
ATOM 2646 C CA . ARG A 1 340 ? -32.594 -7.496 -11.188 1 43.47 340 ARG A CA 1
ATOM 2647 C C . ARG A 1 340 ? -31.391 -8.352 -10.789 1 43.47 340 ARG A C 1
ATOM 2649 O O . ARG A 1 340 ? -30.297 -7.824 -10.547 1 43.47 340 ARG A O 1
ATOM 2656 N N . ILE A 1 341 ? -31.438 -9.578 -10.633 1 39.78 341 ILE A N 1
ATOM 2657 C CA . ILE A 1 341 ? -30.547 -10.578 -10.055 1 39.78 341 ILE A CA 1
ATOM 2658 C C . ILE A 1 341 ? -29.109 -10.305 -10.5 1 39.78 341 ILE A C 1
ATOM 2660 O O . ILE A 1 341 ? -28.797 -10.391 -11.695 1 39.78 341 ILE A O 1
ATOM 2664 N N . PRO A 1 342 ? -28.438 -9.531 -9.852 1 45.81 342 PRO A N 1
ATOM 2665 C CA . PRO A 1 342 ? -27.031 -9.234 -10.172 1 45.81 342 PRO A CA 1
ATOM 2666 C C . PRO A 1 342 ? -26.172 -10.492 -10.289 1 45.81 342 PRO A C 1
ATOM 2668 O O . PRO A 1 342 ? -26.438 -11.477 -9.594 1 45.81 342 PRO A O 1
ATOM 2671 N N . HIS A 1 343 ? -25.797 -10.953 -11.508 1 42.19 343 HIS A N 1
ATOM 2672 C CA . HIS A 1 343 ? -24.766 -11.984 -11.648 1 42.19 343 HIS A CA 1
ATOM 2673 C C . HIS A 1 343 ? -23.484 -11.594 -10.922 1 42.19 343 HIS A C 1
ATOM 2675 O O . HIS A 1 343 ? -22.875 -10.562 -11.234 1 42.19 343 HIS A O 1
ATOM 2681 N N . LEU A 1 344 ? -23.531 -11.688 -9.617 1 45.69 344 LEU A N 1
ATOM 2682 C CA . LEU A 1 344 ? -22.25 -11.594 -8.906 1 45.69 344 LEU A CA 1
ATOM 2683 C C . LEU A 1 344 ? -21.219 -12.516 -9.523 1 45.69 344 LEU A C 1
ATOM 2685 O O . LEU A 1 344 ? -21.391 -13.734 -9.531 1 45.69 344 LEU A O 1
ATOM 2689 N N . VAL A 1 345 ? -20.641 -12.047 -10.648 1 41.34 345 VAL A N 1
ATOM 2690 C CA . VAL A 1 345 ? -19.516 -12.859 -11.117 1 41.34 345 VAL A CA 1
ATOM 2691 C C . VAL A 1 345 ? -18.297 -12.594 -10.25 1 41.34 345 VAL A C 1
ATOM 2693 O O . VAL A 1 345 ? -17.828 -11.453 -10.148 1 41.34 345 VAL A O 1
ATOM 2696 N N . ILE A 1 346 ? -18.156 -13.32 -9.203 1 42.28 346 ILE A N 1
ATOM 2697 C CA . ILE A 1 346 ? -16.906 -13.312 -8.469 1 42.28 346 ILE A CA 1
ATOM 2698 C C . ILE A 1 346 ? -15.836 -14.078 -9.258 1 42.28 346 ILE A C 1
ATOM 2700 O O . ILE A 1 346 ? -15.984 -15.273 -9.516 1 42.28 346 ILE A O 1
ATOM 2704 N N . LYS A 1 347 ? -15.18 -13.328 -10.219 1 37.88 347 LYS A N 1
ATOM 2705 C CA . LYS A 1 347 ? -14.039 -13.953 -10.891 1 37.88 347 LYS A CA 1
ATOM 2706 C C . LYS A 1 347 ? -12.82 -13.992 -9.977 1 37.88 347 LYS A C 1
ATOM 2708 O O . LYS A 1 347 ? -12.453 -12.977 -9.383 1 37.88 347 LYS A O 1
ATOM 2713 N N . ASN A 1 348 ? -12.609 -15.086 -9.43 1 37.34 348 ASN A N 1
ATOM 2714 C CA . ASN A 1 348 ? -11.422 -15.344 -8.625 1 37.34 348 ASN A CA 1
ATOM 2715 C C . ASN A 1 348 ? -10.195 -15.609 -9.5 1 37.34 348 ASN A C 1
ATOM 2717 O O . ASN A 1 348 ? -10.18 -16.578 -10.266 1 37.34 348 ASN A O 1
ATOM 2721 N N . ASN A 1 349 ? -9.586 -14.484 -10.039 1 38.66 349 ASN A N 1
ATOM 2722 C CA . ASN A 1 349 ? -8.328 -14.75 -10.727 1 38.66 349 ASN A CA 1
ATOM 2723 C C . ASN A 1 349 ? -7.141 -14.688 -9.766 1 38.66 349 ASN A C 1
ATOM 2725 O O . ASN A 1 349 ? -7.055 -13.789 -8.93 1 38.66 349 ASN A O 1
ATOM 2729 N N . MET B 1 1 ? -1.522 -7.449 -21.219 1 65.44 1 MET B N 1
ATOM 2730 C CA . MET B 1 1 ? -0.615 -6.492 -20.594 1 65.44 1 MET B CA 1
ATOM 2731 C C . MET B 1 1 ? 0.549 -6.16 -21.531 1 65.44 1 MET B C 1
ATOM 2733 O O . MET B 1 1 ? 1.088 -7.043 -22.188 1 65.44 1 MET B O 1
ATOM 2737 N N . ASP B 1 2 ? 0.7 -4.934 -21.734 1 78.81 2 ASP B N 1
ATOM 2738 C CA . ASP B 1 2 ? 1.798 -4.535 -22.609 1 78.81 2 ASP B CA 1
ATOM 2739 C C . ASP B 1 2 ? 3.148 -4.898 -21.984 1 78.81 2 ASP B C 1
ATOM 2741 O O . ASP B 1 2 ? 3.264 -5.047 -20.766 1 78.81 2 ASP B O 1
ATOM 2745 N N . GLU B 1 3 ? 4.137 -5.09 -22.734 1 79.62 3 GLU B N 1
ATOM 2746 C CA . GLU B 1 3 ? 5.457 -5.578 -22.344 1 79.62 3 GLU B CA 1
ATOM 2747 C C . GLU B 1 3 ? 6.102 -4.648 -21.312 1 79.62 3 GLU B C 1
ATOM 2749 O O . GLU B 1 3 ? 6.801 -5.105 -20.406 1 79.62 3 GLU B O 1
ATOM 2754 N N . GLY B 1 4 ? 5.82 -3.355 -21.547 1 77.94 4 GLY B N 1
ATOM 2755 C CA . GLY B 1 4 ? 6.375 -2.395 -20.594 1 77.94 4 GLY B CA 1
ATOM 2756 C C . GLY B 1 4 ? 5.809 -2.535 -19.203 1 77.94 4 GLY B C 1
ATOM 2757 O O . GLY B 1 4 ? 6.551 -2.521 -18.219 1 77.94 4 GLY B O 1
ATOM 2758 N N . THR B 1 5 ? 4.59 -2.764 -19.141 1 79.56 5 THR B N 1
ATOM 2759 C CA . THR B 1 5 ? 3.922 -2.955 -17.859 1 79.56 5 THR B CA 1
ATOM 2760 C C . THR B 1 5 ? 4.391 -4.246 -17.188 1 79.56 5 THR B C 1
ATOM 2762 O O . THR B 1 5 ? 4.625 -4.277 -15.984 1 79.56 5 THR B O 1
ATOM 2765 N N . LEU B 1 6 ? 4.543 -5.211 -18.016 1 81.94 6 LEU B N 1
ATOM 2766 C CA . LEU B 1 6 ? 5.004 -6.496 -17.5 1 81.94 6 LEU B CA 1
ATOM 2767 C C . LEU B 1 6 ? 6.426 -6.379 -16.953 1 81.94 6 LEU B C 1
ATOM 2769 O O . LEU B 1 6 ? 6.742 -6.949 -15.914 1 81.94 6 LEU B O 1
ATOM 2773 N N . HIS B 1 7 ? 7.23 -5.66 -17.672 1 82.19 7 HIS B N 1
ATOM 2774 C CA . HIS B 1 7 ? 8.602 -5.445 -17.203 1 82.19 7 HIS B CA 1
ATOM 2775 C C . HIS B 1 7 ? 8.625 -4.773 -15.844 1 82.19 7 HIS B C 1
ATOM 2777 O O . HIS B 1 7 ? 9.367 -5.191 -14.953 1 82.19 7 HIS B O 1
ATOM 2783 N N . MET B 1 8 ? 7.824 -3.809 -15.695 1 81.81 8 MET B N 1
ATOM 2784 C CA . MET B 1 8 ? 7.754 -3.088 -14.43 1 81.81 8 MET B CA 1
ATOM 2785 C C . MET B 1 8 ? 7.254 -3.998 -13.312 1 81.81 8 MET B C 1
ATOM 2787 O O . MET B 1 8 ? 7.797 -3.986 -12.203 1 81.81 8 MET B O 1
ATOM 2791 N N . ALA B 1 9 ? 6.266 -4.738 -13.633 1 84.25 9 ALA B N 1
ATOM 2792 C CA . ALA B 1 9 ? 5.699 -5.66 -12.648 1 84.25 9 ALA B CA 1
ATOM 2793 C C . ALA B 1 9 ? 6.738 -6.672 -12.18 1 84.25 9 ALA B C 1
ATOM 2795 O O . ALA B 1 9 ? 6.84 -6.957 -10.984 1 84.25 9 ALA B O 1
ATOM 2796 N N . ARG B 1 10 ? 7.516 -7.148 -13.094 1 83.69 10 ARG B N 1
ATOM 2797 C CA . ARG B 1 10 ? 8.555 -8.125 -12.773 1 83.69 10 ARG B CA 1
ATOM 2798 C C . ARG B 1 10 ? 9.641 -7.5 -11.914 1 83.69 10 ARG B C 1
ATOM 2800 O O . ARG B 1 10 ? 10.117 -8.117 -10.953 1 83.69 10 ARG B O 1
ATOM 2807 N N . ALA B 1 11 ? 9.984 -6.332 -12.344 1 79.94 11 ALA B N 1
ATOM 2808 C CA . ALA B 1 11 ? 10.992 -5.621 -11.562 1 79.94 11 ALA B CA 1
ATOM 2809 C C . ALA B 1 11 ? 10.531 -5.414 -10.125 1 79.94 11 ALA B C 1
ATOM 2811 O O . ALA B 1 11 ? 11.312 -5.551 -9.18 1 79.94 11 ALA B O 1
ATOM 2812 N N . LEU B 1 12 ? 9.312 -5.145 -9.953 1 80.25 12 LEU B N 1
ATOM 2813 C CA . LEU B 1 12 ? 8.719 -4.914 -8.641 1 80.25 12 LEU B CA 1
ATOM 2814 C C . LEU B 1 12 ? 8.711 -6.191 -7.816 1 80.25 12 LEU B C 1
ATOM 2816 O O . LEU B 1 12 ? 8.992 -6.164 -6.613 1 80.25 12 LEU B O 1
ATOM 2820 N N . ALA B 1 13 ? 8.414 -7.293 -8.477 1 77.81 13 ALA B N 1
ATOM 2821 C CA . ALA B 1 13 ? 8.281 -8.57 -7.781 1 77.81 13 ALA B CA 1
ATOM 2822 C C . ALA B 1 13 ? 9.648 -9.148 -7.426 1 77.81 13 ALA B C 1
ATOM 2824 O O . ALA B 1 13 ? 9.789 -9.844 -6.418 1 77.81 13 ALA B O 1
ATOM 2825 N N . SER B 1 14 ? 10.617 -8.906 -8.234 1 76.38 14 SER B N 1
ATOM 2826 C CA . SER B 1 14 ? 11.945 -9.477 -8.055 1 76.38 14 SER B CA 1
ATOM 2827 C C . SER B 1 14 ? 12.664 -8.828 -6.875 1 76.38 14 SER B C 1
ATOM 2829 O O . SER B 1 14 ? 13.688 -9.336 -6.41 1 76.38 14 SER B O 1
ATOM 2831 N N . MET B 1 15 ? 12.148 -7.809 -6.398 1 69.81 15 MET B N 1
ATOM 2832 C CA . MET B 1 15 ? 12.758 -7.094 -5.277 1 69.81 15 MET B CA 1
ATOM 2833 C C . MET B 1 15 ? 12.695 -7.93 -4.004 1 69.81 15 MET B C 1
ATOM 2835 O O . MET B 1 15 ? 13.539 -7.789 -3.121 1 69.81 15 MET B O 1
ATOM 2839 N N . SER B 1 16 ? 11.719 -8.734 -3.951 1 60.84 16 SER B N 1
ATOM 2840 C CA . SER B 1 16 ? 11.523 -9.531 -2.746 1 60.84 16 SER B CA 1
ATOM 2841 C C . SER B 1 16 ? 12.469 -10.734 -2.719 1 60.84 16 SER B C 1
ATOM 2843 O O . SER B 1 16 ? 12.547 -11.445 -1.714 1 60.84 16 SER B O 1
ATOM 2845 N N . ILE B 1 17 ? 13.148 -10.977 -3.857 1 56.84 17 ILE B N 1
ATOM 2846 C CA . ILE B 1 17 ? 14.023 -12.133 -3.932 1 56.84 17 ILE B CA 1
ATOM 2847 C C . ILE B 1 17 ? 15.477 -11.672 -4.039 1 56.84 17 ILE B C 1
ATOM 2849 O O . ILE B 1 17 ? 15.852 -11.008 -5.008 1 56.84 17 ILE B O 1
ATOM 2853 N N . HIS B 1 18 ? 16.172 -11.469 -2.945 1 50.72 18 HIS B N 1
ATOM 2854 C CA . HIS B 1 18 ? 17.594 -11.125 -3.01 1 50.72 18 HIS B CA 1
ATOM 2855 C C . HIS B 1 18 ? 18.375 -12.164 -3.805 1 50.72 18 HIS B C 1
ATOM 2857 O O . HIS B 1 18 ? 18.719 -13.219 -3.279 1 50.72 18 HIS B O 1
ATOM 2863 N N . GLU B 1 19 ? 17.938 -12.523 -5.031 1 44.19 19 GLU B N 1
ATOM 2864 C CA . GLU B 1 19 ? 18.922 -13.398 -5.664 1 44.19 19 GLU B CA 1
ATOM 2865 C C . GLU B 1 19 ? 20.188 -12.633 -6.02 1 44.19 19 GLU B C 1
ATOM 2867 O O . GLU B 1 19 ? 20.125 -11.469 -6.422 1 44.19 19 GLU B O 1
ATOM 2872 N N . GLU B 1 20 ? 21.297 -13.016 -5.523 1 37.91 20 GLU B N 1
ATOM 2873 C CA . GLU B 1 20 ? 22.594 -12.734 -6.133 1 37.91 20 GLU B CA 1
ATOM 2874 C C . GLU B 1 20 ? 22.531 -12.859 -7.652 1 37.91 20 GLU B C 1
ATOM 2876 O O . GLU B 1 20 ? 23.141 -13.758 -8.234 1 37.91 20 GLU B O 1
ATOM 2881 N N . GLU B 1 21 ? 21.516 -13.016 -8.328 1 37.06 21 GLU B N 1
ATOM 2882 C CA . GLU B 1 21 ? 21.641 -13.32 -9.75 1 37.06 21 GLU B CA 1
ATOM 2883 C C . GLU B 1 21 ? 22.312 -12.18 -10.516 1 37.06 21 GLU B C 1
ATOM 2885 O O . GLU B 1 21 ? 22.125 -11.008 -10.172 1 37.06 21 GLU B O 1
ATOM 2890 N N . LEU B 1 22 ? 23.312 -12.664 -11.492 1 31.14 22 LEU B N 1
ATOM 2891 C CA . LEU B 1 22 ? 24.062 -12.281 -12.688 1 31.14 22 LEU B CA 1
ATOM 2892 C C . LEU B 1 22 ? 23.125 -11.711 -13.75 1 31.14 22 LEU B C 1
ATOM 2894 O O . LEU B 1 22 ? 22.516 -12.461 -14.516 1 31.14 22 LEU B O 1
ATOM 2898 N N . TYR B 1 23 ? 22.172 -11.125 -13.641 1 31.19 23 TYR B N 1
ATOM 2899 C CA . TYR B 1 23 ? 21.594 -10.656 -14.898 1 31.19 23 TYR B CA 1
ATOM 2900 C C . TYR B 1 23 ? 22.609 -9.812 -15.68 1 31.19 23 TYR B C 1
ATOM 2902 O O . TYR B 1 23 ? 23.062 -8.781 -15.203 1 31.19 23 TYR B O 1
ATOM 2910 N N . SER B 1 24 ? 23.5 -10.477 -16.516 1 28.75 24 SER B N 1
ATOM 2911 C CA . SER B 1 24 ? 24.266 -9.906 -17.641 1 28.75 24 SER B CA 1
ATOM 2912 C C . SER B 1 24 ? 23.344 -9.211 -18.625 1 28.75 24 SER B C 1
ATOM 2914 O O . SER B 1 24 ? 22.75 -9.852 -19.5 1 28.75 24 SER B O 1
ATOM 2916 N N . VAL B 1 25 ? 22.469 -8.477 -18.359 1 29.17 25 VAL B N 1
ATOM 2917 C CA . VAL B 1 25 ? 22.047 -7.688 -19.516 1 29.17 25 VAL B CA 1
ATOM 2918 C C . VAL B 1 25 ? 23.266 -7.016 -20.141 1 29.17 25 VAL B C 1
ATOM 2920 O O . VAL B 1 25 ? 24.047 -6.344 -19.453 1 29.17 25 VAL B O 1
ATOM 2923 N N . GLY B 1 26 ? 23.828 -7.609 -21.266 1 27.75 26 GLY B N 1
ATOM 2924 C CA . GLY B 1 26 ? 24.75 -6.953 -22.188 1 27.75 26 GLY B CA 1
ATOM 2925 C C . GLY B 1 26 ? 24.328 -5.539 -22.547 1 27.75 26 GLY B C 1
ATOM 2926 O O . GLY B 1 26 ? 23.562 -5.332 -23.5 1 27.75 26 GLY B O 1
ATOM 2927 N N . ILE B 1 27 ? 23.984 -4.75 -21.703 1 25.73 27 ILE B N 1
ATOM 2928 C CA . ILE B 1 27 ? 24.031 -3.363 -22.141 1 25.73 27 ILE B CA 1
ATOM 2929 C C . ILE B 1 27 ? 25.422 -3.031 -22.672 1 25.73 27 ILE B C 1
ATOM 2931 O O . ILE B 1 27 ? 26.406 -3.184 -21.953 1 25.73 27 ILE B O 1
ATOM 2935 N N . LYS B 1 28 ? 25.688 -3.125 -24.047 1 26.64 28 LYS B N 1
ATOM 2936 C CA . LYS B 1 28 ? 26.781 -2.426 -24.719 1 26.64 28 LYS B CA 1
ATOM 2937 C C . LYS B 1 28 ? 27 -1.041 -24.109 1 26.64 28 LYS B C 1
ATOM 2939 O O . LYS B 1 28 ? 26.031 -0.298 -23.891 1 26.64 28 LYS B O 1
ATOM 2944 N N . SER B 1 29 ? 28.156 -0.75 -23.406 1 26.86 29 SER B N 1
ATOM 2945 C CA . SER B 1 29 ? 28.984 0.329 -22.875 1 26.86 29 SER B CA 1
ATOM 2946 C C . SER B 1 29 ? 29.016 1.521 -23.828 1 26.86 29 SER B C 1
ATOM 2948 O O . SER B 1 29 ? 29.812 2.449 -23.625 1 26.86 29 SER B O 1
ATOM 2950 N N . ASP B 1 30 ? 28.469 1.593 -24.984 1 26.11 30 ASP B N 1
ATOM 2951 C CA . ASP B 1 30 ? 29.156 2.732 -25.578 1 26.11 30 ASP B CA 1
ATOM 2952 C C . ASP B 1 30 ? 29 3.98 -24.719 1 26.11 30 ASP B C 1
ATOM 2954 O O . ASP B 1 30 ? 29.219 5.098 -25.188 1 26.11 30 ASP B O 1
ATOM 2958 N N . MET B 1 31 ? 28.078 3.996 -23.734 1 24.08 31 MET B N 1
ATOM 2959 C CA . MET B 1 31 ? 28 5.375 -23.266 1 24.08 31 MET B CA 1
ATOM 2960 C C . MET B 1 31 ? 29.312 5.812 -22.641 1 24.08 31 MET B C 1
ATOM 2962 O O . MET B 1 31 ? 30.078 4.98 -22.141 1 24.08 31 MET B O 1
ATOM 2966 N N . THR B 1 32 ? 29.75 7.164 -22.812 1 23.73 32 THR B N 1
ATOM 2967 C CA . THR B 1 32 ? 30.781 8.047 -22.312 1 23.73 32 THR B CA 1
ATOM 2968 C C . THR B 1 32 ? 31.016 7.824 -20.812 1 23.73 32 THR B C 1
ATOM 2970 O O . THR B 1 32 ? 30.125 7.352 -20.109 1 23.73 32 THR B O 1
ATOM 2973 N N . VAL B 1 33 ? 32.281 8.133 -20.359 1 24.02 33 VAL B N 1
ATOM 2974 C CA . VAL B 1 33 ? 33.156 8.188 -19.188 1 24.02 33 VAL B CA 1
ATOM 2975 C C . VAL B 1 33 ? 32.406 8.875 -18.047 1 24.02 33 VAL B C 1
ATOM 2977 O O . VAL B 1 33 ? 32.344 10.109 -18 1 24.02 33 VAL B O 1
ATOM 2980 N N . VAL B 1 34 ? 31.172 8.875 -17.828 1 23.64 34 VAL B N 1
ATOM 2981 C CA . VAL B 1 34 ? 31.016 9.742 -16.656 1 23.64 34 VAL B CA 1
ATOM 2982 C C . VAL B 1 34 ? 31.812 9.18 -15.492 1 23.64 34 VAL B C 1
ATOM 2984 O O . VAL B 1 34 ? 31.922 7.957 -15.336 1 23.64 34 VAL B O 1
ATOM 2987 N N . GLY B 1 35 ? 32.812 9.938 -14.914 1 23.3 35 GLY B N 1
ATOM 2988 C CA . GLY B 1 35 ? 33.688 9.797 -13.758 1 23.3 35 GLY B CA 1
ATOM 2989 C C . GLY B 1 35 ? 33 9.141 -12.57 1 23.3 35 GLY B C 1
ATOM 2990 O O . GLY B 1 35 ? 31.844 9.477 -12.242 1 23.3 35 GLY B O 1
ATOM 2991 N N . LYS B 1 36 ? 33.219 7.871 -12.398 1 25.81 36 LYS B N 1
ATOM 2992 C CA . LYS B 1 36 ? 32.906 7.023 -11.25 1 25.81 36 LYS B CA 1
ATOM 2993 C C . LYS B 1 36 ? 33.375 7.68 -9.953 1 25.81 36 LYS B C 1
ATOM 2995 O O . LYS B 1 36 ? 34.594 7.789 -9.703 1 25.81 36 LYS B O 1
ATOM 3000 N N . ILE B 1 37 ? 32.875 8.859 -9.609 1 24.03 37 ILE B N 1
ATOM 3001 C CA . ILE B 1 37 ? 33.375 9.211 -8.281 1 24.03 37 ILE B CA 1
ATOM 3002 C C . ILE B 1 37 ? 33.156 8.039 -7.324 1 24.03 37 ILE B C 1
ATOM 3004 O O . ILE B 1 37 ? 32.031 7.531 -7.215 1 24.03 37 ILE B O 1
ATOM 3008 N N . LYS B 1 38 ? 34.188 7.281 -7.047 1 26.81 38 LYS B N 1
ATOM 3009 C CA . LYS B 1 38 ? 34.344 6.34 -5.938 1 26.81 38 LYS B CA 1
ATOM 3010 C C . LYS B 1 38 ? 33.781 6.922 -4.645 1 26.81 38 LYS B C 1
ATOM 3012 O O . LYS B 1 38 ? 34.406 7.766 -4.012 1 26.81 38 LYS B O 1
ATOM 3017 N N . MET B 1 39 ? 32.531 7.418 -4.598 1 25.08 39 MET B N 1
ATOM 3018 C CA . MET B 1 39 ? 32.188 7.758 -3.223 1 25.08 39 MET B CA 1
ATOM 3019 C C . MET B 1 39 ? 32.531 6.609 -2.277 1 25.08 39 MET B C 1
ATOM 3021 O O . MET B 1 39 ? 32.156 5.461 -2.529 1 25.08 39 MET B O 1
ATOM 3025 N N . GLN B 1 40 ? 33.688 6.633 -1.613 1 28.03 40 GLN B N 1
ATOM 3026 C CA . GLN B 1 40 ? 34 5.941 -0.367 1 28.03 40 GLN B CA 1
ATOM 3027 C C . GLN B 1 40 ? 32.781 5.82 0.517 1 28.03 40 GLN B C 1
ATOM 3029 O O . GLN B 1 40 ? 32.125 6.82 0.843 1 28.03 40 GLN B O 1
ATOM 3034 N N . ASP B 1 41 ? 32.062 4.766 0.396 1 30.7 41 ASP B N 1
ATOM 3035 C CA . ASP B 1 41 ? 30.969 4.23 1.196 1 30.7 41 ASP B CA 1
ATOM 3036 C C . ASP B 1 41 ? 31.234 4.438 2.688 1 30.7 41 ASP B C 1
ATOM 3038 O O . ASP B 1 41 ? 30.672 3.721 3.523 1 30.7 41 ASP B O 1
ATOM 3042 N N . LYS B 1 42 ? 32.312 5.164 3.047 1 29.06 42 LYS B N 1
ATOM 3043 C CA . LYS B 1 42 ? 32.531 5.312 4.484 1 29.06 42 LYS B CA 1
ATOM 3044 C C . LYS B 1 42 ? 31.328 5.996 5.137 1 29.06 42 LYS B C 1
ATOM 3046 O O . LYS B 1 42 ? 31.438 6.5 6.258 1 29.06 42 LYS B O 1
ATOM 3051 N N . LEU B 1 43 ? 30.422 6.586 4.5 1 29.23 43 LEU B N 1
ATOM 3052 C CA . LEU B 1 43 ? 29.469 7.156 5.449 1 29.23 43 LEU B CA 1
ATOM 3053 C C . LEU B 1 43 ? 29.016 6.105 6.457 1 29.23 43 LEU B C 1
ATOM 3055 O O . LEU B 1 43 ? 28.422 5.09 6.082 1 29.23 43 LEU B O 1
ATOM 3059 N N . GLN B 1 44 ? 29.688 5.84 7.543 1 32.28 44 GLN B N 1
ATOM 3060 C CA . GLN B 1 44 ? 29.516 5.133 8.805 1 32.28 44 GLN B CA 1
ATOM 3061 C C . GLN B 1 44 ? 28.078 5.234 9.297 1 32.28 44 GLN B C 1
ATOM 3063 O O . GLN B 1 44 ? 27.766 4.836 10.422 1 32.28 44 GLN B O 1
ATOM 3068 N N . GLY B 1 45 ? 27.266 6.211 8.805 1 33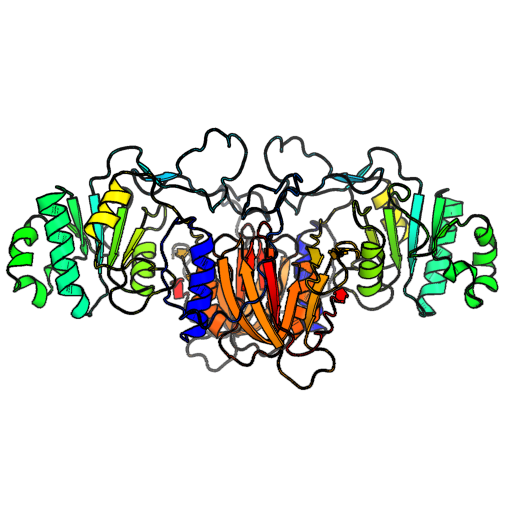.97 45 GLY B N 1
ATOM 3069 C CA . GLY B 1 45 ? 26 6.207 9.508 1 33.97 45 GLY B CA 1
ATOM 3070 C C . GLY B 1 45 ? 25.266 4.879 9.406 1 33.97 45 GLY B C 1
ATOM 3071 O O . GLY B 1 45 ? 25.609 4.035 8.578 1 33.97 45 GLY B O 1
ATOM 3072 N N . PHE B 1 46 ? 24.5 4.484 10.453 1 34.31 46 PHE B N 1
ATOM 3073 C CA . PHE B 1 46 ? 23.688 3.277 10.594 1 34.31 46 PHE B CA 1
ATOM 3074 C C . PHE B 1 46 ? 22.969 2.955 9.289 1 34.31 46 PHE B C 1
ATOM 3076 O O . PHE B 1 46 ? 22.016 3.637 8.922 1 34.31 46 PHE B O 1
ATOM 3083 N N . ARG B 1 47 ? 23.641 2.754 8.227 1 39.44 47 ARG B N 1
ATOM 3084 C CA . ARG B 1 47 ? 22.922 2.246 7.062 1 39.44 47 ARG B CA 1
ATOM 3085 C C . ARG B 1 47 ? 21.859 1.238 7.473 1 39.44 47 ARG B C 1
ATOM 3087 O O . ARG B 1 47 ? 22.172 0.206 8.07 1 39.44 47 ARG B O 1
ATOM 3094 N N . ARG B 1 48 ? 20.781 1.767 7.688 1 46.38 48 ARG B N 1
ATOM 3095 C CA . ARG B 1 48 ? 19.703 0.815 7.973 1 46.38 48 ARG B CA 1
ATOM 3096 C C . ARG B 1 48 ? 19.828 -0.421 7.09 1 46.38 48 ARG B C 1
ATOM 3098 O O . ARG B 1 48 ? 20.125 -0.312 5.898 1 46.38 48 ARG B O 1
ATOM 3105 N N . THR B 1 49 ? 20.141 -1.471 7.672 1 49.91 49 THR B N 1
ATOM 3106 C CA . THR B 1 49 ? 19.969 -2.746 6.984 1 49.91 49 THR B CA 1
ATOM 3107 C C . THR B 1 49 ? 18.734 -2.727 6.109 1 49.91 49 THR B C 1
ATOM 3109 O O . THR B 1 49 ? 17.672 -2.244 6.531 1 49.91 49 THR B O 1
ATOM 3112 N N . ARG B 1 50 ? 18.891 -2.758 4.805 1 65.25 50 ARG B N 1
ATOM 3113 C CA . ARG B 1 50 ? 17.828 -2.738 3.791 1 65.25 50 ARG B CA 1
ATOM 3114 C C . ARG B 1 50 ? 16.719 -3.723 4.137 1 65.25 50 ARG B C 1
ATOM 3116 O O . ARG B 1 50 ? 16.984 -4.871 4.496 1 65.25 50 ARG B O 1
ATOM 3123 N N . SER B 1 51 ? 15.578 -3.074 4.637 1 76.69 51 SER B N 1
ATOM 3124 C CA . SER B 1 51 ? 14.375 -3.846 4.926 1 76.69 51 SER B CA 1
ATOM 3125 C C . SER B 1 51 ? 13.188 -3.35 4.105 1 76.69 51 SER B C 1
ATOM 3127 O O . SER B 1 51 ? 13.062 -2.148 3.854 1 76.69 51 SER B O 1
ATOM 3129 N N . LEU B 1 52 ? 12.484 -4.27 3.586 1 82.69 52 LEU B N 1
ATOM 3130 C CA . LEU B 1 52 ? 11.227 -3.893 2.947 1 82.69 52 LEU B CA 1
ATOM 3131 C C . LEU B 1 52 ? 10.227 -3.371 3.975 1 82.69 52 LEU B C 1
ATOM 3133 O O . LEU B 1 52 ? 9.352 -2.572 3.645 1 82.69 52 LEU B O 1
ATOM 3137 N N . ASN B 1 53 ? 10.43 -3.832 5.168 1 79.06 53 ASN B N 1
ATOM 3138 C CA . ASN B 1 53 ? 9.523 -3.391 6.223 1 79.06 53 ASN B CA 1
ATOM 3139 C C . ASN B 1 53 ? 9.719 -1.914 6.551 1 79.06 53 ASN B C 1
ATOM 3141 O O . ASN B 1 53 ? 10.844 -1.417 6.539 1 79.06 53 ASN B O 1
ATOM 3145 N N . ALA B 1 54 ? 8.586 -1.331 6.828 1 81.44 54 ALA B N 1
ATOM 3146 C CA . ALA B 1 54 ? 8.641 0.06 7.27 1 81.44 54 ALA B CA 1
ATOM 3147 C C . ALA B 1 54 ? 9.438 0.191 8.562 1 81.44 54 ALA B C 1
ATOM 3149 O O . ALA B 1 54 ? 9.422 -0.714 9.398 1 81.44 54 ALA B O 1
ATOM 3150 N N . PRO B 1 55 ? 10.156 1.33 8.727 1 76.25 55 PRO B N 1
ATOM 3151 C CA . PRO B 1 55 ? 10.758 1.578 10.039 1 76.25 55 PRO B CA 1
ATOM 3152 C C . PRO B 1 55 ? 9.711 1.665 11.156 1 76.25 55 PRO B C 1
ATOM 3154 O O . PRO B 1 55 ? 8.555 2.016 10.898 1 76.25 55 PRO B O 1
ATOM 3157 N N . SER B 1 56 ? 10.117 1.237 12.281 1 78.06 56 SER B N 1
ATOM 3158 C CA . SER B 1 56 ? 9.219 1.379 13.422 1 78.06 56 SER B CA 1
ATOM 3159 C C . SER B 1 56 ? 8.852 2.842 13.664 1 78.06 56 SER B C 1
ATOM 3161 O O . SER B 1 56 ? 9.703 3.727 13.539 1 78.06 56 SER B O 1
ATOM 3163 N N . PRO B 1 57 ? 7.668 3.037 13.992 1 77.06 57 PRO B N 1
ATOM 3164 C CA . PRO B 1 57 ? 7.254 4.422 14.234 1 77.06 57 PRO B CA 1
ATOM 3165 C C . PRO B 1 57 ? 7.938 5.031 15.461 1 77.06 57 PRO B C 1
ATOM 3167 O O . PRO B 1 57 ? 8.211 4.328 16.438 1 77.06 57 PRO B O 1
ATOM 3170 N N . VAL B 1 58 ? 8.25 6.281 15.328 1 78.38 58 VAL B N 1
ATOM 3171 C CA . VAL B 1 58 ? 8.695 7.051 16.484 1 78.38 58 VAL B CA 1
ATOM 3172 C C . VAL B 1 58 ? 7.539 7.23 17.469 1 78.38 58 VAL B C 1
ATOM 3174 O O . VAL B 1 58 ? 6.449 7.652 17.078 1 78.38 58 VAL B O 1
ATOM 3177 N N . GLN B 1 59 ? 7.793 6.93 18.688 1 82.12 59 GLN B N 1
ATOM 3178 C CA . GLN B 1 59 ? 6.699 6.906 19.641 1 82.12 59 GLN B CA 1
ATOM 3179 C C . GLN B 1 59 ? 6.629 8.211 20.422 1 82.12 59 GLN B C 1
ATOM 3181 O O . GLN B 1 59 ? 5.699 8.422 21.219 1 82.12 59 GLN B O 1
ATOM 3186 N N . GLN B 1 60 ? 7.594 9.031 20.203 1 86.88 60 GLN B N 1
ATOM 3187 C CA . GLN B 1 60 ? 7.645 10.312 20.906 1 86.88 60 GLN B CA 1
ATOM 3188 C C . GLN B 1 60 ? 7.41 11.477 19.938 1 86.88 60 GLN B C 1
ATOM 3190 O O . GLN B 1 60 ? 7.945 11.484 18.828 1 86.88 60 GLN B O 1
ATOM 3195 N N . PHE B 1 61 ? 6.637 12.383 20.375 1 90.81 61 PHE B N 1
ATOM 3196 C CA . PHE B 1 61 ? 6.27 13.562 19.594 1 90.81 61 PHE B CA 1
ATOM 3197 C C . PHE B 1 61 ? 6.59 14.836 20.359 1 90.81 61 PHE B C 1
ATOM 3199 O O . PHE B 1 61 ? 5.895 15.188 21.312 1 90.81 61 PHE B O 1
ATOM 3206 N N . GLY B 1 62 ? 7.547 15.578 19.859 1 89.62 62 GLY B N 1
ATOM 3207 C CA . GLY B 1 62 ? 7.961 16.734 20.641 1 89.62 62 GLY B CA 1
ATOM 3208 C C . GLY B 1 62 ? 8.484 16.375 22.016 1 89.62 62 GLY B C 1
ATOM 3209 O O . GLY B 1 62 ? 8.961 15.258 22.234 1 89.62 62 GLY B O 1
ATOM 3210 N N . PRO B 1 63 ? 8.383 17.344 22.859 1 90.75 63 PRO B N 1
ATOM 3211 C CA . PRO B 1 63 ? 8.977 17.141 24.172 1 90.75 63 PRO B CA 1
ATOM 3212 C C . PRO B 1 63 ? 8.125 16.25 25.078 1 90.75 63 PRO B C 1
ATOM 3214 O O . PRO B 1 63 ? 8.664 15.523 25.922 1 90.75 63 PRO B O 1
ATOM 3217 N N . CYS B 1 64 ? 6.812 16.281 24.828 1 91.88 64 CYS B N 1
ATOM 3218 C CA . CYS B 1 64 ? 5.996 15.664 25.875 1 91.88 64 CYS B CA 1
ATOM 3219 C C . CYS B 1 64 ? 5.07 14.602 25.297 1 91.88 64 CYS B C 1
ATOM 3221 O O . CYS B 1 64 ? 4.562 13.75 26.016 1 91.88 64 CYS B O 1
ATOM 3223 N N . GLY B 1 65 ? 4.848 14.641 24.062 1 92.19 65 GLY B N 1
ATOM 3224 C CA . GLY B 1 65 ? 3.857 13.75 23.484 1 92.19 65 GLY B CA 1
ATOM 3225 C C . GLY B 1 65 ? 4.383 12.352 23.234 1 92.19 65 GLY B C 1
ATOM 3226 O O . GLY B 1 65 ? 5.535 12.18 22.828 1 92.19 65 GLY B O 1
ATOM 3227 N N . ARG B 1 66 ? 3.459 11.359 23.484 1 91.25 66 ARG B N 1
ATOM 3228 C CA . ARG B 1 66 ? 3.82 9.977 23.188 1 91.25 66 ARG B CA 1
ATOM 3229 C C . ARG B 1 66 ? 2.58 9.133 22.891 1 91.25 66 ARG B C 1
ATOM 3231 O O . ARG B 1 66 ? 1.462 9.539 23.219 1 91.25 66 ARG B O 1
ATOM 3238 N N . ILE B 1 67 ? 2.846 8.008 22.266 1 87.56 67 ILE B N 1
ATOM 3239 C CA . ILE B 1 67 ? 1.768 7.043 22.078 1 87.56 67 ILE B CA 1
ATOM 3240 C C . ILE B 1 67 ? 1.469 6.332 23.391 1 87.56 67 ILE B C 1
ATOM 3242 O O . ILE B 1 67 ? 2.387 5.906 24.094 1 87.56 67 ILE B O 1
ATOM 3246 N N . MET B 1 68 ? 0.211 6.199 23.672 1 86.19 68 MET B N 1
ATOM 3247 C CA . MET B 1 68 ? -0.197 5.48 24.875 1 86.19 68 MET B CA 1
ATOM 3248 C C . MET B 1 68 ? 0.099 3.99 24.75 1 86.19 68 MET B C 1
ATOM 3250 O O . MET B 1 68 ? -0.264 3.367 23.75 1 86.19 68 MET B O 1
ATOM 3254 N N . LYS B 1 69 ? 0.825 3.443 25.703 1 78.56 69 LYS B N 1
ATOM 3255 C CA . LYS B 1 69 ? 1.174 2.025 25.672 1 78.56 69 LYS B CA 1
ATOM 3256 C C . LYS B 1 69 ? -0.002 1.164 26.125 1 78.56 69 LYS B C 1
ATOM 3258 O O . LYS B 1 69 ? -0.717 1.521 27.062 1 78.56 69 LYS B O 1
ATOM 3263 N N . THR B 1 70 ? -0.458 0.327 25.266 1 64.5 70 THR B N 1
ATOM 3264 C CA . THR B 1 70 ? -1.484 -0.623 25.672 1 64.5 70 THR B CA 1
ATOM 3265 C C . THR B 1 70 ? -0.852 -1.904 26.203 1 64.5 70 THR B C 1
ATOM 3267 O O . THR B 1 70 ? 0.252 -2.273 25.797 1 64.5 70 THR B O 1
ATOM 3270 N N . SER B 1 71 ? -1.247 -2.385 27.516 1 54.16 71 SER B N 1
ATOM 3271 C CA . SER B 1 71 ? -0.753 -3.564 28.234 1 54.16 71 SER B CA 1
ATOM 3272 C C . SER B 1 71 ? -0.469 -4.707 27.266 1 54.16 71 SER B C 1
ATOM 3274 O O . SER B 1 71 ? 0.312 -5.609 27.562 1 54.16 71 SER B O 1
ATOM 3276 N N . ALA B 1 72 ? -1.357 -4.848 26.469 1 47.19 72 ALA B N 1
ATOM 3277 C CA . ALA B 1 72 ? -1.246 -6.098 25.719 1 47.19 72 ALA B CA 1
ATOM 3278 C C . ALA B 1 72 ? 0.071 -6.16 24.953 1 47.19 72 ALA B C 1
ATOM 3280 O O . ALA B 1 72 ? 0.447 -7.219 24.438 1 47.19 72 ALA B O 1
ATOM 3281 N N . LEU B 1 73 ? 0.689 -4.996 24.516 1 47.22 73 LEU B N 1
ATOM 3282 C CA . LEU B 1 73 ? 1.502 -5.082 23.297 1 47.22 73 LEU B CA 1
ATOM 3283 C C . LEU B 1 73 ? 2.988 -5.09 23.641 1 47.22 73 LEU B C 1
ATOM 3285 O O . LEU B 1 73 ? 3.604 -4.031 23.781 1 47.22 73 LEU B O 1
ATOM 3289 N N . ILE B 1 74 ? 3.422 -5.812 24.516 1 41.69 74 ILE B N 1
ATOM 3290 C CA . ILE B 1 74 ? 4.871 -5.969 24.5 1 41.69 74 ILE B CA 1
ATOM 3291 C C . ILE B 1 74 ? 5.402 -5.793 23.078 1 41.69 74 ILE B C 1
ATOM 3293 O O . ILE B 1 74 ? 6.379 -5.074 22.859 1 41.69 74 ILE B O 1
ATOM 3297 N N . THR B 1 75 ? 5.469 -6.922 22.266 1 44.72 75 THR B N 1
ATOM 3298 C CA . THR B 1 75 ? 6.254 -7.141 21.047 1 44.72 75 THR B CA 1
ATOM 3299 C C . THR B 1 75 ? 5.645 -6.391 19.875 1 44.72 75 THR B C 1
ATOM 3301 O O . THR B 1 75 ? 6.258 -6.301 18.797 1 44.72 75 THR B O 1
ATOM 3304 N N . THR B 1 76 ? 4.172 -6.039 19.797 1 53.12 76 THR B N 1
ATOM 3305 C CA . THR B 1 76 ? 3.42 -5.957 18.547 1 53.12 76 THR B CA 1
ATOM 3306 C C . THR B 1 76 ? 3.156 -4.5 18.172 1 53.12 76 THR B C 1
ATOM 3308 O O . THR B 1 76 ? 3.09 -3.631 19.047 1 53.12 76 THR B O 1
ATOM 3311 N N . ILE B 1 77 ? 3.58 -4.105 16.984 1 61.97 77 ILE B N 1
ATOM 3312 C CA . ILE B 1 77 ? 3.141 -2.859 16.359 1 61.97 77 ILE B CA 1
ATOM 3313 C C . ILE B 1 77 ? 1.676 -2.602 16.703 1 61.97 77 ILE B C 1
ATOM 3315 O O . ILE B 1 77 ? 0.813 -3.445 16.453 1 61.97 77 ILE B O 1
ATOM 3319 N N . GLN B 1 78 ? 1.495 -1.581 17.578 1 75.81 78 GLN B N 1
ATOM 3320 C CA . GLN B 1 78 ? 0.131 -1.193 17.922 1 75.81 78 GLN B CA 1
ATOM 3321 C C . GLN B 1 78 ? -0.709 -0.957 16.672 1 75.81 78 GLN B C 1
ATOM 3323 O O . GLN B 1 78 ? -0.226 -0.384 15.688 1 75.81 78 GLN B O 1
ATOM 3328 N N . ASP B 1 79 ? -1.853 -1.424 16.766 1 79.69 79 ASP B N 1
ATOM 3329 C CA . ASP B 1 79 ? -2.797 -1.174 15.68 1 79.69 79 ASP B CA 1
ATOM 3330 C C . ASP B 1 79 ? -3.035 0.323 15.492 1 79.69 79 ASP B C 1
ATOM 3332 O O . ASP B 1 79 ? -3.361 1.029 16.453 1 79.69 79 ASP B O 1
ATOM 3336 N N . PRO B 1 80 ? -2.898 0.778 14.32 1 80.44 80 PRO B N 1
ATOM 3337 C CA . PRO B 1 80 ? -3.098 2.205 14.062 1 80.44 80 PRO B CA 1
ATOM 3338 C C . PRO B 1 80 ? -4.484 2.693 14.477 1 80.44 80 PRO B C 1
ATOM 3340 O O . PRO B 1 80 ? -4.645 3.855 14.852 1 80.44 80 PRO B O 1
ATOM 3343 N N . ALA B 1 81 ? -5.422 1.876 14.477 1 78.62 81 ALA B N 1
ATOM 3344 C CA . ALA B 1 81 ? -6.789 2.271 14.797 1 78.62 81 ALA B CA 1
ATOM 3345 C C . ALA B 1 81 ? -6.965 2.496 16.297 1 78.62 81 ALA B C 1
ATOM 3347 O O . ALA B 1 81 ? -7.934 3.123 16.734 1 78.62 81 ALA B O 1
ATOM 3348 N N . SER B 1 82 ? -6.012 2.002 17.062 1 80.25 82 SER B N 1
ATOM 3349 C CA . SER B 1 82 ? -6.176 2.051 18.5 1 80.25 82 SER B CA 1
ATOM 3350 C C . SER B 1 82 ? -5.16 2.99 19.141 1 80.25 82 SER B C 1
ATOM 3352 O O . SER B 1 82 ? -5.062 3.066 20.375 1 80.25 82 SER B O 1
ATOM 3354 N N . GLN B 1 83 ? -4.52 3.707 18.391 1 84.81 83 GLN B N 1
ATOM 3355 C CA . GLN B 1 83 ? -3.475 4.57 18.938 1 84.81 83 GLN B CA 1
ATOM 3356 C C . GLN B 1 83 ? -4.066 5.816 19.578 1 84.81 83 GLN B C 1
ATOM 3358 O O . GLN B 1 83 ? -5.023 6.398 19.062 1 84.81 83 GLN B O 1
ATOM 3363 N N . ARG B 1 84 ? -3.463 6.125 20.766 1 89.75 84 ARG B N 1
ATOM 3364 C CA . ARG B 1 84 ? -3.898 7.293 21.516 1 89.75 84 ARG B CA 1
ATOM 3365 C C . ARG B 1 84 ? -2.707 8.133 21.969 1 89.75 84 ARG B C 1
ATOM 3367 O O . ARG B 1 84 ? -1.618 7.605 22.203 1 89.75 84 ARG B O 1
ATOM 3374 N N . LEU B 1 85 ? -3.008 9.398 22.094 1 92.38 85 LEU B N 1
ATOM 3375 C CA . LEU B 1 85 ? -2.004 10.344 22.578 1 92.38 85 LEU B CA 1
ATOM 3376 C C . LEU B 1 85 ? -1.987 10.406 24.094 1 92.38 85 LEU B C 1
ATOM 3378 O O . LEU B 1 85 ? -3.043 10.414 24.734 1 92.38 85 LEU B O 1
ATOM 3382 N N . THR B 1 86 ? -0.846 10.336 24.609 1 92.5 86 THR B N 1
ATOM 3383 C CA . THR B 1 86 ? -0.648 10.625 26.031 1 92.5 86 THR B CA 1
ATOM 3384 C C . THR B 1 86 ? 0.521 11.586 26.219 1 92.5 86 THR B C 1
ATOM 3386 O O . THR B 1 86 ? 1.26 11.875 25.281 1 92.5 86 THR B O 1
ATOM 3389 N N . TRP B 1 87 ? 0.536 12.195 27.438 1 94.44 87 TRP B N 1
ATOM 3390 C CA . TRP B 1 87 ? 1.584 13.164 27.75 1 94.44 87 TRP B CA 1
ATOM 3391 C C . TRP B 1 87 ? 2.471 12.656 28.875 1 94.44 87 TRP B C 1
ATOM 3393 O O . TRP B 1 87 ? 1.973 12.203 29.906 1 94.44 87 TRP B O 1
ATOM 3403 N N . TYR B 1 88 ? 3.74 12.695 28.641 1 90.94 88 TYR B N 1
ATOM 3404 C CA . TYR B 1 88 ? 4.695 12.391 29.703 1 90.94 88 TYR B CA 1
ATOM 3405 C C . TYR B 1 88 ? 4.605 13.422 30.812 1 90.94 88 TYR B C 1
ATOM 3407 O O . TYR B 1 88 ? 4.738 13.078 32 1 90.94 88 TYR B O 1
ATOM 3415 N N . LYS B 1 89 ? 4.504 14.578 30.484 1 93 89 LYS B N 1
ATOM 3416 C CA . LYS B 1 89 ? 4.258 15.734 31.344 1 93 89 LYS B CA 1
ATOM 3417 C C . LYS B 1 89 ? 3.219 16.672 30.719 1 93 89 LYS B C 1
ATOM 3419 O O . LYS B 1 89 ? 3.035 16.672 29.5 1 93 89 LYS B O 1
ATOM 3424 N N . ASN B 1 90 ? 2.602 17.375 31.562 1 94 90 ASN B N 1
ATOM 3425 C CA . ASN B 1 90 ? 1.572 18.266 31.062 1 94 90 ASN B CA 1
ATOM 3426 C C . ASN B 1 90 ? 2.135 19.25 30.031 1 94 90 ASN B C 1
ATOM 3428 O O . ASN B 1 90 ? 3.117 19.938 30.297 1 94 90 ASN B O 1
ATOM 3432 N N . PRO B 1 91 ? 1.499 19.281 28.891 1 96.5 91 PRO B N 1
ATOM 3433 C CA . PRO B 1 91 ? 1.982 20.234 27.891 1 96.5 91 PRO B CA 1
ATOM 3434 C C . PRO B 1 91 ? 1.787 21.688 28.312 1 96.5 91 PRO B C 1
ATOM 3436 O O . PRO B 1 91 ? 0.765 22.031 28.922 1 96.5 91 PRO B O 1
ATOM 3439 N N . LEU B 1 92 ? 2.754 22.531 27.938 1 97.25 92 LEU B N 1
ATOM 3440 C CA . LEU B 1 92 ? 2.729 23.922 28.375 1 97.25 92 LEU B CA 1
ATOM 3441 C C . LEU B 1 92 ? 2.832 24.859 27.172 1 97.25 92 LEU B C 1
ATOM 3443 O O . LEU B 1 92 ? 2.322 25.984 27.219 1 97.25 92 LEU B O 1
ATOM 3447 N N . SER B 1 93 ? 3.537 24.453 26.188 1 98.31 93 SER B N 1
ATOM 3448 C CA . SER B 1 93 ? 3.803 25.312 25.047 1 98.31 93 SER B CA 1
ATOM 3449 C C . SER B 1 93 ? 3.039 24.859 23.812 1 98.31 93 SER B C 1
ATOM 3451 O O . SER B 1 93 ? 2.957 23.656 23.547 1 98.31 93 SER B O 1
ATOM 3453 N N . VAL B 1 94 ? 2.471 25.797 23.141 1 98.5 94 VAL B N 1
ATOM 3454 C CA . VAL B 1 94 ? 1.692 25.5 21.938 1 98.5 94 VAL B CA 1
ATOM 3455 C C . VAL B 1 94 ? 2.086 26.469 20.812 1 98.5 94 VAL B C 1
ATOM 3457 O O . VAL B 1 94 ? 2.293 27.656 21.062 1 98.5 94 VAL B O 1
ATOM 3460 N N . LEU B 1 95 ? 2.301 25.922 19.672 1 98.75 95 LEU B N 1
ATOM 3461 C CA . LEU B 1 95 ? 2.488 26.703 18.453 1 98.75 95 LEU B CA 1
ATOM 3462 C C . LEU B 1 95 ? 1.179 26.828 17.688 1 98.75 95 LEU B C 1
ATOM 3464 O O . LEU B 1 95 ? 0.551 25.828 17.359 1 98.75 95 LEU B O 1
ATOM 3468 N N . VAL B 1 96 ? 0.778 28.062 17.438 1 98.69 96 VAL B N 1
ATOM 3469 C CA . VAL B 1 96 ? -0.43 28.312 16.656 1 98.69 96 VAL B CA 1
ATOM 3470 C C . VAL B 1 96 ? -0.056 28.828 15.273 1 98.69 96 VAL B C 1
ATOM 3472 O O . VAL B 1 96 ? 0.567 29.891 15.156 1 98.69 96 VAL B O 1
ATOM 3475 N N . ILE B 1 97 ? -0.434 28.031 14.281 1 97.62 97 ILE B N 1
ATOM 3476 C CA . ILE B 1 97 ? -0.19 28.422 12.891 1 97.62 97 ILE B CA 1
ATOM 3477 C C . ILE B 1 97 ? -1.52 28.688 12.188 1 97.62 97 ILE B C 1
ATOM 3479 O O . ILE B 1 97 ? -2.426 27.844 12.227 1 97.62 97 ILE B O 1
A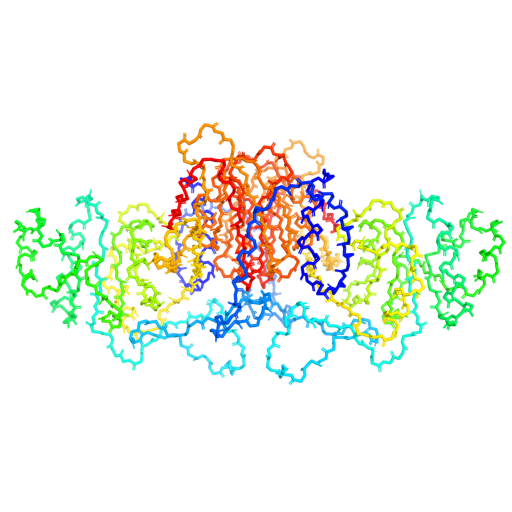TOM 3483 N N . LYS B 1 98 ? -1.645 29.828 11.578 1 96.5 98 LYS B N 1
ATOM 3484 C CA . LYS B 1 98 ? -2.859 30.141 10.836 1 96.5 98 LYS B CA 1
ATOM 3485 C C . LYS B 1 98 ? -2.572 30.25 9.336 1 96.5 98 LYS B C 1
ATOM 3487 O O . LYS B 1 98 ? -1.443 30.547 8.938 1 96.5 98 LYS B O 1
ATOM 3492 N N . LYS B 1 99 ? -3.592 30.031 8.531 1 94.38 99 LYS B N 1
ATOM 3493 C CA . LYS B 1 99 ? -3.482 30.25 7.09 1 94.38 99 LYS B CA 1
ATOM 3494 C C . LYS B 1 99 ? -3.061 31.672 6.77 1 94.38 99 LYS B C 1
ATOM 3496 O O . LYS B 1 99 ? -3.609 32.625 7.324 1 94.38 99 LYS B O 1
ATOM 3501 N N . VAL B 1 100 ? -2.162 31.781 5.902 1 87.19 100 VAL B N 1
ATOM 3502 C CA . VAL B 1 100 ? -1.594 33.094 5.578 1 87.19 100 VAL B CA 1
ATOM 3503 C C . VAL B 1 100 ? -2.557 33.875 4.684 1 87.19 100 VAL B C 1
ATOM 3505 O O . VAL B 1 100 ? -3.201 33.281 3.805 1 87.19 100 VAL B O 1
ATOM 3508 N N . ARG B 1 101 ? -2.635 35.125 4.922 1 84.81 101 ARG B N 1
ATOM 3509 C CA . ARG B 1 101 ? -3.33 36.094 4.074 1 84.81 101 ARG B CA 1
ATOM 3510 C C . ARG B 1 101 ? -4.805 35.719 3.934 1 84.81 101 ARG B C 1
ATOM 3512 O O . ARG B 1 101 ? -5.367 35.812 2.842 1 84.81 101 ARG B O 1
ATOM 3519 N N . ASP B 1 102 ? -5.34 35.156 4.895 1 89.94 102 ASP B N 1
ATOM 3520 C CA . ASP B 1 102 ? -6.773 34.875 4.961 1 89.94 102 ASP B CA 1
ATOM 3521 C C . ASP B 1 102 ? -7.414 35.594 6.148 1 89.94 102 ASP B C 1
ATOM 3523 O O . ASP B 1 102 ? -7.23 35.188 7.297 1 89.94 102 ASP B O 1
ATOM 3527 N N . MET B 1 103 ? -8.148 36.562 5.863 1 90.5 103 MET B N 1
ATOM 3528 C CA . MET B 1 103 ? -8.742 37.406 6.891 1 90.5 103 MET B CA 1
ATOM 3529 C C . MET B 1 103 ? -9.805 36.656 7.68 1 90.5 103 MET B C 1
ATOM 3531 O O . MET B 1 103 ? -10.086 37 8.828 1 90.5 103 MET B O 1
ATOM 3535 N N . SER B 1 104 ? -10.336 35.625 7.043 1 92.25 104 SER B N 1
ATOM 3536 C CA . SER B 1 104 ? -11.414 34.906 7.699 1 92.25 104 SER B CA 1
ATOM 3537 C C . SER B 1 104 ? -10.898 34.125 8.898 1 92.25 104 SER B C 1
ATOM 3539 O O . SER B 1 104 ? -11.68 33.719 9.758 1 92.25 104 SER B O 1
ATOM 3541 N N . VAL B 1 105 ? -9.609 33.969 8.945 1 95.19 105 VAL B N 1
ATOM 3542 C CA . VAL B 1 105 ? -9.039 33.156 10.008 1 95.19 105 VAL B CA 1
ATOM 3543 C C . VAL B 1 105 ? -8.719 34.031 11.219 1 95.19 105 VAL B C 1
ATOM 3545 O O . VAL B 1 105 ? -8.469 33.5 12.312 1 95.19 105 VAL B O 1
ATOM 3548 N N . LEU B 1 106 ? -8.781 35.344 11.125 1 95.12 106 LEU B N 1
ATOM 3549 C CA . LEU B 1 106 ? -8.273 36.25 12.156 1 95.12 106 LEU B CA 1
ATOM 3550 C C . LEU B 1 106 ? -9.148 36.188 13.406 1 95.12 106 LEU B C 1
ATOM 3552 O O . LEU B 1 106 ? -8.648 36.031 14.516 1 95.12 106 LEU B O 1
ATOM 3556 N N . PRO B 1 107 ? -10.445 36.219 13.25 1 95.38 107 PRO B N 1
ATOM 3557 C CA . PRO B 1 107 ? -11.266 36.156 14.461 1 95.38 107 PRO B CA 1
ATOM 3558 C C . PRO B 1 107 ? -11.078 34.875 15.242 1 95.38 107 PRO B C 1
ATOM 3560 O O . PRO B 1 107 ? -10.812 34.906 16.438 1 95.38 107 PRO B O 1
ATOM 3563 N N . PRO B 1 108 ? -11.195 33.719 14.492 1 97.25 108 PRO B N 1
ATOM 3564 C CA . PRO B 1 108 ? -10.938 32.469 15.227 1 97.25 108 PRO B CA 1
ATOM 3565 C C . PRO B 1 108 ? -9.539 32.438 15.844 1 97.25 108 PRO B C 1
ATOM 3567 O O . PRO B 1 108 ? -9.359 31.891 16.938 1 97.25 108 PRO B O 1
ATOM 3570 N N . PHE B 1 109 ? -8.641 33 15.219 1 97.69 109 PHE B N 1
ATOM 3571 C CA . PHE B 1 109 ? -7.27 33.031 15.711 1 97.69 109 PHE B CA 1
ATOM 3572 C C . PHE B 1 109 ? -7.188 33.812 17.016 1 97.69 109 PHE B C 1
ATOM 3574 O O . PHE B 1 109 ? -6.594 33.344 17.984 1 97.69 109 PHE B O 1
ATOM 3581 N N . ILE B 1 110 ? -7.773 34.938 17.047 1 97.56 110 ILE B N 1
ATOM 3582 C CA . ILE B 1 110 ? -7.762 35.812 18.234 1 97.56 110 ILE B CA 1
ATOM 3583 C C . ILE B 1 110 ? -8.469 35.094 19.391 1 97.56 110 ILE B C 1
ATOM 3585 O O . ILE B 1 110 ? -7.965 35.062 20.516 1 97.56 110 ILE B O 1
ATOM 3589 N N . GLU B 1 111 ? -9.586 34.531 19.047 1 97.88 111 GLU B N 1
ATOM 3590 C CA . GLU B 1 111 ? -10.352 33.812 20.062 1 97.88 111 GLU B CA 1
ATOM 3591 C C . GLU B 1 111 ? -9.523 32.688 20.672 1 97.88 111 GLU B C 1
ATOM 3593 O O . GLU B 1 111 ? -9.484 32.531 21.891 1 97.88 111 GLU B O 1
ATOM 3598 N N . LEU B 1 112 ? -8.867 31.938 19.859 1 98.5 112 LEU B N 1
ATOM 3599 C CA . LEU B 1 112 ? -8.07 30.781 20.281 1 98.5 112 LEU B CA 1
ATOM 3600 C C . LEU B 1 112 ? -6.902 31.234 21.156 1 98.5 112 LEU B C 1
ATOM 3602 O O . LEU B 1 112 ? -6.711 30.719 22.266 1 98.5 112 LEU B O 1
ATOM 3606 N N . VAL B 1 113 ? -6.164 32.188 20.703 1 98.38 113 VAL B N 1
ATOM 3607 C CA . VAL B 1 113 ? -4.953 32.625 21.391 1 98.38 113 VAL B CA 1
ATOM 3608 C C . VAL B 1 113 ? -5.324 33.25 22.75 1 98.38 113 VAL B C 1
ATOM 3610 O O . VAL B 1 113 ? -4.664 32.969 23.75 1 98.38 113 VAL B O 1
ATOM 3613 N N . ARG B 1 114 ? -6.359 34 22.75 1 98.19 114 ARG B N 1
ATOM 3614 C CA . ARG B 1 114 ? -6.824 34.594 24.016 1 98.19 114 ARG B CA 1
ATOM 3615 C C . ARG B 1 114 ? -7.184 33.5 25.016 1 98.19 114 ARG B C 1
ATOM 3617 O O . ARG B 1 114 ? -6.773 33.531 26.172 1 98.19 114 ARG B O 1
ATOM 3624 N N . TRP B 1 115 ? -7.902 32.531 24.531 1 98.62 115 TRP B N 1
ATOM 3625 C CA . TRP B 1 115 ? -8.352 31.453 25.391 1 98.62 115 TRP B CA 1
ATOM 3626 C C . TRP B 1 115 ? -7.164 30.641 25.906 1 98.62 115 TRP B C 1
ATOM 3628 O O . TRP B 1 115 ? -7.105 30.297 27.094 1 98.62 115 TRP B O 1
ATOM 3638 N N . LEU B 1 116 ? -6.199 30.328 25.078 1 98.62 116 LEU B N 1
ATOM 3639 C CA . LEU B 1 116 ? -5.016 29.562 25.453 1 98.62 116 LEU B CA 1
ATOM 3640 C C . LEU B 1 116 ? -4.215 30.297 26.531 1 98.62 116 LEU B C 1
ATOM 3642 O O . LEU B 1 116 ? -3.699 29.656 27.453 1 98.62 116 LEU B O 1
ATOM 3646 N N . ILE B 1 117 ? -4.137 31.609 26.422 1 98.38 117 ILE B N 1
ATOM 3647 C CA . ILE B 1 117 ? -3.314 32.406 27.328 1 98.38 117 ILE B CA 1
ATOM 3648 C C . ILE B 1 117 ? -4.082 32.656 28.625 1 98.38 117 ILE B C 1
ATOM 3650 O O . ILE B 1 117 ? -3.572 32.438 29.719 1 98.38 117 ILE B O 1
ATOM 3654 N N . GLN B 1 118 ? -5.297 33.062 28.516 1 97.69 118 GLN B N 1
ATOM 3655 C CA . GLN B 1 118 ? -6.031 33.562 29.672 1 97.69 118 GLN B CA 1
ATOM 3656 C C . GLN B 1 118 ? -6.68 32.438 30.453 1 97.69 118 GLN B C 1
ATOM 3658 O O . GLN B 1 118 ? -6.699 32.438 31.688 1 97.69 118 GLN B O 1
ATOM 3663 N N . GLU B 1 119 ? -7.188 31.469 29.75 1 97.5 119 GLU B N 1
ATOM 3664 C CA . GLU B 1 119 ? -7.93 30.422 30.422 1 97.5 119 GLU B CA 1
ATOM 3665 C C . GLU B 1 119 ? -7.043 29.203 30.672 1 97.5 119 GLU B C 1
ATOM 3667 O O . GLU B 1 119 ? -7.191 28.516 31.703 1 97.5 119 GLU B O 1
ATOM 3672 N N . LYS B 1 120 ? -6.121 28.922 29.812 1 97.62 120 LYS B N 1
ATOM 3673 C CA . LYS B 1 120 ? -5.332 27.688 29.938 1 97.62 120 LYS B CA 1
ATOM 3674 C C . LYS B 1 120 ? -3.91 28 30.391 1 97.62 120 LYS B C 1
ATOM 3676 O O . LYS B 1 120 ? -3.139 27.078 30.703 1 97.62 120 LYS B O 1
ATOM 3681 N N . SER B 1 121 ? -3.525 29.266 30.5 1 97.69 121 SER B N 1
ATOM 3682 C CA . SER B 1 121 ? -2.219 29.719 30.969 1 97.69 121 SER B CA 1
ATOM 3683 C C . SER B 1 121 ? -1.092 29.031 30.203 1 97.69 121 SER B C 1
ATOM 3685 O O . SER B 1 121 ? -0.129 28.547 30.797 1 97.69 121 SER B O 1
ATOM 3687 N N . MET B 1 122 ? -1.25 28.969 28.859 1 98.25 122 MET B N 1
ATOM 3688 C CA . MET B 1 122 ? -0.252 28.312 28.031 1 98.25 122 MET B CA 1
ATOM 3689 C C . MET B 1 122 ? 0.765 29.312 27.5 1 98.25 122 MET B C 1
ATOM 3691 O O . MET B 1 122 ? 0.483 30.516 27.438 1 98.25 122 MET B O 1
ATOM 3695 N N . ILE B 1 123 ? 1.972 28.828 27.234 1 98.56 123 ILE B N 1
ATOM 3696 C CA . ILE B 1 123 ? 2.969 29.578 26.484 1 98.56 123 ILE B CA 1
ATOM 3697 C C . ILE B 1 123 ? 2.686 29.453 25 1 98.56 123 ILE B C 1
ATOM 3699 O O . ILE B 1 123 ? 2.824 28.375 24.406 1 98.56 123 ILE B O 1
ATOM 3703 N N . VAL B 1 124 ? 2.352 30.547 24.359 1 98.75 124 VAL B N 1
ATOM 3704 C CA . VAL B 1 124 ? 1.863 30.5 22.984 1 98.75 124 VAL B CA 1
ATOM 3705 C C . VAL B 1 124 ? 2.922 31.062 22.031 1 98.75 124 VAL B C 1
ATOM 3707 O O . VAL B 1 124 ? 3.422 32.188 22.25 1 98.75 124 VAL B O 1
ATOM 3710 N N . PHE B 1 125 ? 3.285 30.281 21.031 1 98.56 125 PHE B N 1
ATOM 3711 C CA . PHE B 1 125 ? 4.184 30.688 19.953 1 98.56 125 PHE B CA 1
ATOM 3712 C C . PHE B 1 125 ? 3.408 30.984 18.688 1 98.56 125 PHE B C 1
ATOM 3714 O O . PHE B 1 125 ? 2.477 30.25 18.328 1 98.56 125 PHE B O 1
ATOM 3721 N N . VAL B 1 126 ? 3.785 32.062 17.984 1 98.19 126 VAL B N 1
ATOM 3722 C CA . VAL B 1 126 ? 3.195 32.438 16.703 1 98.19 126 VAL B CA 1
ATOM 3723 C C . VAL B 1 126 ? 4.293 32.875 15.734 1 98.19 126 VAL B C 1
ATOM 3725 O O . VAL B 1 126 ? 5.426 33.125 16.156 1 98.19 126 VAL B O 1
ATOM 3728 N N . GLU B 1 127 ? 3.973 32.906 14.461 1 96.75 127 GLU B N 1
ATOM 3729 C CA . GLU B 1 127 ? 4.91 33.438 13.477 1 96.75 127 GLU B CA 1
ATOM 3730 C C . GLU B 1 127 ? 5.133 34.938 13.68 1 96.75 127 GLU B C 1
ATOM 3732 O O . GLU B 1 127 ? 4.195 35.656 14 1 96.75 127 GLU B O 1
ATOM 3737 N N . HIS B 1 128 ? 6.289 35.312 13.383 1 96.06 128 HIS B N 1
ATOM 3738 C CA . HIS B 1 128 ? 6.645 36.719 13.57 1 96.06 128 HIS B CA 1
ATOM 3739 C C . HIS B 1 128 ? 5.742 37.625 12.75 1 96.06 128 HIS B C 1
ATOM 3741 O O . HIS B 1 128 ? 5.43 38.75 13.18 1 96.06 128 HIS B O 1
ATOM 3747 N N . SER B 1 129 ? 5.328 37.219 11.672 1 93.94 129 SER B N 1
ATOM 3748 C CA . SER B 1 129 ? 4.484 38 10.789 1 93.94 129 SER B CA 1
ATOM 3749 C C . SER B 1 129 ? 3.154 38.344 11.453 1 93.94 129 SER B C 1
ATOM 3751 O O . SER B 1 129 ? 2.52 39.344 11.102 1 93.94 129 SER B O 1
ATOM 3753 N N . VAL B 1 130 ? 2.738 37.562 12.336 1 94.25 130 VAL B N 1
ATOM 3754 C CA . VAL B 1 130 ? 1.512 37.781 13.086 1 94.25 130 VAL B CA 1
ATOM 3755 C C . VAL B 1 130 ? 1.66 39.062 13.922 1 94.25 130 VAL B C 1
ATOM 3757 O O . VAL B 1 130 ? 0.727 39.875 14.016 1 94.25 130 VAL B O 1
ATOM 3760 N N . MET B 1 131 ? 2.82 39.281 14.445 1 93.62 131 MET B N 1
ATOM 3761 C CA . MET B 1 131 ? 3.096 40.438 15.305 1 93.62 131 MET B CA 1
ATOM 3762 C C . MET B 1 131 ? 3.105 41.719 14.5 1 93.62 131 MET B C 1
ATOM 3764 O O . MET B 1 131 ? 2.861 42.812 15.047 1 93.62 131 MET B O 1
ATOM 3768 N N . GLU B 1 132 ? 3.305 41.531 13.203 1 91.69 132 GLU B N 1
ATOM 3769 C CA . GLU B 1 132 ? 3.441 42.719 12.352 1 91.69 132 GLU B CA 1
ATOM 3770 C C . GLU B 1 132 ? 2.18 42.938 11.523 1 91.69 132 GLU B C 1
ATOM 3772 O O . GLU B 1 132 ? 2.104 43.906 10.75 1 91.69 132 GLU B O 1
ATOM 3777 N N . ASP B 1 133 ? 1.256 42.125 11.695 1 92.31 133 ASP B N 1
ATOM 3778 C CA . ASP B 1 133 ? 0.027 42.219 10.914 1 92.31 133 ASP B CA 1
ATOM 3779 C C . ASP B 1 133 ? -0.81 43.406 11.375 1 92.31 133 ASP B C 1
ATOM 3781 O O . ASP B 1 133 ? -1.296 43.438 12.508 1 92.31 133 ASP B O 1
ATOM 3785 N N . PRO B 1 134 ? -1.057 44.375 10.516 1 91.12 134 PRO B N 1
ATOM 3786 C CA . PRO B 1 134 ? -1.797 45.562 10.914 1 91.12 134 PRO B CA 1
ATOM 3787 C C . PRO B 1 134 ? -3.236 45.25 11.328 1 91.12 134 PRO B C 1
ATOM 3789 O O . PRO B 1 134 ? -3.799 45.969 12.172 1 91.12 134 PRO B O 1
ATOM 3792 N N . MET B 1 135 ? -3.773 44.281 10.742 1 91.5 135 MET B N 1
ATOM 3793 C CA . MET B 1 135 ? -5.152 43.938 11.062 1 91.5 135 MET B CA 1
ATOM 3794 C C . MET B 1 135 ? -5.25 43.375 12.484 1 91.5 135 MET B C 1
ATOM 3796 O O . MET B 1 135 ? -6.262 43.562 13.156 1 91.5 135 MET B O 1
ATOM 3800 N N . LEU B 1 136 ? -4.258 42.719 12.867 1 93.31 136 LEU B N 1
ATOM 3801 C CA . LEU B 1 136 ? -4.23 42.156 14.219 1 93.31 136 LEU B CA 1
ATOM 3802 C C . LEU B 1 136 ? -3.848 43.25 15.234 1 93.31 136 LEU B C 1
ATOM 3804 O O . LEU B 1 136 ? -4.43 43.312 16.312 1 93.31 136 LEU B O 1
ATOM 3808 N N . SER B 1 137 ? -2.98 44.094 14.867 1 90.5 137 SER B N 1
ATOM 3809 C CA . SER B 1 137 ? -2.467 45.094 15.781 1 90.5 137 SER B CA 1
ATOM 3810 C C . SER B 1 137 ? -3.543 46.125 16.141 1 90.5 137 SER B C 1
ATOM 3812 O O . SER B 1 137 ? -3.439 46.812 17.156 1 90.5 137 SER B O 1
ATOM 3814 N N . SER B 1 138 ? -4.496 46.188 15.305 1 91.31 138 SER B N 1
ATOM 3815 C CA . SER B 1 138 ? -5.566 47.125 15.555 1 91.31 138 SER B CA 1
ATOM 3816 C C . SER B 1 138 ? -6.723 46.5 16.312 1 91.31 138 SER B C 1
ATOM 3818 O O . SER B 1 138 ? -7.68 47.156 16.688 1 91.31 138 SER B O 1
ATOM 3820 N N . ASN B 1 139 ? -6.625 45.281 16.484 1 92.94 139 ASN B N 1
ATOM 3821 C CA . ASN B 1 139 ? -7.691 44.562 17.172 1 92.94 139 ASN B CA 1
ATOM 3822 C C . ASN B 1 139 ? -7.496 44.562 18.688 1 92.94 139 ASN B C 1
ATOM 3824 O O . ASN B 1 139 ? -6.465 44.125 19.188 1 92.94 139 ASN B O 1
ATOM 3828 N N . LEU B 1 140 ? -8.477 44.969 19.406 1 92.56 140 LEU B N 1
ATOM 3829 C CA . LEU B 1 140 ? -8.383 45.156 20.859 1 92.56 140 LEU B CA 1
ATOM 3830 C C . LEU B 1 140 ? -8.148 43.812 21.547 1 92.56 140 LEU B C 1
ATOM 3832 O O . LEU B 1 140 ? -7.359 43.719 22.484 1 92.56 140 LEU B O 1
ATOM 3836 N N . GLY B 1 141 ? -8.867 42.844 21.078 1 93.5 141 GLY B N 1
ATOM 3837 C CA . GLY B 1 141 ? -8.695 41.531 21.656 1 93.5 141 GLY B CA 1
ATOM 3838 C C . GLY B 1 141 ? -7.281 41 21.5 1 93.5 141 GLY B C 1
ATOM 3839 O O . GLY B 1 141 ? -6.742 40.406 22.438 1 93.5 141 GLY B O 1
ATOM 3840 N N . PHE B 1 142 ? -6.719 41.188 20.422 1 96.12 142 PHE B N 1
ATOM 3841 C CA . PHE B 1 142 ? -5.355 40.75 20.172 1 96.12 142 PHE B CA 1
ATOM 3842 C C . PHE B 1 142 ? -4.359 41.531 21 1 96.12 142 PHE B C 1
ATOM 3844 O O . PHE B 1 142 ? -3.4 40.969 21.531 1 96.12 142 PHE B O 1
ATOM 3851 N N . MET B 1 143 ? -4.574 42.781 21.094 1 95 143 MET B N 1
ATOM 3852 C CA . MET B 1 143 ? -3.67 43.688 21.828 1 95 143 MET B CA 1
ATOM 3853 C C . MET B 1 143 ? -3.562 43.25 23.297 1 95 143 MET B C 1
ATOM 3855 O O . MET B 1 143 ? -2.506 43.406 23.906 1 95 143 MET B O 1
ATOM 3859 N N . GLU B 1 144 ? -4.613 42.688 23.766 1 95.19 144 GLU B N 1
ATOM 3860 C CA . GLU B 1 144 ? -4.66 42.25 25.156 1 95.19 144 GLU B CA 1
ATOM 3861 C C . GLU B 1 144 ? -3.637 41.156 25.438 1 95.19 144 GLU B C 1
ATOM 3863 O O . GLU B 1 144 ? -3.174 40.969 26.562 1 95.19 144 GLU B O 1
ATOM 3868 N N . VAL B 1 145 ? -3.324 40.406 24.391 1 96.38 145 VAL B N 1
ATOM 3869 C CA . VAL B 1 145 ? -2.486 39.219 24.641 1 96.38 145 VAL B CA 1
ATOM 3870 C C . VAL B 1 145 ? -1.19 39.344 23.844 1 96.38 145 VAL B C 1
ATOM 3872 O O . VAL B 1 145 ? -0.308 38.5 23.953 1 96.38 145 VAL B O 1
ATOM 3875 N N . ARG B 1 146 ? -1.025 40.344 23.062 1 96.44 146 ARG B N 1
ATOM 3876 C CA . ARG B 1 146 ? 0.098 40.5 22.141 1 96.44 146 ARG B CA 1
ATOM 3877 C C . ARG B 1 146 ? 1.428 40.375 22.875 1 96.44 146 ARG B C 1
ATOM 3879 O O . ARG B 1 146 ? 2.334 39.656 22.422 1 96.44 146 ARG B O 1
ATOM 3886 N N . ASP B 1 147 ? 1.562 41 24.031 1 95.5 147 ASP B N 1
ATOM 3887 C CA . ASP B 1 147 ? 2.818 41.062 24.781 1 95.5 147 ASP B CA 1
ATOM 3888 C C . ASP B 1 147 ? 3.137 39.688 25.422 1 95.5 147 ASP B C 1
ATOM 3890 O O . ASP B 1 147 ? 4.262 39.469 25.859 1 95.5 147 ASP B O 1
ATOM 3894 N N . LYS B 1 148 ? 2.172 38.875 25.5 1 97.56 148 LYS B N 1
ATOM 3895 C CA . LYS B 1 148 ? 2.365 37.562 26.125 1 97.56 148 LYS B CA 1
ATOM 3896 C C . LYS B 1 148 ? 2.725 36.5 25.078 1 97.56 148 LYS B C 1
ATOM 3898 O O . LYS B 1 148 ? 3.021 35.344 25.422 1 97.56 148 LYS B O 1
ATOM 3903 N N . LEU B 1 149 ? 2.727 36.844 23.844 1 97.81 149 LEU B N 1
ATOM 3904 C CA . LEU B 1 149 ? 3.02 35.938 22.75 1 97.81 149 LEU B CA 1
ATOM 3905 C C . LEU B 1 149 ? 4.523 35.812 22.516 1 97.81 149 LEU B C 1
ATOM 3907 O O . LEU B 1 149 ? 5.246 36.812 22.641 1 97.81 149 LEU B O 1
ATOM 3911 N N . ASN B 1 150 ? 4.965 34.625 22.25 1 97.88 150 ASN B N 1
ATOM 3912 C CA . ASN B 1 150 ? 6.301 34.375 21.719 1 97.88 150 ASN B CA 1
ATOM 3913 C C . ASN B 1 150 ? 6.277 34.25 20.188 1 97.88 150 ASN B C 1
ATOM 3915 O O . ASN B 1 150 ? 5.383 33.625 19.641 1 97.88 150 ASN B O 1
ATOM 3919 N N . SER B 1 151 ? 7.16 34.875 19.516 1 96.75 151 SER B N 1
ATOM 3920 C CA . SER B 1 151 ? 7.18 34.812 18.062 1 96.75 151 SER B 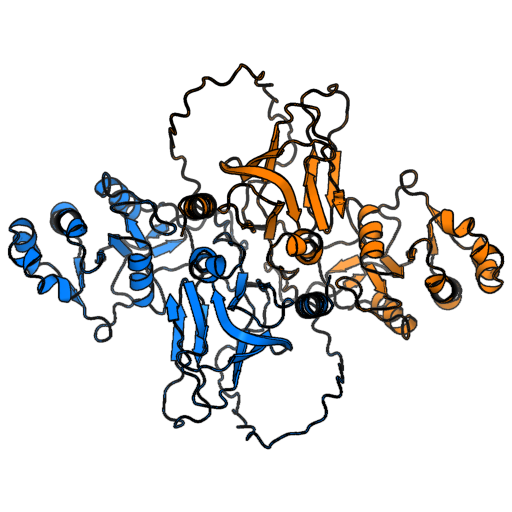CA 1
ATOM 3921 C C . SER B 1 151 ? 8.43 34.094 17.562 1 96.75 151 SER B C 1
ATOM 3923 O O . SER B 1 151 ? 9.43 34 18.281 1 96.75 151 SER B O 1
ATOM 3925 N N . PHE B 1 152 ? 8.305 33.469 16.438 1 97.12 152 PHE B N 1
ATOM 3926 C CA . PHE B 1 152 ? 9.438 32.812 15.789 1 97.12 152 PHE B CA 1
ATOM 3927 C C . PHE B 1 152 ? 9.5 33.188 14.305 1 97.12 152 PHE B C 1
ATOM 3929 O O . PHE B 1 152 ? 8.492 33.625 13.727 1 97.12 152 PHE B O 1
ATOM 3936 N N . GLN B 1 153 ? 10.688 33.125 13.727 1 95.44 153 GLN B N 1
ATOM 3937 C CA . GLN B 1 153 ? 10.891 33.312 12.297 1 95.44 153 GLN B CA 1
ATOM 3938 C C . GLN B 1 153 ? 11.43 32.062 11.648 1 95.44 153 GLN B C 1
ATOM 3940 O O . GLN B 1 153 ? 12.461 31.531 12.062 1 95.44 153 GLN B O 1
ATOM 3945 N N . ASP B 1 154 ? 10.664 31.625 10.695 1 90.88 154 ASP B N 1
ATOM 3946 C CA . ASP B 1 154 ? 11.07 30.438 9.945 1 90.88 154 ASP B CA 1
ATOM 3947 C C . ASP B 1 154 ? 12.453 30.625 9.336 1 90.88 154 ASP B C 1
ATOM 3949 O O . ASP B 1 154 ? 12.766 31.703 8.797 1 90.88 154 ASP B O 1
ATOM 3953 N N . GLY B 1 155 ? 13.281 29.594 9.375 1 87.94 155 GLY B N 1
ATOM 3954 C CA . GLY B 1 155 ? 14.633 29.688 8.844 1 87.94 155 GLY B CA 1
ATOM 3955 C C . GLY B 1 155 ? 15.625 30.281 9.828 1 87.94 155 GLY B C 1
ATOM 3956 O O . GLY B 1 155 ? 16.828 30.109 9.68 1 87.94 155 GLY B O 1
ATOM 3957 N N . LYS B 1 156 ? 15.156 31.047 10.812 1 89.06 156 LYS B N 1
ATOM 3958 C CA . LYS B 1 156 ? 16.047 31.703 11.781 1 89.06 156 LYS B CA 1
ATOM 3959 C C . LYS B 1 156 ? 15.969 31.016 13.141 1 89.06 156 LYS B C 1
ATOM 3961 O O . LYS B 1 156 ? 17 30.812 13.797 1 89.06 156 LYS B O 1
ATOM 3966 N N . ASP B 1 157 ? 14.781 30.688 13.453 1 93.06 157 ASP B N 1
ATOM 3967 C CA . ASP B 1 157 ? 14.562 30.109 14.773 1 93.06 157 ASP B CA 1
ATOM 3968 C C . ASP B 1 157 ? 14.312 28.609 14.664 1 93.06 157 ASP B C 1
ATOM 3970 O O . ASP B 1 157 ? 13.609 28.141 13.766 1 93.06 157 ASP B O 1
ATOM 3974 N N . ASP B 1 158 ? 14.883 27.844 15.594 1 92.12 158 ASP B N 1
ATOM 3975 C CA . ASP B 1 158 ? 14.656 26.406 15.703 1 92.12 158 ASP B CA 1
ATOM 3976 C C . ASP B 1 158 ? 13.625 26.094 16.797 1 92.12 158 ASP B C 1
ATOM 3978 O O . ASP B 1 158 ? 13.852 26.375 17.969 1 92.12 158 ASP B O 1
ATOM 3982 N N . LEU B 1 159 ? 12.57 25.547 16.406 1 94.62 159 LEU B N 1
ATOM 3983 C CA . LEU B 1 159 ? 11.469 25.266 17.328 1 94.62 159 LEU B CA 1
ATOM 3984 C C . LEU B 1 159 ? 11.609 23.875 17.922 1 94.62 159 LEU B C 1
ATOM 3986 O O . LEU B 1 159 ? 10.789 23.469 18.75 1 94.62 159 LEU B O 1
ATOM 3990 N N . THR B 1 160 ? 12.625 23.188 17.578 1 89.5 160 THR B N 1
ATOM 3991 C CA . THR B 1 160 ? 12.82 21.812 18.031 1 89.5 160 THR B CA 1
ATOM 3992 C C . THR B 1 160 ? 12.82 21.75 19.547 1 89.5 160 THR B C 1
ATOM 3994 O O . THR B 1 160 ? 13.477 22.547 20.219 1 89.5 160 THR B O 1
ATOM 3997 N N . ASP B 1 161 ? 12.023 20.891 20.125 1 91.12 161 ASP B N 1
ATOM 3998 C CA . ASP B 1 161 ? 11.922 20.578 21.547 1 91.12 161 ASP B CA 1
ATOM 3999 C C . ASP B 1 161 ? 11.391 21.766 22.344 1 91.12 161 ASP B C 1
ATOM 4001 O O . ASP B 1 161 ? 11.617 21.859 23.562 1 91.12 161 ASP B O 1
ATOM 4005 N N . LYS B 1 162 ? 10.805 22.734 21.688 1 95.62 162 LYS B N 1
ATOM 4006 C CA . LYS B 1 162 ? 10.25 23.891 22.391 1 95.62 162 LYS B CA 1
ATOM 4007 C C . LYS B 1 162 ? 8.727 23.859 22.391 1 95.62 162 LYS B C 1
ATOM 4009 O O . LYS B 1 162 ? 8.078 24.578 23.156 1 95.62 162 LYS B O 1
ATOM 4014 N N . ILE B 1 163 ? 8.211 23.062 21.516 1 97.88 163 ILE B N 1
ATOM 4015 C CA . ILE B 1 163 ? 6.77 23.047 21.297 1 97.88 163 ILE B CA 1
ATOM 4016 C C . ILE B 1 163 ? 6.195 21.703 21.719 1 97.88 163 ILE B C 1
ATOM 4018 O O . ILE B 1 163 ? 6.645 20.656 21.234 1 97.88 163 ILE B O 1
ATOM 4022 N N . ASP B 1 164 ? 5.191 21.75 22.516 1 96.81 164 ASP B N 1
ATOM 4023 C CA . ASP B 1 164 ? 4.578 20.516 22.969 1 96.81 164 ASP B CA 1
ATOM 4024 C C . ASP B 1 164 ? 3.521 20.016 21.984 1 96.81 164 ASP B C 1
ATOM 4026 O O . ASP B 1 164 ? 3.354 18.812 21.797 1 96.81 164 ASP B O 1
ATOM 4030 N N . PHE B 1 165 ? 2.777 20.891 21.469 1 96.88 165 PHE B N 1
ATOM 4031 C CA . PHE B 1 165 ? 1.811 20.547 20.438 1 96.88 165 PHE B CA 1
ATOM 4032 C C . PHE B 1 165 ? 1.506 21.734 19.547 1 96.88 165 PHE B C 1
ATOM 4034 O O . PHE B 1 165 ? 1.882 22.875 19.875 1 96.88 165 PHE B O 1
ATOM 4041 N N . ILE B 1 166 ? 0.889 21.469 18.422 1 98.12 166 ILE B N 1
ATOM 4042 C CA . ILE B 1 166 ? 0.629 22.484 17.406 1 98.12 166 ILE B CA 1
ATOM 4043 C C . ILE B 1 166 ? -0.872 22.578 17.141 1 98.12 166 ILE B C 1
ATOM 4045 O O . ILE B 1 166 ? -1.565 21.562 17.094 1 98.12 166 ILE B O 1
ATOM 4049 N N . ILE B 1 167 ? -1.371 23.781 16.984 1 98.19 167 ILE B N 1
ATOM 4050 C CA . ILE B 1 167 ? -2.727 24.016 16.484 1 98.19 167 ILE B CA 1
ATOM 4051 C C . ILE B 1 167 ? -2.676 24.75 15.148 1 98.19 167 ILE B C 1
ATOM 4053 O O . ILE B 1 167 ? -2.059 25.812 15.047 1 98.19 167 ILE B O 1
ATOM 4057 N N . CYS B 1 168 ? -3.309 24.172 14.195 1 97.25 168 CYS B N 1
ATOM 4058 C CA . CYS B 1 168 ? -3.396 24.781 12.875 1 97.25 168 CYS B CA 1
ATOM 4059 C C . CYS B 1 168 ? -4.801 25.312 12.617 1 97.25 168 CYS B C 1
ATOM 4061 O O . CYS B 1 168 ? -5.789 24.625 12.891 1 97.25 168 CYS B O 1
ATOM 4063 N N . LEU B 1 169 ? -4.828 26.531 12.141 1 97.25 169 LEU B N 1
ATOM 4064 C CA . LEU B 1 169 ? -6.066 27.141 11.656 1 97.25 169 LEU B CA 1
ATOM 4065 C C . LEU B 1 169 ? -5.996 27.406 10.156 1 97.25 169 LEU B C 1
ATOM 4067 O O . LEU B 1 169 ? -5.438 28.422 9.727 1 97.25 169 LEU B O 1
ATOM 4071 N N . GLY B 1 170 ? -6.602 26.562 9.406 1 95.12 170 GLY B N 1
ATOM 4072 C CA . GLY B 1 170 ? -6.543 26.672 7.953 1 95.12 170 GLY B CA 1
ATOM 4073 C C . GLY B 1 170 ? -6.832 25.359 7.25 1 95.12 170 GLY B C 1
ATOM 4074 O O . GLY B 1 170 ? -7.559 24.516 7.777 1 95.12 170 GLY B O 1
ATOM 4075 N N . GLY B 1 171 ? -6.359 25.234 6.012 1 91.94 171 GLY B N 1
ATOM 4076 C CA . GLY B 1 171 ? -6.535 24.016 5.238 1 91.94 171 GLY B CA 1
ATOM 4077 C C . GLY B 1 171 ? -5.34 23.078 5.32 1 91.94 171 GLY B C 1
ATOM 4078 O O . GLY B 1 171 ? -4.484 23.234 6.195 1 91.94 171 GLY B O 1
ATOM 4079 N N . ASP B 1 172 ? -5.324 22.094 4.414 1 92.25 172 ASP B N 1
ATOM 4080 C CA . ASP B 1 172 ? -4.246 21.109 4.379 1 92.25 172 ASP B CA 1
ATOM 4081 C C . ASP B 1 172 ? -2.891 21.781 4.195 1 92.25 172 ASP B C 1
ATOM 4083 O O . ASP B 1 172 ? -1.895 21.359 4.785 1 92.25 172 ASP B O 1
ATOM 4087 N N . GLY B 1 173 ? -2.902 22.859 3.436 1 92.81 173 GLY B N 1
ATOM 4088 C CA . GLY B 1 173 ? -1.658 23.578 3.215 1 92.81 173 GLY B CA 1
ATOM 4089 C C . GLY B 1 173 ? -1.047 24.125 4.492 1 92.81 173 GLY B C 1
ATOM 4090 O O . GLY B 1 173 ? 0.177 24.141 4.641 1 92.81 173 GLY B O 1
ATOM 4091 N N . THR B 1 174 ? -1.831 24.578 5.395 1 93.88 174 THR B N 1
ATOM 4092 C CA . THR B 1 174 ? -1.365 25.094 6.676 1 93.88 174 THR B CA 1
ATOM 4093 C C . THR B 1 174 ? -0.673 24 7.484 1 93.88 174 THR B C 1
ATOM 4095 O O . THR B 1 174 ? 0.389 24.234 8.062 1 93.88 174 THR B O 1
ATOM 4098 N N . LEU B 1 175 ? -1.276 22.859 7.484 1 94.88 175 LEU B N 1
ATOM 4099 C CA . LEU B 1 175 ? -0.682 21.734 8.211 1 94.88 175 LEU B CA 1
ATOM 4100 C C . LEU B 1 175 ? 0.613 21.281 7.547 1 94.88 175 LEU B C 1
ATOM 4102 O O . LEU B 1 175 ? 1.572 20.922 8.234 1 94.88 175 LEU B O 1
ATOM 4106 N N . LEU B 1 176 ? 0.618 21.281 6.254 1 94.19 176 LEU B N 1
ATOM 4107 C CA . LEU B 1 176 ? 1.843 20.938 5.539 1 94.19 176 LEU B CA 1
ATOM 4108 C C . LEU B 1 176 ? 2.98 21.875 5.926 1 94.19 176 LEU B C 1
ATOM 4110 O O . LEU B 1 176 ? 4.105 21.422 6.16 1 94.19 176 LEU B O 1
ATOM 4114 N N . TYR B 1 177 ? 2.693 23.156 5.98 1 93.88 177 TYR B N 1
ATOM 4115 C CA . TYR B 1 177 ? 3.686 24.141 6.398 1 93.88 177 TYR B CA 1
ATOM 4116 C C . TYR B 1 177 ? 4.164 23.875 7.816 1 93.88 177 TYR B C 1
ATOM 4118 O O . TYR B 1 177 ? 5.367 23.875 8.086 1 93.88 177 TYR B O 1
ATOM 4126 N N . ALA B 1 178 ? 3.221 23.609 8.703 1 94.62 178 ALA B N 1
ATOM 4127 C CA . ALA B 1 178 ? 3.57 23.328 10.094 1 94.62 178 ALA B CA 1
ATOM 4128 C C . ALA B 1 178 ? 4.531 22.141 10.18 1 94.62 178 ALA B C 1
ATOM 4130 O O . ALA B 1 178 ? 5.48 22.172 10.961 1 94.62 178 ALA B O 1
ATOM 4131 N N . SER B 1 179 ? 4.27 21.109 9.383 1 93.12 179 SER B N 1
ATOM 4132 C CA . SER B 1 179 ? 5.102 19.922 9.398 1 93.12 179 SER B CA 1
ATOM 4133 C C . SER B 1 179 ? 6.527 20.219 8.961 1 93.12 179 SER B C 1
ATOM 4135 O O . SER B 1 179 ? 7.48 19.609 9.445 1 93.12 179 SER B O 1
ATOM 4137 N N . LEU B 1 180 ? 6.73 21.203 8.109 1 92.44 180 LEU B N 1
ATOM 4138 C CA . LEU B 1 180 ? 8.047 21.578 7.586 1 92.44 180 LEU B CA 1
ATOM 4139 C C . LEU B 1 180 ? 8.875 22.281 8.648 1 92.44 180 LEU B C 1
ATOM 4141 O O . LEU B 1 180 ? 10.109 22.297 8.578 1 92.44 180 LEU B O 1
ATOM 4145 N N . LEU B 1 181 ? 8.234 22.875 9.547 1 93.94 181 LEU B N 1
ATOM 4146 C CA . LEU B 1 181 ? 8.93 23.609 10.594 1 93.94 181 LEU B CA 1
ATOM 4147 C C . LEU B 1 181 ? 9.688 22.672 11.523 1 93.94 181 LEU B C 1
ATOM 4149 O O . LEU B 1 181 ? 10.555 23.109 12.281 1 93.94 181 LEU B O 1
ATOM 4153 N N . PHE B 1 182 ? 9.32 21.391 11.484 1 93.5 182 PHE B N 1
ATOM 4154 C CA . PHE B 1 182 ? 9.938 20.391 12.344 1 93.5 182 PHE B CA 1
ATOM 4155 C C . PHE B 1 182 ? 10.594 19.297 11.523 1 93.5 182 PHE B C 1
ATOM 4157 O O . PHE B 1 182 ? 9.906 18.438 10.953 1 93.5 182 PHE B O 1
ATOM 4164 N N . GLN B 1 183 ? 11.836 19.141 11.5 1 89.88 183 GLN B N 1
ATOM 4165 C CA . GLN B 1 183 ? 12.555 18.219 10.617 1 89.88 183 GLN B CA 1
ATOM 4166 C C . GLN B 1 183 ? 13.133 17.047 11.391 1 89.88 183 GLN B C 1
ATOM 4168 O O . GLN B 1 183 ? 13.984 16.312 10.883 1 89.88 183 GLN B O 1
ATOM 4173 N N . GLN B 1 184 ? 12.742 16.891 12.578 1 85.81 184 GLN B N 1
ATOM 4174 C CA . GLN B 1 184 ? 13.055 15.703 13.383 1 85.81 184 GLN B CA 1
ATOM 4175 C C . GLN B 1 184 ? 11.789 15.125 14.016 1 85.81 184 GLN B C 1
ATOM 4177 O O . GLN B 1 184 ? 10.977 14.5 13.336 1 85.81 184 GLN B O 1
ATOM 4182 N N . SER B 1 185 ? 11.453 15.633 15.148 1 86.25 185 SER B N 1
ATOM 4183 C CA . SER B 1 185 ? 10.242 15.203 15.836 1 86.25 185 SER B CA 1
ATOM 4184 C C . SER B 1 185 ? 9.133 16.25 15.711 1 86.25 185 SER B C 1
ATOM 4186 O O . SER B 1 185 ? 9.297 17.391 16.141 1 86.25 185 SER B O 1
ATOM 4188 N N . VAL B 1 186 ? 8.117 15.828 15.133 1 91.31 186 VAL B N 1
ATOM 4189 C CA . VAL B 1 186 ? 6.973 16.719 14.992 1 91.31 186 VAL B CA 1
ATOM 4190 C C . VAL B 1 186 ? 6.035 16.547 16.188 1 91.31 186 VAL B C 1
ATOM 4192 O O . VAL B 1 186 ? 5.613 15.43 16.5 1 91.31 186 VAL B O 1
ATOM 4195 N N . PRO B 1 187 ? 5.762 17.641 16.891 1 95.62 187 PRO B N 1
ATOM 4196 C CA . PRO B 1 187 ? 4.734 17.531 17.922 1 95.62 187 PRO B CA 1
ATOM 4197 C C . PRO B 1 187 ? 3.367 17.156 17.375 1 95.62 187 PRO B C 1
ATOM 4199 O O . PRO B 1 187 ? 3.133 17.266 16.156 1 95.62 187 PRO B O 1
ATOM 4202 N N . PRO B 1 188 ? 2.453 16.656 18.266 1 95.44 188 PRO B N 1
ATOM 4203 C CA . PRO B 1 188 ? 1.082 16.422 17.812 1 95.44 188 PRO B CA 1
ATOM 4204 C C . PRO B 1 188 ? 0.426 17.672 17.234 1 95.44 188 PRO B C 1
ATOM 4206 O O . PRO B 1 188 ? 0.646 18.781 17.75 1 95.44 188 PRO B O 1
ATOM 4209 N N . VAL B 1 189 ? -0.355 17.453 16.203 1 96.94 189 VAL B N 1
ATOM 4210 C CA . VAL B 1 189 ? -0.987 18.578 15.531 1 96.94 189 VAL B CA 1
ATOM 4211 C C . VAL B 1 189 ? -2.506 18.453 15.633 1 96.94 189 VAL B C 1
ATOM 4213 O O . VAL B 1 189 ? -3.076 17.422 15.289 1 96.94 189 VAL B O 1
ATOM 4216 N N . LEU B 1 190 ? -3.086 19.406 16.188 1 96.75 190 LEU B N 1
ATOM 4217 C CA . LEU B 1 190 ? -4.531 19.578 16.109 1 96.75 190 LEU B CA 1
ATOM 4218 C C . LEU B 1 190 ? -4.906 20.594 15.023 1 96.75 190 LEU B C 1
ATOM 4220 O O . LEU B 1 190 ? -4.602 21.781 15.141 1 96.75 190 LEU B O 1
ATOM 4224 N N . ALA B 1 191 ? -5.617 20.141 13.992 1 96 191 ALA B N 1
ATOM 4225 C CA . ALA B 1 191 ? -5.844 20.984 12.82 1 96 191 ALA B CA 1
ATOM 4226 C C . ALA B 1 191 ? -7.328 21.281 12.641 1 96 191 ALA B C 1
ATOM 4228 O O . ALA B 1 191 ? -8.133 20.375 12.43 1 96 191 ALA B O 1
ATOM 4229 N N . PHE B 1 192 ? -7.637 22.578 12.633 1 95.5 192 PHE B N 1
ATOM 4230 C CA . PHE B 1 192 ? -9 23.062 12.445 1 95.5 192 PHE B CA 1
ATOM 4231 C C . PHE B 1 192 ? -9.18 23.625 11.039 1 95.5 192 PHE B C 1
ATOM 4233 O O . PHE B 1 192 ? -8.344 24.406 10.57 1 95.5 192 PHE B O 1
ATOM 4240 N N . HIS B 1 193 ? -10.273 23.188 10.438 1 91.44 193 HIS B N 1
ATOM 4241 C CA . HIS B 1 193 ? -10.648 23.859 9.195 1 91.44 193 HIS B CA 1
ATOM 4242 C C . HIS B 1 193 ? -11.68 24.953 9.453 1 91.44 193 HIS B C 1
ATOM 4244 O O . HIS B 1 193 ? -12.5 24.828 10.367 1 91.44 193 HIS B O 1
ATOM 4250 N N . LEU B 1 194 ? -11.609 26.078 8.695 1 87.62 194 LEU B N 1
ATOM 4251 C CA . LEU B 1 194 ? -12.562 27.172 8.852 1 87.62 194 LEU B CA 1
ATOM 4252 C C . LEU B 1 194 ? -13.531 27.219 7.672 1 87.62 194 LEU B C 1
ATOM 4254 O O . LEU B 1 194 ? -14.508 27.969 7.695 1 87.62 194 LEU B O 1
ATOM 4258 N N . GLY B 1 195 ? -13.484 26.453 6.645 1 81.19 195 GLY B N 1
ATOM 4259 C CA . GLY B 1 195 ? -14.352 26.297 5.488 1 81.19 195 GLY B CA 1
ATOM 4260 C C . GLY B 1 195 ? -14.688 24.859 5.172 1 81.19 195 GLY B C 1
ATOM 4261 O O . GLY B 1 195 ? -15.227 24.141 6.02 1 81.19 195 GLY B O 1
ATOM 4262 N N . SER B 1 196 ? -14.195 24.5 4.137 1 80.25 196 SER B N 1
ATOM 4263 C CA . SER B 1 196 ? -14.477 23.141 3.707 1 80.25 196 SER B CA 1
ATOM 4264 C C . SER B 1 196 ? -13.555 22.141 4.398 1 80.25 196 SER B C 1
ATOM 4266 O O . SER B 1 196 ? -12.383 22.438 4.648 1 80.25 196 SER B O 1
ATOM 4268 N N . LEU B 1 197 ? -14.117 20.984 4.738 1 81.5 197 LEU B N 1
ATOM 4269 C CA . LEU B 1 197 ? -13.375 19.891 5.363 1 81.5 197 LEU B CA 1
ATOM 4270 C C . LEU B 1 197 ? -12.219 19.453 4.473 1 81.5 197 LEU B C 1
ATOM 4272 O O . LEU B 1 197 ? -12.391 19.266 3.266 1 81.5 197 LEU B O 1
ATOM 4276 N N . GLY B 1 198 ? -11 19.391 5.109 1 84.81 198 GLY B N 1
ATOM 4277 C CA . GLY B 1 198 ? -9.828 18.922 4.379 1 84.81 198 GLY B CA 1
ATOM 4278 C C . GLY B 1 198 ? -9.5 17.469 4.648 1 84.81 198 GLY B C 1
ATOM 4279 O O . GLY B 1 198 ? -10.172 16.812 5.449 1 84.81 198 GLY B O 1
ATOM 4280 N N . PHE B 1 199 ? -8.531 17.016 3.969 1 86.56 199 PHE B N 1
ATOM 4281 C CA . PHE B 1 199 ? -8.023 15.664 4.176 1 86.56 199 PHE B CA 1
ATOM 4282 C C . PHE B 1 199 ? -7.266 15.57 5.496 1 86.56 199 PHE B C 1
ATOM 4284 O O . PHE B 1 199 ? -7.422 14.602 6.238 1 86.56 199 PHE B O 1
ATOM 4291 N N . LEU B 1 200 ? -6.52 16.594 5.789 1 91.69 200 LEU B N 1
ATOM 4292 C CA . LEU B 1 200 ? -5.66 16.594 6.969 1 91.69 200 LEU B CA 1
ATOM 4293 C C . LEU B 1 200 ? -6.27 17.422 8.094 1 91.69 200 LEU B C 1
ATOM 4295 O O . LEU B 1 200 ? -5.73 17.469 9.203 1 91.69 200 LEU B O 1
ATOM 4299 N N . THR B 1 201 ? -7.363 18.094 7.855 1 91.25 201 THR B N 1
ATOM 4300 C CA . THR B 1 201 ? -7.934 19.016 8.828 1 91.25 201 THR B CA 1
ATOM 4301 C C . THR B 1 201 ? -9.359 18.609 9.18 1 91.25 201 THR B C 1
ATOM 4303 O O . THR B 1 201 ? -10.32 19.234 8.734 1 91.25 201 THR B O 1
ATOM 4306 N N . PRO B 1 202 ? -9.508 17.719 10.086 1 86.75 202 PRO B N 1
ATOM 4307 C CA . PRO B 1 202 ? -10.828 17.109 10.312 1 86.75 202 PRO B CA 1
ATOM 4308 C C . PRO B 1 202 ? -11.664 17.875 11.328 1 86.75 202 PRO B C 1
ATOM 4310 O O . PRO B 1 202 ? -12.867 17.625 11.453 1 86.75 202 PRO B O 1
ATOM 4313 N N . PHE B 1 203 ? -11.141 18.859 12.008 1 91.44 203 PHE B N 1
ATOM 4314 C CA . PHE B 1 203 ? -11.891 19.438 13.117 1 91.44 203 PHE B CA 1
ATOM 4315 C C . PHE B 1 203 ? -12.492 20.781 12.719 1 91.44 203 PHE B C 1
ATOM 4317 O O . PHE B 1 203 ? -11.828 21.594 12.07 1 91.44 203 PHE B O 1
ATOM 4324 N N . LYS B 1 204 ? -13.672 20.938 13.141 1 92.38 204 LYS B N 1
ATOM 4325 C CA . LYS B 1 204 ? -14.297 22.25 13.023 1 92.38 204 LYS B CA 1
ATOM 4326 C C . LYS B 1 204 ? -13.922 23.141 14.203 1 92.38 204 LYS B C 1
ATOM 4328 O O . LYS B 1 204 ? -13.82 22.672 15.336 1 92.38 204 LYS B O 1
ATOM 4333 N N . PHE B 1 205 ? -13.914 24.359 13.938 1 95.56 205 PHE B N 1
ATOM 4334 C CA . PHE B 1 205 ? -13.438 25.281 14.961 1 95.56 205 PHE B CA 1
ATOM 4335 C C . PHE B 1 205 ? -14.539 25.594 15.961 1 95.56 205 PHE B C 1
ATOM 4337 O O . PHE B 1 205 ? -14.266 26.047 17.078 1 95.56 205 PHE B O 1
ATOM 4344 N N . ASP B 1 206 ? -15.789 25.391 15.734 1 92.75 206 ASP B N 1
ATOM 4345 C CA . ASP B 1 206 ? -16.922 25.766 16.578 1 92.75 206 ASP B CA 1
ATOM 4346 C C . ASP B 1 206 ? -16.75 25.234 18 1 92.75 206 ASP B C 1
ATOM 4348 O O . ASP B 1 206 ? -17.109 25.906 18.969 1 92.75 206 ASP B O 1
ATOM 4352 N N . ASN B 1 207 ? -16.25 24.109 18.203 1 91.44 207 ASN B N 1
ATOM 4353 C CA . ASN B 1 207 ? -16.062 23.516 19.531 1 91.44 207 ASN B CA 1
ATOM 4354 C C . ASN B 1 207 ? -14.578 23.328 19.828 1 91.44 207 ASN B C 1
ATOM 4356 O O . ASN B 1 207 ? -14.188 22.312 20.438 1 91.44 207 ASN B O 1
ATOM 4360 N N . PHE B 1 208 ? -13.828 24.391 19.547 1 96.62 208 PHE B N 1
ATOM 4361 C CA . PHE B 1 208 ? -12.383 24.219 19.656 1 96.62 208 PHE B CA 1
ATOM 4362 C C . PHE B 1 208 ? -11.961 24.047 21.109 1 96.62 208 PHE B C 1
ATOM 4364 O O . PHE B 1 208 ? -11.016 23.328 21.391 1 96.62 208 PHE B O 1
ATOM 4371 N N . GLN B 1 209 ? -12.633 24.703 22.078 1 97.62 209 GLN B N 1
ATOM 4372 C CA . GLN B 1 209 ? -12.25 24.609 23.484 1 97.62 209 GLN B CA 1
ATOM 4373 C C . GLN B 1 209 ? -12.312 23.172 23.984 1 97.62 209 GLN B C 1
ATOM 4375 O O . GLN B 1 209 ? -11.391 22.703 24.656 1 97.62 209 GLN B O 1
ATOM 4380 N N . GLN B 1 210 ? -13.383 22.562 23.578 1 95.44 210 GLN B N 1
ATOM 4381 C CA . GLN B 1 210 ? -13.547 21.172 23.984 1 95.44 210 GLN B CA 1
ATOM 4382 C C . GLN B 1 210 ? -12.492 20.281 23.328 1 95.44 210 GLN B C 1
ATOM 4384 O O . GLN B 1 210 ? -11.914 19.406 23.969 1 95.44 210 GLN B O 1
ATOM 4389 N N . GLN B 1 211 ? -12.258 20.484 22.094 1 94.12 211 GLN B N 1
ATOM 4390 C CA . GLN B 1 211 ? -11.289 19.672 21.359 1 94.12 211 GLN B CA 1
ATOM 4391 C C . GLN B 1 211 ? -9.883 19.844 21.906 1 94.12 211 GLN B C 1
ATOM 4393 O O . GLN B 1 211 ? -9.172 18.875 22.125 1 94.12 211 GLN B O 1
ATOM 4398 N N . VAL B 1 212 ? -9.523 21.062 22.172 1 96.94 212 VAL B N 1
ATOM 4399 C CA . VAL B 1 212 ? -8.188 21.344 22.703 1 96.94 212 VAL B CA 1
ATOM 4400 C C . VAL B 1 212 ? -8.055 20.75 24.109 1 96.94 212 VAL B C 1
ATOM 4402 O O . VAL B 1 212 ? -7.027 20.172 24.453 1 96.94 212 VAL B O 1
ATOM 4405 N N . THR B 1 213 ? -9.062 20.906 24.891 1 96.12 213 THR B N 1
ATOM 4406 C CA . THR B 1 213 ? -9.047 20.359 26.234 1 96.12 213 THR B CA 1
ATOM 4407 C C . THR B 1 213 ? -8.875 18.844 26.203 1 96.12 213 THR B C 1
ATOM 4409 O O . THR B 1 213 ? -8.102 18.281 26.984 1 96.12 213 THR B O 1
ATOM 4412 N N . ASN B 1 214 ? -9.57 18.219 25.281 1 92.56 214 ASN B N 1
ATOM 4413 C CA . ASN B 1 214 ? -9.445 16.781 25.125 1 92.56 214 ASN B CA 1
ATOM 4414 C C . ASN B 1 214 ? -8 16.375 24.812 1 92.56 214 ASN B C 1
ATOM 4416 O O . ASN B 1 214 ? -7.504 15.383 25.344 1 92.56 214 ASN B O 1
ATOM 4420 N N . VAL B 1 215 ? -7.387 17.125 23.984 1 93.06 215 VAL B N 1
ATOM 4421 C CA . VAL B 1 215 ? -6 16.844 23.625 1 93.06 215 VAL B CA 1
ATOM 4422 C C . VAL B 1 215 ? -5.094 17.062 24.828 1 93.06 215 VAL B C 1
ATOM 4424 O O . VAL B 1 215 ? -4.203 16.25 25.094 1 93.06 215 VAL B O 1
ATOM 4427 N N . LEU B 1 216 ? -5.348 18.109 25.594 1 95.25 216 LEU B N 1
ATOM 4428 C CA . LEU B 1 216 ? -4.527 18.453 26.75 1 95.25 216 LEU B CA 1
ATOM 4429 C C . LEU B 1 216 ? -4.656 17.391 27.828 1 95.25 216 LEU B C 1
ATOM 4431 O O . LEU B 1 216 ? -3.699 17.109 28.562 1 95.25 216 LEU B O 1
ATOM 4435 N N . GLU B 1 217 ? -5.801 16.797 27.891 1 91.75 217 GLU B N 1
ATOM 4436 C CA . GLU B 1 217 ? -6.059 15.797 28.922 1 91.75 217 GLU B CA 1
ATOM 4437 C C . GLU B 1 217 ? -5.418 14.461 28.562 1 91.75 217 GLU B C 1
ATOM 4439 O O . GLU B 1 217 ? -5.258 13.594 29.438 1 91.75 217 GLU B O 1
ATOM 4444 N N . GLY B 1 218 ? -5.203 14.32 27.422 1 85.88 218 GLY B N 1
ATOM 4445 C CA . GLY B 1 218 ? -4.582 13.07 27.031 1 85.88 218 GLY B CA 1
ATOM 4446 C C . GLY B 1 218 ? -5.59 12 26.641 1 85.88 218 GLY B C 1
ATOM 4447 O O . GLY B 1 218 ? -6.773 12.109 26.969 1 85.88 218 GLY B O 1
ATOM 4448 N N . HIS B 1 219 ? -5.422 11.164 25.672 1 83.06 219 HIS B N 1
ATOM 4449 C CA . HIS B 1 219 ? -6.215 10.016 25.266 1 83.06 219 HIS B CA 1
ATOM 4450 C C . HIS B 1 219 ? -6.898 10.273 23.922 1 83.06 219 HIS B C 1
ATOM 4452 O O . HIS B 1 219 ? -7.801 9.531 23.531 1 83.06 219 HIS B O 1
ATOM 4458 N N . ALA B 1 220 ? -6.48 11.383 23.438 1 88.38 220 ALA B N 1
ATOM 4459 C CA . ALA B 1 220 ? -7.051 11.68 22.125 1 88.38 220 ALA B CA 1
ATOM 4460 C C . ALA B 1 220 ? -6.586 10.672 21.078 1 88.38 220 ALA B C 1
ATOM 4462 O O . ALA B 1 220 ? -5.457 10.172 21.156 1 88.38 220 ALA B O 1
ATOM 4463 N N . ALA B 1 221 ? -7.551 10.367 20.203 1 87.69 221 ALA B N 1
ATOM 4464 C CA . ALA B 1 221 ? -7.168 9.523 19.078 1 87.69 221 ALA B CA 1
ATOM 4465 C C . ALA B 1 221 ? -6.008 10.133 18.297 1 87.69 221 ALA B C 1
ATOM 4467 O O . ALA B 1 221 ? -5.969 11.352 18.094 1 87.69 221 ALA B O 1
ATOM 4468 N N . LEU B 1 222 ? -5.086 9.273 18 1 90.12 222 LEU B N 1
ATOM 4469 C CA . LEU B 1 222 ? -3.863 9.719 17.344 1 90.12 222 LEU B CA 1
ATOM 4470 C C . LEU B 1 222 ? -3.65 8.961 16.031 1 90.12 222 LEU B C 1
ATOM 4472 O O . LEU B 1 222 ? -3.771 7.734 15.992 1 90.12 222 LEU B O 1
ATOM 4476 N N . THR B 1 223 ? -3.492 9.672 14.969 1 88.62 223 THR B N 1
ATOM 4477 C CA . THR B 1 223 ? -3.119 9.07 13.695 1 88.62 223 THR B CA 1
ATOM 4478 C C . THR B 1 223 ? -1.689 9.453 13.32 1 88.62 223 THR B C 1
ATOM 4480 O O . THR B 1 223 ? -1.355 10.641 13.242 1 88.62 223 THR B O 1
ATOM 4483 N N . LEU B 1 224 ? -0.904 8.453 13.078 1 90.56 224 LEU B N 1
ATOM 4484 C CA . LEU B 1 224 ? 0.476 8.672 12.664 1 90.56 224 LEU B CA 1
ATOM 4485 C C . LEU B 1 224 ? 0.562 8.867 11.156 1 90.56 224 LEU B C 1
ATOM 4487 O O . LEU B 1 224 ? -0.124 8.172 10.398 1 90.56 224 LEU B O 1
ATOM 4491 N N . ARG B 1 225 ? 1.306 9.812 10.727 1 92.25 225 ARG B N 1
ATOM 4492 C CA . ARG B 1 225 ? 1.565 10.07 9.312 1 92.25 225 ARG B CA 1
ATOM 4493 C C . ARG B 1 225 ? 3.045 9.891 8.984 1 92.25 225 ARG B C 1
ATOM 4495 O O . ARG B 1 225 ? 3.91 10.359 9.727 1 92.25 225 ARG B O 1
ATOM 4502 N N . SER B 1 226 ? 3.287 9.164 7.906 1 91.94 226 SER B N 1
ATOM 4503 C CA . SER B 1 226 ? 4.668 8.953 7.484 1 91.94 226 SER B CA 1
ATOM 4504 C C . SER B 1 226 ? 5.191 10.141 6.691 1 91.94 226 SER B C 1
ATOM 4506 O O . SER B 1 226 ? 4.418 10.844 6.035 1 91.94 226 SER B O 1
ATOM 4508 N N . ARG B 1 227 ? 6.512 10.336 6.832 1 93.5 227 ARG B N 1
ATOM 4509 C CA . ARG B 1 227 ? 7.211 11.32 6.02 1 93.5 227 ARG B CA 1
ATOM 4510 C C . ARG B 1 227 ? 8.328 10.672 5.207 1 93.5 227 ARG B C 1
ATOM 4512 O O . ARG B 1 227 ? 8.836 9.609 5.578 1 93.5 227 ARG B O 1
ATOM 4519 N N . LEU B 1 228 ? 8.648 11.32 4.086 1 91.94 228 LEU B N 1
ATOM 4520 C CA . LEU B 1 228 ? 9.773 10.883 3.264 1 91.94 228 LEU B CA 1
ATOM 4521 C C . LEU B 1 228 ? 11.055 11.617 3.658 1 91.94 228 LEU B C 1
ATOM 4523 O O . LEU B 1 228 ? 11.047 12.836 3.828 1 91.94 228 LEU B O 1
ATOM 4527 N N . ARG B 1 229 ? 12.086 10.867 3.934 1 91.12 229 ARG B N 1
ATOM 4528 C CA . ARG B 1 229 ? 13.414 11.477 4.035 1 91.12 229 ARG B CA 1
ATOM 4529 C C . ARG B 1 229 ? 14.062 11.602 2.662 1 91.12 229 ARG B C 1
ATOM 4531 O O . ARG B 1 229 ? 14.297 10.602 1.985 1 91.12 229 ARG B O 1
ATOM 4538 N N . CYS B 1 230 ? 14.305 12.773 2.27 1 88.75 230 CYS B N 1
ATOM 4539 C CA . CYS B 1 230 ? 14.859 13.055 0.95 1 88.75 230 CYS B CA 1
ATOM 4540 C C . CYS B 1 230 ? 16.281 13.578 1.059 1 88.75 230 CYS B C 1
ATOM 4542 O O . CYS B 1 230 ? 16.531 14.562 1.756 1 88.75 230 CYS B O 1
ATOM 4544 N N . ILE B 1 231 ? 17.203 12.914 0.377 1 85.12 231 ILE B N 1
ATOM 4545 C CA . ILE B 1 231 ? 18.594 13.336 0.302 1 85.12 231 ILE B CA 1
ATOM 4546 C C . ILE B 1 231 ? 18.953 13.688 -1.14 1 85.12 231 ILE B C 1
ATOM 4548 O O . ILE B 1 231 ? 18.797 12.867 -2.045 1 85.12 231 ILE B O 1
ATOM 4552 N N . ILE B 1 232 ? 19.375 14.883 -1.354 1 80.75 232 ILE B N 1
ATOM 4553 C CA . ILE B 1 232 ? 19.734 15.344 -2.689 1 80.75 232 ILE B CA 1
ATOM 4554 C C . ILE B 1 232 ? 21.25 15.453 -2.809 1 80.75 232 ILE B C 1
ATOM 4556 O O . ILE B 1 232 ? 21.891 16.156 -2.02 1 80.75 232 ILE B O 1
ATOM 4560 N N . ASP B 1 233 ? 21.781 14.641 -3.76 1 74.5 233 ASP B N 1
ATOM 4561 C CA . ASP B 1 233 ? 23.203 14.695 -4.082 1 74.5 233 ASP B CA 1
ATOM 4562 C C . ASP B 1 233 ? 23.438 15.359 -5.434 1 74.5 233 ASP B C 1
ATOM 4564 O O . ASP B 1 233 ? 23.047 14.828 -6.473 1 74.5 233 ASP B O 1
ATOM 4568 N N . ARG B 1 234 ? 24.031 16.609 -5.395 1 69.25 234 ARG B N 1
ATOM 4569 C CA . ARG B 1 234 ? 24.312 17.328 -6.633 1 69.25 234 ARG B CA 1
ATOM 4570 C C . ARG B 1 234 ? 25.734 17.078 -7.105 1 69.25 234 ARG B C 1
ATOM 4572 O O . ARG B 1 234 ? 26.688 17.234 -6.34 1 69.25 234 ARG B O 1
ATOM 4579 N N . GLN B 1 235 ? 26.016 16.062 -7.918 1 59.06 235 GLN B N 1
ATOM 4580 C CA . GLN B 1 235 ? 27.359 15.688 -8.383 1 59.06 235 GLN B CA 1
ATOM 4581 C C . GLN B 1 235 ? 28.188 16.922 -8.727 1 59.06 235 GLN B C 1
ATOM 4583 O O . GLN B 1 235 ? 29.375 16.984 -8.422 1 59.06 235 GLN B O 1
ATOM 4588 N N . ASN B 1 236 ? 27.812 17.641 -9.836 1 55.06 236 ASN B N 1
ATOM 4589 C CA . ASN B 1 236 ? 28.719 18.656 -10.383 1 55.06 236 ASN B CA 1
ATOM 4590 C C . ASN B 1 236 ? 28.766 19.906 -9.508 1 55.06 236 ASN B C 1
ATOM 4592 O O . ASN B 1 236 ? 29.453 20.859 -9.828 1 55.06 236 ASN B O 1
ATOM 4596 N N . GLU B 1 237 ? 27.922 20.016 -8.656 1 52.06 237 GLU B N 1
ATOM 4597 C CA . GLU B 1 237 ? 28.109 21.266 -7.922 1 52.06 237 GLU B CA 1
ATOM 4598 C C . GLU B 1 237 ? 29.156 21.109 -6.82 1 52.06 237 GLU B C 1
ATOM 4600 O O . GLU B 1 237 ? 29.453 20 -6.391 1 52.06 237 GLU B O 1
ATOM 4605 N N . ASP B 1 238 ? 29.891 22.328 -6.496 1 46.75 238 ASP B N 1
ATOM 4606 C CA . ASP B 1 238 ? 30.984 22.469 -5.547 1 46.75 238 ASP B CA 1
ATOM 4607 C C . ASP B 1 238 ? 30.766 21.625 -4.301 1 46.75 238 ASP B C 1
ATOM 4609 O O . ASP B 1 238 ? 29.672 21.641 -3.721 1 46.75 238 ASP B O 1
ATOM 4613 N N . LYS B 1 239 ? 31.625 20.547 -4.156 1 53.34 239 LYS B N 1
ATOM 4614 C CA . LYS B 1 239 ? 31.781 19.672 -3.002 1 53.34 239 LYS B CA 1
ATOM 4615 C C . LYS B 1 239 ? 31.297 20.344 -1.724 1 53.34 239 LYS B C 1
ATOM 4617 O O . LYS B 1 239 ? 31.266 19.734 -0.659 1 53.34 239 LYS B O 1
ATOM 4622 N N . GLU B 1 240 ? 31.062 21.562 -1.781 1 50.81 240 GLU B N 1
ATOM 4623 C CA . GLU B 1 240 ? 30.906 22.281 -0.523 1 50.81 240 GLU B CA 1
ATOM 4624 C C . GLU B 1 240 ? 29.438 22.406 -0.141 1 50.81 240 GLU B C 1
ATOM 4626 O O . GLU B 1 240 ? 29.109 22.891 0.943 1 50.81 240 GLU B O 1
ATOM 4631 N N . LYS B 1 241 ? 28.547 22.141 -1.144 1 57.38 241 LYS B N 1
ATOM 4632 C CA . LYS B 1 241 ? 27.203 22.391 -0.645 1 57.38 241 LYS B CA 1
ATOM 4633 C C . LYS B 1 241 ? 26.656 21.188 0.108 1 57.38 241 LYS B C 1
ATOM 4635 O O . LYS B 1 241 ? 26.781 20.047 -0.353 1 57.38 241 LYS B O 1
ATOM 4640 N N . PRO B 1 242 ? 26.188 21.438 1.269 1 57.16 242 PRO B N 1
ATOM 4641 C CA . PRO B 1 242 ? 25.719 20.375 2.16 1 57.16 242 PRO B CA 1
ATOM 4642 C C . PRO B 1 242 ? 24.594 19.547 1.553 1 57.16 242 PRO B C 1
ATOM 4644 O O . PRO B 1 242 ? 23.781 20.062 0.785 1 57.16 242 PRO B O 1
ATOM 4647 N N . GLU B 1 243 ? 24.688 18.25 1.633 1 64.69 243 GLU B N 1
ATOM 4648 C CA . GLU B 1 243 ? 23.625 17.312 1.301 1 64.69 243 GLU B CA 1
ATOM 4649 C C . GLU B 1 243 ? 22.297 17.75 1.915 1 64.69 243 GLU B C 1
ATOM 4651 O O . GLU B 1 243 ? 22.25 18.125 3.086 1 64.69 243 GLU B O 1
ATOM 4656 N N . THR B 1 244 ? 21.328 18.156 1.038 1 76 244 THR B N 1
ATOM 4657 C CA . THR B 1 244 ? 20 18.484 1.532 1 76 244 THR B CA 1
ATOM 4658 C C . THR B 1 244 ? 19.312 17.25 2.086 1 76 244 THR B C 1
ATOM 4660 O O . THR B 1 244 ? 19.25 16.219 1.422 1 76 244 THR B O 1
ATOM 4663 N N . ASN B 1 245 ? 19.047 17.203 3.344 1 83.06 245 ASN B N 1
ATOM 4664 C CA . ASN B 1 245 ? 18.266 16.172 4.039 1 83.06 245 ASN B CA 1
ATOM 4665 C C . ASN B 1 245 ? 16.969 16.75 4.59 1 83.06 245 ASN B C 1
ATOM 4667 O O . ASN B 1 245 ? 16.969 17.547 5.516 1 83.06 245 ASN B O 1
ATOM 4671 N N . LEU B 1 246 ? 15.906 16.453 3.924 1 87.56 246 LEU B N 1
ATOM 4672 C CA . LEU B 1 246 ? 14.617 17.031 4.285 1 87.56 246 LEU B CA 1
ATOM 4673 C C . LEU B 1 246 ? 13.57 15.945 4.504 1 87.56 246 LEU B C 1
ATOM 4675 O O . LEU B 1 246 ? 13.547 14.945 3.783 1 87.56 246 LEU B O 1
ATOM 4679 N N . LEU B 1 247 ? 12.727 16.125 5.5 1 90.38 247 LEU B N 1
ATOM 4680 C CA . LEU B 1 247 ? 11.547 15.289 5.707 1 90.38 247 LEU B CA 1
ATOM 4681 C C . LEU B 1 247 ? 10.297 15.961 5.125 1 90.38 247 LEU B C 1
ATOM 4683 O O . LEU B 1 247 ? 10.039 17.141 5.387 1 90.38 247 LEU B O 1
ATOM 4687 N N . VAL B 1 248 ? 9.609 15.219 4.34 1 91.69 248 VAL B N 1
ATOM 4688 C CA . VAL B 1 248 ? 8.438 15.797 3.688 1 91.69 248 VAL B CA 1
ATOM 4689 C C . VAL B 1 248 ? 7.207 14.945 3.984 1 91.69 248 VAL B C 1
ATOM 4691 O O . VAL B 1 248 ? 7.285 13.711 3.996 1 91.69 248 VAL B O 1
ATOM 4694 N N . LEU B 1 249 ? 6.098 15.609 4.207 1 94.56 249 LEU B N 1
ATOM 4695 C CA . LEU B 1 249 ? 4.871 14.922 4.59 1 94.56 249 LEU B CA 1
ATOM 4696 C C . LEU B 1 249 ? 4.137 14.398 3.359 1 94.56 249 LEU B C 1
ATOM 4698 O O . LEU B 1 249 ? 3.613 13.281 3.369 1 94.56 249 LEU B O 1
ATOM 4702 N N . ASN B 1 250 ? 4.129 15.227 2.266 1 94.88 250 ASN B N 1
ATOM 4703 C CA . ASN B 1 250 ? 3.381 14.82 1.08 1 94.88 250 ASN B CA 1
ATOM 4704 C C . ASN B 1 250 ? 4.277 14.125 0.061 1 94.88 250 ASN B C 1
ATOM 4706 O O . ASN B 1 250 ? 4.203 12.906 -0.11 1 94.88 250 ASN B O 1
ATOM 4710 N N . GLU B 1 251 ? 5.098 14.93 -0.616 1 95.12 251 GLU B N 1
ATOM 4711 C CA . GLU B 1 251 ? 5.785 14.32 -1.748 1 95.12 251 GLU B CA 1
ATOM 4712 C C . GLU B 1 251 ? 7.027 15.117 -2.135 1 95.12 251 GLU B C 1
ATOM 4714 O O . GLU B 1 251 ? 7.176 16.281 -1.735 1 95.12 251 GLU B O 1
ATOM 4719 N N . VAL B 1 252 ? 7.875 14.484 -2.795 1 92 252 VAL B N 1
ATOM 4720 C CA . VAL B 1 252 ? 8.961 15.07 -3.57 1 92 252 VAL B CA 1
ATOM 4721 C C . VAL B 1 252 ? 8.633 14.992 -5.062 1 92 252 VAL B C 1
ATOM 4723 O O . VAL B 1 252 ? 8.25 13.93 -5.562 1 92 252 VAL B O 1
ATOM 4726 N N . VAL B 1 253 ? 8.758 16.156 -5.727 1 91.88 253 VAL B N 1
ATOM 4727 C CA . VAL B 1 253 ? 8.484 16.203 -7.16 1 91.88 253 VAL B CA 1
ATOM 4728 C C . VAL B 1 253 ? 9.766 16.516 -7.922 1 91.88 253 VAL B C 1
ATOM 4730 O O . VAL B 1 253 ? 10.461 17.484 -7.594 1 91.88 253 VAL B O 1
ATOM 4733 N N . ILE B 1 254 ? 10.094 15.68 -8.828 1 87.75 254 ILE B N 1
ATOM 4734 C CA . ILE B 1 254 ? 11.172 15.922 -9.773 1 87.75 254 ILE B CA 1
ATOM 4735 C C . ILE B 1 254 ? 10.594 16.219 -11.156 1 87.75 254 ILE B C 1
ATOM 4737 O O . ILE B 1 254 ? 9.93 15.375 -11.758 1 87.75 254 ILE B O 1
ATOM 4741 N N . ASP B 1 255 ? 10.781 17.375 -11.641 1 85.94 255 ASP B N 1
ATOM 4742 C CA . ASP B 1 255 ? 10.219 17.688 -12.953 1 85.94 255 ASP B CA 1
ATOM 4743 C C . ASP B 1 255 ? 11.203 18.5 -13.789 1 85.94 255 ASP B C 1
ATOM 4745 O O . ASP B 1 255 ? 12.266 18.891 -13.305 1 85.94 255 ASP B O 1
ATOM 4749 N N . ARG B 1 256 ? 10.906 18.719 -15.016 1 80.81 256 ARG B N 1
ATOM 4750 C CA . ARG B 1 256 ? 11.789 19.344 -15.992 1 80.81 256 ARG B CA 1
ATOM 4751 C C . ARG B 1 256 ? 11.781 20.859 -15.859 1 80.81 256 ARG B C 1
ATOM 4753 O O . ARG B 1 256 ? 12.609 21.547 -16.453 1 80.81 256 ARG B O 1
ATOM 4760 N N . GLY B 1 257 ? 10.938 21.422 -15.086 1 78.62 257 GLY B N 1
ATOM 4761 C CA . GLY B 1 257 ? 10.836 22.875 -14.977 1 78.62 257 GLY B CA 1
ATOM 4762 C C . GLY B 1 257 ? 10.508 23.547 -16.297 1 78.62 257 GLY B C 1
ATOM 4763 O O . GLY B 1 257 ? 9.57 23.141 -16.984 1 78.62 257 GLY B O 1
ATOM 4764 N N . PRO B 1 258 ? 11.312 24.594 -16.516 1 79.31 258 PRO B N 1
ATOM 4765 C CA . PRO B 1 258 ? 11.008 25.344 -17.734 1 79.31 258 PRO B CA 1
ATOM 4766 C C . PRO B 1 258 ? 11.578 24.688 -19 1 79.31 258 PRO B C 1
ATOM 4768 O O . PRO B 1 258 ? 11.336 25.156 -20.109 1 79.31 258 PRO B O 1
ATOM 4771 N N . SER B 1 259 ? 12.234 23.656 -18.875 1 80.25 259 SER B N 1
ATOM 4772 C CA . SER B 1 259 ? 12.852 23 -20.016 1 80.25 259 SER B CA 1
ATOM 4773 C C . SER B 1 259 ? 11.789 22.484 -21 1 80.25 259 SER B C 1
ATOM 4775 O O . SER B 1 259 ? 10.789 21.906 -20.578 1 80.25 259 SER B O 1
ATOM 4777 N N . PRO B 1 260 ? 11.93 22.75 -22.266 1 82.94 260 PRO B N 1
ATOM 4778 C CA . PRO B 1 260 ? 10.961 22.266 -23.25 1 82.94 260 PRO B CA 1
ATOM 4779 C C . PRO B 1 260 ? 11.156 20.797 -23.578 1 82.94 260 PRO B C 1
ATOM 4781 O O . PRO B 1 260 ? 10.359 20.219 -24.328 1 82.94 260 PRO B O 1
ATOM 4784 N N . TYR B 1 261 ? 12.156 20.219 -23.109 1 82.38 261 TYR B N 1
ATOM 4785 C CA . TYR B 1 261 ? 12.453 18.828 -23.438 1 82.38 261 TYR B CA 1
ATOM 4786 C C . TYR B 1 261 ? 11.938 17.891 -22.344 1 82.38 261 TYR B C 1
ATOM 4788 O O . TYR B 1 261 ? 11.758 18.312 -21.203 1 82.38 261 TYR B O 1
ATOM 4796 N N . LEU B 1 262 ? 11.789 16.656 -22.734 1 85.31 262 LEU B N 1
ATOM 4797 C CA . LEU B 1 262 ? 11.367 15.641 -21.781 1 85.31 262 LEU B CA 1
ATOM 4798 C C . LEU B 1 262 ? 12.469 15.359 -20.766 1 85.31 262 LEU B C 1
ATOM 4800 O O . LEU B 1 262 ? 13.656 15.445 -21.094 1 85.31 262 LEU B O 1
ATOM 4804 N N . SER B 1 263 ? 12.039 15.031 -19.516 1 83.69 263 SER B N 1
ATOM 4805 C CA . SER B 1 263 ? 12.977 14.539 -18.516 1 83.69 263 SER B CA 1
ATOM 4806 C C . SER B 1 263 ? 13.234 13.039 -18.688 1 83.69 263 SER B C 1
ATOM 4808 O O . SER B 1 263 ? 12.344 12.297 -19.094 1 83.69 263 SER B O 1
ATOM 4810 N N . ASN B 1 264 ? 14.484 12.672 -18.516 1 87.19 264 ASN B N 1
ATOM 4811 C CA . ASN B 1 264 ? 14.859 11.266 -18.406 1 87.19 264 ASN B CA 1
ATOM 4812 C C . ASN B 1 264 ? 15.273 10.906 -16.984 1 87.19 264 ASN B C 1
ATOM 4814 O O . ASN B 1 264 ? 16.266 11.422 -16.469 1 87.19 264 ASN B O 1
ATOM 4818 N N . ILE B 1 265 ? 14.492 10.062 -16.422 1 88.38 265 ILE B N 1
ATOM 4819 C CA . ILE B 1 265 ? 14.688 9.734 -15.016 1 88.38 265 ILE B CA 1
ATOM 4820 C C . ILE B 1 265 ? 14.859 8.227 -14.852 1 88.38 265 ILE B C 1
ATOM 4822 O O . ILE B 1 265 ? 14.016 7.449 -15.297 1 88.38 265 ILE B O 1
ATOM 4826 N N . ASP B 1 266 ? 15.984 7.828 -14.242 1 88 266 ASP B N 1
ATOM 4827 C CA . ASP B 1 266 ? 16.172 6.426 -13.875 1 88 266 ASP B CA 1
ATOM 4828 C C . ASP B 1 266 ? 15.719 6.172 -12.438 1 88 266 ASP B C 1
ATOM 4830 O O . ASP B 1 266 ? 16.062 6.93 -11.523 1 88 266 ASP B O 1
ATOM 4834 N N . LEU B 1 267 ? 14.969 5.113 -12.312 1 89.19 267 LEU B N 1
ATOM 4835 C CA . LEU B 1 267 ? 14.453 4.754 -11 1 89.19 267 LEU B CA 1
ATOM 4836 C C . LEU B 1 267 ? 15.094 3.457 -10.5 1 89.19 267 LEU B C 1
ATOM 4838 O O . LEU B 1 267 ? 15.094 2.451 -11.219 1 89.19 267 LEU B O 1
ATOM 4842 N N . PHE B 1 268 ? 15.648 3.539 -9.281 1 86.38 268 PHE B N 1
ATOM 4843 C CA . PHE B 1 268 ? 16.219 2.369 -8.625 1 86.38 268 PHE B CA 1
ATOM 4844 C C . PHE B 1 268 ? 15.547 2.115 -7.285 1 86.38 268 PHE B C 1
ATOM 4846 O O . PHE B 1 268 ? 15.25 3.057 -6.547 1 86.38 268 PHE B O 1
ATOM 4853 N N . LEU B 1 269 ? 15.305 0.928 -7.031 1 86.06 269 LEU B N 1
ATOM 4854 C CA . LEU B 1 269 ? 14.773 0.487 -5.746 1 86.06 269 LEU B CA 1
ATOM 4855 C C . LEU B 1 269 ? 15.742 -0.454 -5.051 1 86.06 269 LEU B C 1
ATOM 4857 O O . LEU B 1 269 ? 16.016 -1.553 -5.539 1 86.06 269 LEU B O 1
ATOM 4861 N N . ASP B 1 270 ? 16.25 0.002 -3.91 1 83.06 270 ASP B N 1
ATOM 4862 C CA . ASP B 1 270 ? 17.234 -0.758 -3.156 1 83.06 270 ASP B CA 1
ATOM 4863 C C . ASP B 1 270 ? 18.391 -1.206 -4.059 1 83.06 270 ASP B C 1
ATOM 4865 O O . ASP B 1 270 ? 18.766 -2.379 -4.051 1 83.06 270 ASP B O 1
ATOM 4869 N N . GLY B 1 271 ? 18.781 -0.324 -4.879 1 80.56 271 GLY B N 1
ATOM 4870 C CA . GLY B 1 271 ? 19.953 -0.539 -5.707 1 80.56 271 GLY B CA 1
ATOM 4871 C C . GLY B 1 271 ? 19.641 -1.233 -7.02 1 80.56 271 GLY B C 1
ATOM 4872 O O . GLY B 1 271 ? 20.484 -1.294 -7.914 1 80.56 271 GLY B O 1
ATOM 4873 N N . LYS B 1 272 ? 18.469 -1.735 -7.121 1 83.44 272 LYS B N 1
ATOM 4874 C CA . LYS B 1 272 ? 18.078 -2.434 -8.344 1 83.44 272 LYS B CA 1
ATOM 4875 C C . LYS B 1 272 ? 17.359 -1.494 -9.312 1 83.44 272 LYS B C 1
ATOM 4877 O O . LYS B 1 272 ? 16.453 -0.758 -8.914 1 83.44 272 LYS B O 1
ATOM 4882 N N . TYR B 1 273 ? 17.75 -1.6 -10.547 1 86 273 TYR B N 1
ATOM 4883 C CA . TYR B 1 273 ? 17.125 -0.796 -11.594 1 86 273 TYR B CA 1
ATOM 4884 C C . TYR B 1 273 ? 15.695 -1.256 -11.844 1 86 273 TYR B C 1
ATOM 4886 O O . TYR B 1 273 ? 15.445 -2.445 -12.062 1 86 273 TYR B O 1
ATOM 4894 N N . ILE B 1 274 ? 14.789 -0.347 -11.836 1 86.19 274 ILE B N 1
ATOM 4895 C CA . ILE B 1 274 ? 13.391 -0.667 -12.094 1 86.19 274 ILE B CA 1
ATOM 4896 C C . ILE B 1 274 ? 13.023 -0.263 -13.523 1 86.19 274 ILE B C 1
ATOM 4898 O O . ILE B 1 274 ? 12.688 -1.115 -14.352 1 86.19 274 ILE B O 1
ATOM 4902 N N . THR B 1 275 ? 13.188 1.026 -13.797 1 85.81 275 THR B N 1
ATOM 4903 C CA . THR B 1 275 ? 12.812 1.527 -15.117 1 85.81 275 THR B CA 1
ATOM 4904 C C . THR B 1 275 ? 13.328 2.949 -15.32 1 85.81 275 THR B C 1
ATOM 4906 O O . THR B 1 275 ? 13.898 3.545 -14.406 1 85.81 275 THR B O 1
ATOM 4909 N N . SER B 1 276 ? 13.148 3.361 -16.594 1 85.69 276 SER B N 1
ATOM 4910 C CA . SER B 1 276 ? 13.391 4.758 -16.953 1 85.69 276 SER B CA 1
ATOM 4911 C C . SER B 1 276 ? 12.102 5.445 -17.375 1 85.69 276 SER B C 1
ATOM 4913 O O . SER B 1 276 ? 11.297 4.875 -18.125 1 85.69 276 SER B O 1
ATOM 4915 N N . VAL B 1 277 ? 12.016 6.586 -16.828 1 84.88 277 VAL B N 1
ATOM 4916 C CA . VAL B 1 277 ? 10.836 7.375 -17.156 1 84.88 277 VAL B CA 1
ATOM 4917 C C . VAL B 1 277 ? 11.227 8.531 -18.078 1 84.88 277 VAL B C 1
ATOM 4919 O O . VAL B 1 277 ? 12.164 9.273 -17.781 1 84.88 277 VAL B O 1
ATOM 4922 N N . GLN B 1 278 ? 10.609 8.539 -19.156 1 87.62 278 GLN B N 1
ATOM 4923 C CA . GLN B 1 278 ? 10.664 9.711 -20.031 1 87.62 278 GLN B CA 1
ATOM 4924 C C . GLN B 1 278 ? 9.344 10.477 -20.016 1 87.62 278 GLN B C 1
ATOM 4926 O O . GLN B 1 278 ? 8.289 9.914 -20.312 1 87.62 278 GLN B O 1
ATOM 4931 N N . GLY B 1 279 ? 9.398 11.711 -19.594 1 90.62 279 GLY B N 1
ATOM 4932 C CA . GLY B 1 279 ? 8.195 12.508 -19.469 1 90.62 279 GLY B CA 1
ATOM 4933 C C . GLY B 1 279 ? 8.438 13.852 -18.812 1 90.62 279 GLY B C 1
ATOM 4934 O O . GLY B 1 279 ? 9.531 14.414 -18.922 1 90.62 279 GLY B O 1
ATOM 4935 N N . ASP B 1 280 ? 7.383 14.398 -18.203 1 89.5 280 ASP B N 1
ATOM 4936 C CA . ASP B 1 280 ? 7.496 15.703 -17.547 1 89.5 280 ASP B CA 1
ATOM 4937 C C . ASP B 1 280 ? 8.211 15.578 -16.203 1 89.5 280 ASP B C 1
ATOM 4939 O O . ASP B 1 280 ? 8.773 16.547 -15.703 1 89.5 280 ASP B O 1
ATOM 4943 N N . GLY B 1 281 ? 8.086 14.422 -15.586 1 90.94 281 GLY B N 1
ATOM 4944 C CA . GLY B 1 281 ? 8.75 14.258 -14.297 1 90.94 281 GLY B CA 1
ATOM 4945 C C . GLY B 1 281 ? 8.266 13.047 -13.523 1 90.94 281 GLY B C 1
ATOM 4946 O O . GLY B 1 281 ? 7.742 12.102 -14.117 1 90.94 281 GLY B O 1
ATOM 4947 N N . LEU B 1 282 ? 8.562 13.094 -12.18 1 92.44 282 LEU B N 1
ATOM 4948 C CA . LEU B 1 282 ? 8.258 11.984 -11.281 1 92.44 282 LEU B CA 1
ATOM 4949 C C . LEU B 1 282 ? 7.852 12.508 -9.906 1 92.44 282 LEU B C 1
ATOM 4951 O O . LEU B 1 282 ? 8.477 13.43 -9.375 1 92.44 282 LEU B O 1
ATOM 4955 N N . ILE B 1 283 ? 6.777 11.922 -9.398 1 94.38 283 ILE B N 1
ATOM 4956 C CA . ILE B 1 283 ? 6.344 12.227 -8.039 1 94.38 283 ILE B CA 1
ATOM 4957 C C . ILE B 1 283 ? 6.641 11.039 -7.125 1 94.38 283 ILE B C 1
ATOM 4959 O O . ILE B 1 283 ? 6.309 9.898 -7.449 1 94.38 283 ILE B O 1
ATOM 4963 N N . VAL B 1 284 ? 7.312 11.195 -6.02 1 95.12 284 VAL B N 1
ATOM 4964 C CA . VAL B 1 284 ? 7.449 10.227 -4.938 1 95.12 284 VAL B CA 1
ATOM 4965 C C . VAL B 1 284 ? 6.688 10.711 -3.709 1 95.12 284 VAL B C 1
ATOM 4967 O O . VAL B 1 284 ? 7.016 11.758 -3.137 1 95.12 284 VAL B O 1
ATOM 4970 N N . SER B 1 285 ? 5.691 9.945 -3.328 1 96.44 285 SER B N 1
ATOM 4971 C CA . SER B 1 285 ? 4.812 10.492 -2.299 1 96.44 285 SER B CA 1
ATOM 4972 C C . SER B 1 285 ? 4.57 9.477 -1.186 1 96.44 285 SER B C 1
ATOM 4974 O O . SER B 1 285 ? 4.758 8.273 -1.382 1 96.44 285 SER B O 1
ATOM 4976 N N . THR B 1 286 ? 4.285 9.984 -0.011 1 96.12 286 THR B N 1
ATOM 4977 C CA . THR B 1 286 ? 3.764 9.203 1.1 1 96.12 286 THR B CA 1
ATOM 4978 C C . THR B 1 286 ? 2.309 8.812 0.852 1 96.12 286 THR B C 1
ATOM 4980 O O . THR B 1 286 ? 1.692 9.273 -0.11 1 96.12 286 THR B O 1
ATOM 4983 N N . PRO B 1 287 ? 1.743 7.938 1.729 1 96.56 287 PRO B N 1
ATOM 4984 C CA . PRO B 1 287 ? 0.301 7.695 1.642 1 96.56 287 PRO B CA 1
ATOM 4985 C C . PRO B 1 287 ? -0.522 8.969 1.784 1 96.56 287 PRO B C 1
ATOM 4987 O O . PRO B 1 287 ? -1.482 9.18 1.037 1 96.56 287 PRO B O 1
ATOM 4990 N N . THR B 1 288 ? -0.095 9.852 2.678 1 94.56 288 THR B N 1
ATOM 4991 C CA . THR B 1 288 ? -0.772 11.141 2.811 1 94.56 288 THR B CA 1
ATOM 4992 C C . THR B 1 288 ? -0.71 11.922 1.503 1 94.56 288 THR B C 1
ATOM 4994 O O . THR B 1 288 ? -1.727 12.438 1.031 1 94.56 288 THR B O 1
ATOM 4997 N N . GLY B 1 289 ? 0.406 11.891 0.901 1 95.62 289 GLY B N 1
ATOM 4998 C CA . GLY B 1 289 ? 0.629 12.641 -0.327 1 95.62 289 GLY B CA 1
ATOM 4999 C C . GLY B 1 289 ? -0.063 12.031 -1.53 1 95.62 289 GLY B C 1
ATOM 5000 O O . GLY B 1 289 ? -0.201 12.672 -2.57 1 95.62 289 GLY B O 1
ATOM 5001 N N . SER B 1 290 ? -0.483 10.805 -1.428 1 96.06 290 SER B N 1
ATOM 5002 C CA . SER B 1 290 ? -1.161 10.156 -2.541 1 96.06 290 SER B CA 1
ATOM 5003 C C . SER B 1 290 ? -2.453 10.875 -2.904 1 96.06 290 SER B C 1
ATOM 5005 O O . SER B 1 290 ? -2.957 10.734 -4.02 1 96.06 290 SER B O 1
ATOM 5007 N N . THR B 1 291 ? -3.008 11.719 -2.014 1 92.94 291 THR B N 1
ATOM 5008 C CA . THR B 1 291 ? -4.266 12.422 -2.234 1 92.94 291 THR B CA 1
ATOM 5009 C C . THR B 1 291 ? -4.008 13.828 -2.77 1 92.94 291 THR B C 1
ATOM 5011 O O . THR B 1 291 ? -4.945 14.617 -2.936 1 92.94 291 THR B O 1
ATOM 5014 N N . ALA B 1 292 ? -2.826 14.117 -2.982 1 93.12 292 ALA B N 1
ATOM 5015 C CA . ALA B 1 292 ? -2.461 15.445 -3.471 1 93.12 292 ALA B CA 1
ATOM 5016 C C . ALA B 1 292 ? -2.08 15.406 -4.945 1 93.12 292 ALA B C 1
ATOM 5018 O O . ALA B 1 292 ? -2.889 15.008 -5.793 1 93.12 292 ALA B O 1
ATOM 5019 N N . TYR B 1 293 ? -0.791 15.734 -5.355 1 93.12 293 TYR B N 1
ATOM 5020 C CA . TYR B 1 293 ? -0.372 15.828 -6.75 1 93.12 293 TYR B CA 1
ATOM 5021 C C . TYR B 1 293 ? -0.401 14.453 -7.414 1 93.12 293 TYR B C 1
ATOM 5023 O O . TYR B 1 293 ? -0.717 14.344 -8.602 1 93.12 293 TYR B O 1
ATOM 5031 N N . ALA B 1 294 ? -0.159 13.422 -6.645 1 94.69 294 ALA B N 1
ATOM 5032 C CA . ALA B 1 294 ? -0.073 12.062 -7.191 1 94.69 294 ALA B CA 1
ATOM 5033 C C . ALA B 1 294 ? -1.395 11.648 -7.828 1 94.69 294 ALA B C 1
ATOM 5035 O O . ALA B 1 294 ? -1.416 11.125 -8.945 1 94.69 294 ALA B O 1
ATOM 5036 N N . VAL B 1 295 ? -2.434 11.82 -7.102 1 93.25 295 VAL B N 1
ATOM 5037 C CA . VAL B 1 295 ? -3.729 11.391 -7.617 1 93.25 295 VAL B CA 1
ATOM 5038 C C . VAL B 1 295 ? -4.09 12.203 -8.859 1 93.25 295 VAL B C 1
ATOM 5040 O O . VAL B 1 295 ? -4.707 11.688 -9.789 1 93.25 295 VAL B O 1
ATOM 5043 N N . ALA B 1 296 ? -3.795 13.445 -8.891 1 91.5 296 ALA B N 1
ATOM 5044 C CA . ALA B 1 296 ? -4.02 14.281 -10.07 1 91.5 296 ALA B CA 1
ATOM 5045 C C . ALA B 1 296 ? -3.24 13.758 -11.273 1 91.5 296 ALA B C 1
ATOM 5047 O O . ALA B 1 296 ? -3.664 13.93 -12.414 1 91.5 296 ALA B O 1
ATOM 5048 N N . ALA B 1 297 ? -2.15 13.109 -10.977 1 93.19 297 ALA B N 1
ATOM 5049 C CA . ALA B 1 297 ? -1.307 12.562 -12.031 1 93.19 297 ALA B CA 1
ATOM 5050 C C . ALA B 1 297 ? -1.715 11.125 -12.375 1 93.19 297 ALA B C 1
ATOM 5052 O O . ALA B 1 297 ? -1.037 10.445 -13.148 1 93.19 297 ALA B O 1
ATOM 5053 N N . GLY B 1 298 ? -2.721 10.594 -11.742 1 92.62 298 GLY B N 1
ATOM 5054 C CA . GLY B 1 298 ? -3.287 9.32 -12.164 1 92.62 298 GLY B CA 1
ATOM 5055 C C . GLY B 1 298 ? -3.025 8.195 -11.18 1 92.62 298 GLY B C 1
ATOM 5056 O O . GLY B 1 298 ? -3.344 7.039 -11.453 1 92.62 298 GLY B O 1
ATOM 5057 N N . ALA B 1 299 ? -2.49 8.477 -10.062 1 96.31 299 ALA B N 1
ATOM 5058 C CA . ALA B 1 299 ? -2.182 7.441 -9.078 1 96.31 299 ALA B CA 1
ATOM 5059 C C . ALA B 1 299 ? -3.404 7.109 -8.227 1 96.31 299 ALA B C 1
ATOM 5061 O O . ALA B 1 299 ? -4.352 7.895 -8.164 1 96.31 299 ALA B O 1
ATOM 5062 N N . SER B 1 300 ? -3.359 5.934 -7.637 1 96.75 300 SER B N 1
ATOM 5063 C CA . SER B 1 300 ? -4.348 5.543 -6.637 1 96.75 300 SER B CA 1
ATOM 5064 C C . SER B 1 300 ? -4.137 6.297 -5.324 1 96.75 300 SER B C 1
ATOM 5066 O O . SER B 1 300 ? -3.031 6.77 -5.047 1 96.75 300 SER B O 1
ATOM 5068 N N . MET B 1 301 ? -5.195 6.402 -4.578 1 95.94 301 MET B N 1
ATOM 5069 C CA . MET B 1 301 ? -5.062 6.957 -3.234 1 95.94 301 MET B CA 1
ATOM 5070 C C . MET B 1 301 ? -4.723 5.867 -2.225 1 95.94 301 MET B C 1
ATOM 5072 O O . MET B 1 301 ? -5.227 4.746 -2.324 1 95.94 301 MET B O 1
ATOM 5076 N N . ILE B 1 302 ? -3.9 6.207 -1.255 1 97.06 302 ILE B N 1
ATOM 5077 C CA . ILE B 1 302 ? -3.447 5.223 -0.28 1 97.06 302 ILE B CA 1
ATOM 5078 C C . ILE B 1 302 ? -3.9 5.633 1.119 1 97.06 302 ILE B C 1
ATOM 5080 O O . ILE B 1 302 ? -3.707 6.781 1.527 1 97.06 302 ILE B O 1
ATOM 5084 N N . HIS B 1 303 ? -4.508 4.719 1.769 1 95.06 303 HIS B N 1
ATOM 5085 C CA . HIS B 1 303 ? -4.812 4.934 3.18 1 95.06 303 HIS B CA 1
ATOM 5086 C C . HIS B 1 303 ? -3.551 5.27 3.969 1 95.06 303 HIS B C 1
ATOM 5088 O O . HIS B 1 303 ? -2.508 4.641 3.775 1 95.06 303 HIS B O 1
ATOM 5094 N N . PRO B 1 304 ? -3.637 6.18 4.949 1 93.31 304 PRO B N 1
ATOM 5095 C CA . PRO B 1 304 ? -2.443 6.66 5.652 1 93.31 304 PRO B CA 1
ATOM 5096 C C . PRO B 1 304 ? -1.725 5.555 6.418 1 93.31 304 PRO B C 1
ATOM 5098 O O . PRO B 1 304 ? -0.529 5.668 6.699 1 93.31 304 PRO B O 1
ATOM 5101 N N . SER B 1 305 ? -2.385 4.484 6.777 1 91.81 305 SER B N 1
ATOM 5102 C CA . SER B 1 305 ? -1.8 3.449 7.621 1 91.81 305 SER B CA 1
ATOM 5103 C C . SER B 1 305 ? -1.161 2.348 6.781 1 91.81 305 SER B C 1
ATOM 5105 O O . SER B 1 305 ? -0.635 1.373 7.324 1 91.81 305 SER B O 1
ATOM 5107 N N . VAL B 1 306 ? -1.231 2.42 5.512 1 94.56 306 VAL B N 1
ATOM 5108 C CA . VAL B 1 306 ? -0.506 1.487 4.656 1 94.56 306 VAL B CA 1
ATOM 5109 C C . VAL B 1 306 ? 0.967 1.884 4.59 1 94.56 306 VAL B C 1
ATOM 5111 O O . VAL B 1 306 ? 1.301 2.986 4.148 1 94.56 306 VAL B O 1
ATOM 5114 N N . PRO B 1 307 ? 1.834 1.035 5.047 1 93.94 307 PRO B N 1
ATOM 5115 C CA . PRO B 1 307 ? 3.26 1.365 5.004 1 93.94 307 PRO B CA 1
ATOM 5116 C C . PRO B 1 307 ? 3.848 1.259 3.6 1 93.94 307 PRO B C 1
ATOM 5118 O O . PRO B 1 307 ? 4.414 0.223 3.24 1 93.94 307 PRO B O 1
ATOM 5121 N N . ALA B 1 308 ? 3.789 2.379 2.908 1 97.06 308 ALA B N 1
ATOM 5122 C CA . ALA B 1 308 ? 4.152 2.316 1.496 1 97.06 308 ALA B CA 1
ATOM 5123 C C . ALA B 1 308 ? 4.664 3.668 1.001 1 97.06 308 ALA B C 1
ATOM 5125 O O . ALA B 1 308 ? 4.527 4.68 1.691 1 97.06 308 ALA B O 1
ATOM 5126 N N . ILE B 1 309 ? 5.32 3.639 -0.118 1 96.5 309 ILE B N 1
ATOM 5127 C CA . ILE B 1 309 ? 5.707 4.797 -0.918 1 96.5 309 ILE B CA 1
ATOM 5128 C C . ILE B 1 309 ? 5.082 4.695 -2.307 1 96.5 309 ILE B C 1
ATOM 5130 O O . ILE B 1 309 ? 5.062 3.621 -2.912 1 96.5 309 ILE B O 1
ATOM 5134 N N . MET B 1 310 ? 4.535 5.77 -2.754 1 97.5 310 MET B N 1
ATOM 5135 C CA . MET B 1 310 ? 3.936 5.832 -4.086 1 97.5 310 MET B CA 1
ATOM 5136 C C . MET B 1 310 ? 4.855 6.551 -5.066 1 97.5 310 MET B C 1
ATOM 5138 O O . MET B 1 310 ? 5.352 7.641 -4.773 1 97.5 310 MET B O 1
ATOM 5142 N N . VAL B 1 311 ? 5.141 5.914 -6.191 1 96.44 311 VAL B N 1
ATOM 5143 C CA . VAL B 1 311 ? 5.902 6.516 -7.277 1 96.44 311 VAL B CA 1
ATOM 5144 C C . VAL B 1 311 ? 4.996 6.746 -8.484 1 96.44 311 VAL B C 1
ATOM 5146 O O . VAL B 1 311 ? 4.41 5.801 -9.016 1 96.44 311 VAL B O 1
ATOM 5149 N N . THR B 1 312 ? 4.902 8 -8.961 1 96.5 312 THR B N 1
ATOM 5150 C CA . THR B 1 312 ? 3.949 8.367 -10 1 96.5 312 THR B CA 1
ATOM 5151 C C . THR B 1 312 ? 4.633 9.164 -11.109 1 96.5 312 THR B C 1
ATOM 5153 O O . THR B 1 312 ? 5.102 10.281 -10.875 1 96.5 312 THR B O 1
ATOM 5156 N N . PRO B 1 313 ? 4.664 8.633 -12.305 1 94.62 313 PRO B N 1
ATOM 5157 C CA . PRO B 1 313 ? 5.176 9.438 -13.414 1 94.62 313 PRO B CA 1
ATOM 5158 C C . PRO B 1 313 ? 4.242 10.586 -13.789 1 94.62 313 PRO B C 1
ATOM 5160 O O . PRO B 1 313 ? 3.02 10.453 -13.68 1 94.62 313 PRO B O 1
ATOM 5163 N N . ILE B 1 314 ? 4.832 11.68 -14.164 1 93.19 314 ILE B N 1
ATOM 5164 C CA . ILE B 1 314 ? 4.055 12.812 -14.648 1 93.19 314 ILE B CA 1
ATOM 5165 C C . ILE B 1 314 ? 4.078 12.836 -16.172 1 93.19 314 ILE B C 1
ATOM 5167 O O . ILE B 1 314 ? 5.121 13.094 -16.781 1 93.19 314 ILE B O 1
ATOM 5171 N N . CYS B 1 315 ? 2.951 12.562 -16.828 1 91.75 315 CYS B N 1
ATOM 5172 C CA . CYS B 1 315 ? 2.791 12.57 -18.281 1 91.75 315 CYS B CA 1
ATOM 5173 C C . CYS B 1 315 ? 3.891 11.766 -18.953 1 91.75 315 CYS B C 1
ATOM 5175 O O . CYS B 1 315 ? 4.621 12.289 -19.797 1 91.75 315 CYS B O 1
ATOM 5177 N N . PRO B 1 316 ? 3.965 10.523 -18.609 1 91.56 316 PRO B N 1
ATOM 5178 C CA . PRO B 1 316 ? 5.004 9.703 -19.234 1 91.56 316 PRO B CA 1
ATOM 5179 C C . PRO B 1 316 ? 4.781 9.508 -20.734 1 91.56 316 PRO B C 1
ATOM 5181 O O . PRO B 1 316 ? 3.637 9.398 -21.172 1 91.56 316 PRO B O 1
ATOM 5184 N N . HIS B 1 317 ? 5.883 9.43 -21.422 1 87.31 317 HIS B N 1
ATOM 5185 C CA . HIS B 1 317 ? 5.832 9.188 -22.844 1 87.31 317 HIS B CA 1
ATOM 5186 C C . HIS B 1 317 ? 5.395 7.754 -23.141 1 87.31 317 HIS B C 1
ATOM 5188 O O . HIS B 1 317 ? 4.691 7.508 -24.125 1 87.31 317 HIS B O 1
ATOM 5194 N N . SER B 1 318 ? 5.953 6.898 -22.328 1 80.25 318 SER B N 1
ATOM 5195 C CA . SER B 1 318 ? 5.531 5.512 -22.5 1 80.25 318 SER B CA 1
ATOM 5196 C C . SER B 1 318 ? 4.227 5.238 -21.75 1 80.25 318 SER B C 1
ATOM 5198 O O . SER B 1 318 ? 4.098 5.574 -20.578 1 80.25 318 SER B O 1
ATOM 5200 N N . LEU B 1 319 ? 3.35 4.609 -22.406 1 69.75 319 LEU B N 1
ATOM 5201 C CA . LEU B 1 319 ? 2.061 4.25 -21.828 1 69.75 319 LEU B CA 1
ATOM 5202 C C . LEU B 1 319 ? 2.227 3.158 -20.766 1 69.75 319 LEU B C 1
ATOM 5204 O O . LEU B 1 319 ? 1.334 2.941 -19.953 1 69.75 319 LEU B O 1
ATOM 5208 N N . SER B 1 320 ? 3.4 2.66 -20.719 1 74.5 320 SER B N 1
ATOM 5209 C CA . SER B 1 320 ? 3.568 1.486 -19.875 1 74.5 320 SER B CA 1
ATOM 5210 C C . SER B 1 320 ? 4.043 1.876 -18.469 1 74.5 320 SER B C 1
ATOM 5212 O O . SER B 1 320 ? 4.035 1.052 -17.562 1 74.5 320 SER B O 1
ATOM 5214 N N . PHE B 1 321 ? 4.32 3.076 -18.328 1 82.19 321 PHE B N 1
ATOM 5215 C CA . PHE B 1 321 ? 4.762 3.443 -17 1 82.19 321 PHE B CA 1
ATOM 5216 C C . PHE B 1 321 ? 3.578 3.846 -16.125 1 82.19 321 PHE B C 1
ATOM 5218 O O . PHE B 1 321 ? 3.098 4.977 -16.203 1 82.19 321 PHE B O 1
ATOM 5225 N N . ARG B 1 322 ? 3.23 2.955 -15.32 1 90.56 322 ARG B N 1
ATOM 5226 C CA . ARG B 1 322 ? 2.127 3.15 -14.383 1 90.56 322 ARG B CA 1
ATOM 5227 C C . ARG B 1 322 ? 2.643 3.535 -13 1 90.56 322 ARG B C 1
ATOM 5229 O O . ARG B 1 322 ? 3.793 3.25 -12.664 1 90.56 322 ARG B O 1
ATOM 5236 N N . PRO B 1 323 ? 1.779 4.27 -12.266 1 96.06 323 PRO B N 1
ATOM 5237 C CA . PRO B 1 323 ? 2.154 4.473 -10.867 1 96.06 323 PRO B CA 1
ATOM 5238 C C . PRO B 1 323 ? 2.359 3.162 -10.109 1 96.06 323 PRO B C 1
ATOM 5240 O O . PRO B 1 323 ? 1.626 2.195 -10.336 1 96.06 323 PRO B O 1
ATOM 5243 N N . ILE B 1 324 ? 3.338 3.172 -9.227 1 96.5 324 ILE B N 1
ATOM 5244 C CA . ILE B 1 324 ? 3.623 1.953 -8.477 1 96.5 324 ILE B CA 1
ATOM 5245 C C . ILE B 1 324 ? 3.654 2.262 -6.98 1 96.5 324 ILE B C 1
ATOM 5247 O O . ILE B 1 324 ? 4.055 3.357 -6.574 1 96.5 324 ILE B O 1
ATOM 5251 N N . VAL B 1 325 ? 3.205 1.319 -6.188 1 97.75 325 VAL B N 1
ATOM 5252 C CA . VAL B 1 325 ? 3.271 1.357 -4.73 1 97.75 325 VAL B CA 1
ATOM 5253 C C . VAL B 1 325 ? 4.336 0.379 -4.234 1 97.75 325 VAL B C 1
ATOM 5255 O O . VAL B 1 325 ? 4.273 -0.816 -4.535 1 97.75 325 VAL B O 1
ATOM 5258 N N . VAL B 1 326 ? 5.309 0.892 -3.484 1 96.12 326 VAL B N 1
ATOM 5259 C CA . VAL B 1 326 ? 6.395 0.053 -2.994 1 96.12 326 VAL B CA 1
ATOM 5260 C C . VAL B 1 326 ? 6.434 0.096 -1.469 1 96.12 326 VAL B C 1
ATOM 5262 O O . VAL B 1 326 ? 5.848 0.988 -0.852 1 96.12 326 VAL B O 1
ATOM 5265 N N . PRO B 1 327 ? 7.102 -0.905 -0.858 1 94.25 327 PRO B N 1
ATOM 5266 C CA . PRO B 1 327 ? 7.156 -0.926 0.606 1 94.25 327 PRO B CA 1
ATOM 5267 C C . PRO B 1 327 ? 7.824 0.318 1.19 1 94.25 327 PRO B C 1
ATOM 5269 O O . PRO B 1 327 ? 8.742 0.87 0.586 1 94.25 327 PRO B O 1
ATOM 5272 N N . ALA B 1 328 ? 7.391 0.641 2.355 1 93.5 328 ALA B N 1
ATOM 5273 C CA . ALA B 1 328 ? 7.832 1.872 3.004 1 93.5 328 ALA B CA 1
ATOM 5274 C C . ALA B 1 328 ? 9.305 1.781 3.412 1 93.5 328 ALA B C 1
ATOM 5276 O O . ALA B 1 328 ? 9.953 2.803 3.641 1 93.5 328 ALA B O 1
ATOM 5277 N N . GLY B 1 329 ? 9.836 0.608 3.533 1 90.12 329 GLY B N 1
ATOM 5278 C CA . GLY B 1 329 ? 11.188 0.437 4.035 1 90.12 329 GLY B CA 1
ATOM 5279 C C . GLY B 1 329 ? 12.25 0.553 2.953 1 90.12 329 GLY B C 1
ATOM 5280 O O . GLY B 1 329 ? 13.445 0.592 3.248 1 90.12 329 GLY B O 1
ATOM 5281 N N . VAL B 1 330 ? 11.859 0.745 1.768 1 89.94 330 VAL B N 1
ATOM 5282 C CA . VAL B 1 330 ? 12.805 0.681 0.655 1 89.94 330 VAL B CA 1
ATOM 5283 C C . VAL B 1 330 ? 13.523 2.02 0.509 1 89.94 330 VAL B C 1
ATOM 5285 O O . VAL B 1 330 ? 13.039 3.047 0.994 1 89.94 330 VAL B O 1
ATOM 5288 N N . GLU B 1 331 ? 14.641 1.959 -0.097 1 90.25 331 GLU B N 1
ATOM 5289 C CA . GLU B 1 331 ? 15.352 3.146 -0.567 1 90.25 331 GLU B CA 1
ATOM 5290 C C . GLU B 1 331 ? 15.156 3.342 -2.068 1 90.25 331 GLU B C 1
ATOM 5292 O O . GLU B 1 331 ? 15.469 2.447 -2.859 1 90.25 331 GLU B O 1
ATOM 5297 N N . LEU B 1 332 ? 14.664 4.488 -2.396 1 90.5 332 LEU B N 1
ATOM 5298 C CA . LEU B 1 332 ? 14.5 4.871 -3.797 1 90.5 332 LEU B CA 1
ATOM 5299 C C . LEU B 1 332 ? 15.609 5.82 -4.23 1 90.5 332 LEU B C 1
ATOM 5301 O O . LEU B 1 332 ? 15.93 6.781 -3.521 1 90.5 332 LEU B O 1
ATOM 5305 N N . LYS B 1 333 ? 16.234 5.477 -5.258 1 89 333 LYS B N 1
ATOM 5306 C CA . LYS B 1 333 ? 17.203 6.371 -5.887 1 89 333 LYS B CA 1
ATOM 5307 C C . LYS B 1 333 ? 16.719 6.832 -7.258 1 89 333 LYS B C 1
ATOM 5309 O O . LYS B 1 333 ? 16.281 6.016 -8.078 1 89 333 LYS B O 1
ATOM 5314 N N . VAL B 1 334 ? 16.719 8.078 -7.465 1 88.31 334 VAL B N 1
ATOM 5315 C CA . VAL B 1 334 ? 16.297 8.688 -8.719 1 88.31 334 VAL B CA 1
ATOM 5316 C C . VAL B 1 334 ? 17.453 9.453 -9.352 1 88.31 334 VAL B C 1
ATOM 5318 O O . VAL B 1 334 ? 18.016 10.352 -8.734 1 88.31 334 VAL B O 1
ATOM 5321 N N . ASN B 1 335 ? 17.844 8.945 -10.484 1 84.81 335 ASN B N 1
ATOM 5322 C CA . ASN B 1 335 ? 18.859 9.648 -11.25 1 84.81 335 ASN B CA 1
ATOM 5323 C C . ASN B 1 335 ? 18.25 10.5 -12.359 1 84.81 335 ASN B C 1
ATOM 5325 O O . ASN B 1 335 ? 17.516 9.977 -13.203 1 84.81 335 ASN B O 1
ATOM 5329 N N . TYR B 1 336 ? 18.516 11.75 -12.25 1 81.12 336 TYR B N 1
ATOM 5330 C CA . TYR B 1 336 ? 18.031 12.695 -13.242 1 81.12 336 TYR B CA 1
ATOM 5331 C C . TYR B 1 336 ? 19.156 13.156 -14.156 1 81.12 336 TYR B C 1
ATOM 5333 O O . TYR B 1 336 ? 20.188 13.656 -13.68 1 81.12 336 TYR B O 1
ATOM 5341 N N . TYR B 1 337 ? 19.047 12.828 -15.414 1 67.88 337 TYR B N 1
ATOM 5342 C CA . TYR B 1 337 ? 20.062 13.227 -16.375 1 67.88 337 TYR B CA 1
ATOM 5343 C C . TYR B 1 337 ? 19.641 14.477 -17.125 1 67.88 337 TYR B C 1
ATOM 5345 O O . TYR B 1 337 ? 18.5 14.586 -17.578 1 67.88 337 TYR B O 1
ATOM 5353 N N . PHE B 1 338 ? 20.188 15.719 -16.625 1 52.88 338 PHE B N 1
ATOM 5354 C CA . PHE B 1 338 ? 19.891 16.922 -17.391 1 52.88 338 PHE B CA 1
ATOM 5355 C C . PHE B 1 338 ? 20.828 17.062 -18.578 1 52.88 338 PHE B C 1
ATOM 5357 O O . PHE B 1 338 ? 22.016 16.766 -18.484 1 52.88 338 PHE B O 1
ATOM 5364 N N . LYS B 1 339 ? 20.469 16.875 -19.828 1 51.19 339 LYS B N 1
ATOM 5365 C CA . LYS B 1 339 ? 21.359 17.531 -20.781 1 51.19 339 LYS B CA 1
ATOM 5366 C C . LYS B 1 339 ? 21.703 18.938 -20.312 1 51.19 339 LYS B C 1
ATOM 5368 O O . LYS B 1 339 ? 22.828 19.422 -20.531 1 51.19 339 LYS B O 1
ATOM 5373 N N . ARG B 1 340 ? 20.75 19.766 -19.891 1 43.75 340 ARG B N 1
ATOM 5374 C CA . ARG B 1 340 ? 20.969 21.078 -19.297 1 43.75 340 ARG B CA 1
ATOM 5375 C C . ARG B 1 340 ? 20.484 21.125 -17.844 1 43.75 340 ARG B C 1
ATOM 5377 O O . ARG B 1 340 ? 19.656 20.312 -17.438 1 43.75 340 ARG B O 1
ATOM 5384 N N . ILE B 1 341 ? 20.922 21.906 -17 1 39.97 341 ILE B N 1
ATOM 5385 C CA . ILE B 1 341 ? 20.828 22 -15.555 1 39.97 341 ILE B CA 1
ATOM 5386 C C . ILE B 1 341 ? 19.391 21.734 -15.109 1 39.97 341 ILE B C 1
ATOM 5388 O O . ILE B 1 341 ? 18.469 22.5 -15.445 1 39.97 341 ILE B O 1
ATOM 5392 N N . PRO B 1 342 ? 19.062 20.578 -14.922 1 46 342 PRO B N 1
ATOM 5393 C CA . PRO B 1 342 ? 17.719 20.203 -14.469 1 46 342 PRO B CA 1
ATOM 5394 C C . PRO B 1 342 ? 17.312 20.938 -13.188 1 46 342 PRO B C 1
ATOM 5396 O O . PRO B 1 342 ? 18.156 21.234 -12.344 1 46 342 PRO B O 1
ATOM 5399 N N . HIS B 1 343 ? 16.438 21.984 -13.234 1 42.5 343 HIS B N 1
ATOM 5400 C CA . HIS B 1 343 ? 15.828 22.531 -12.031 1 42.5 343 HIS B CA 1
ATOM 5401 C C . HIS B 1 343 ? 15.164 21.438 -11.203 1 42.5 343 HIS B C 1
ATOM 5403 O O . HIS B 1 343 ? 14.203 20.812 -11.656 1 42.5 343 HIS B O 1
ATOM 5409 N N . LEU B 1 344 ? 15.984 20.641 -10.57 1 45.62 344 LEU B N 1
ATOM 5410 C CA . LEU B 1 344 ? 15.406 19.766 -9.562 1 45.62 344 LEU B CA 1
ATOM 5411 C C . LEU B 1 344 ? 14.492 20.547 -8.617 1 45.62 344 LEU B C 1
ATOM 5413 O O . LEU B 1 344 ? 14.945 21.453 -7.926 1 45.62 344 LEU B O 1
ATOM 5417 N N . VAL B 1 345 ? 13.266 20.781 -9.102 1 42.03 345 VAL B N 1
ATOM 5418 C CA . VAL B 1 345 ? 12.352 21.375 -8.117 1 42.03 345 VAL B CA 1
ATOM 5419 C C . VAL B 1 345 ? 11.836 20.281 -7.176 1 42.03 345 VAL B C 1
ATOM 5421 O O . VAL B 1 345 ? 11.266 19.281 -7.625 1 42.03 345 VAL B O 1
ATOM 5424 N N . ILE B 1 346 ? 12.516 20.094 -6.129 1 42.34 346 ILE B N 1
ATOM 5425 C CA . ILE B 1 346 ? 11.977 19.266 -5.062 1 42.34 346 ILE B CA 1
ATOM 5426 C C . ILE B 1 346 ? 10.906 20.031 -4.293 1 42.34 346 ILE B C 1
ATOM 5428 O O . ILE B 1 346 ? 11.195 21.078 -3.697 1 42.34 346 ILE B O 1
ATOM 5432 N N . LYS B 1 347 ? 9.664 19.953 -4.848 1 38.41 347 LYS B N 1
ATOM 5433 C CA . LYS B 1 347 ? 8.562 20.531 -4.086 1 38.41 347 LYS B CA 1
ATOM 5434 C C . LYS B 1 347 ? 8.156 19.625 -2.93 1 38.41 347 LYS B C 1
ATOM 5436 O O . LYS B 1 347 ? 7.988 18.406 -3.117 1 38.41 347 LYS B O 1
ATOM 5441 N N . ASN B 1 348 ? 8.602 19.984 -1.812 1 37.78 348 ASN B N 1
ATOM 5442 C CA . ASN B 1 348 ? 8.219 19.297 -0.578 1 37.78 348 ASN B CA 1
ATOM 5443 C C . ASN B 1 348 ? 6.836 19.734 -0.102 1 37.78 348 ASN B C 1
ATOM 5445 O O . ASN B 1 348 ? 6.617 20.906 0.195 1 37.78 348 ASN B O 1
ATOM 5449 N N . ASN B 1 349 ? 5.762 19.141 -0.755 1 38.88 349 ASN B N 1
ATOM 5450 C CA . ASN B 1 349 ? 4.453 19.438 -0.186 1 38.88 349 ASN B CA 1
ATOM 5451 C C . ASN B 1 349 ? 4.086 18.453 0.924 1 38.88 349 ASN B C 1
ATOM 5453 O O . ASN B 1 349 ? 4.305 17.25 0.792 1 38.88 349 ASN B O 1
#